Protein AF-0000000086753490 (afdb_homodimer)

Solvent-accessible surface area (backbone atoms only — not comparable to full-atom values): 22438 Å² total; per-residue (Å²): 112,71,64,63,48,62,69,45,53,84,70,54,53,72,68,56,47,51,51,51,51,52,49,40,51,49,50,32,51,50,36,45,50,56,58,64,37,56,68,49,43,51,50,40,43,50,47,14,61,72,65,68,36,72,69,56,60,54,56,49,50,32,48,49,38,47,49,53,38,49,50,52,42,51,48,41,49,73,75,31,57,73,58,22,65,76,66,46,35,63,64,51,46,52,50,52,36,51,50,50,50,50,54,53,38,47,61,56,68,43,71,73,80,81,60,78,78,80,52,77,77,63,75,62,55,66,77,65,77,75,51,75,66,46,39,52,49,43,48,70,44,42,66,56,48,45,50,37,52,50,54,56,56,65,43,55,70,73,59,37,64,73,44,38,61,76,46,46,63,56,56,36,49,56,52,49,45,74,68,68,56,67,61,58,33,44,54,50,24,48,36,41,54,70,59,48,35,60,62,60,48,72,101,112,71,65,62,49,62,71,44,54,86,71,54,52,71,67,56,48,52,52,50,50,51,50,40,52,50,50,32,52,49,37,46,48,57,58,63,37,56,69,48,42,51,49,41,44,48,46,14,61,73,64,66,38,71,71,55,62,54,55,50,50,31,48,49,37,47,49,53,39,48,50,52,41,51,48,41,49,73,74,32,57,74,58,23,63,75,66,46,35,62,63,50,46,52,49,53,33,50,50,50,50,49,54,52,38,48,62,55,68,43,71,72,81,81,61,79,78,81,51,81,75,61,74,63,54,66,77,65,76,75,50,72,67,45,40,53,50,44,49,70,42,42,67,56,48,46,50,37,51,50,56,56,58,66,43,55,70,73,60,37,63,74,46,38,63,74,45,45,63,56,55,36,51,56,50,48,46,74,68,67,55,67,61,57,34,42,53,50,25,49,38,42,54,70,58,47,35,61,62,62,49,72,101

pLDDT: mean 82.23, std 18.56, range [39.75, 98.69]

InterPro domains:
  IPR046455 Sec7/BIG1-like, C-terminal domain [PF20252] (2-193)

Organism: NCBI:txid165716

Foldseek 3Di:
DLVVCLVCVVVDDLVRLVVVLVVLVVQLVVLVVCCPPPVNLVVLVVVCVVVVNQSPPSLLSNLVSLVSSLSSLVSCVVPPVPSCVVVVSLVVSLVSLLVLLQVLLVLLVHHQPPDDDPPVVNVPPPSPDDDPSSLVSLVSSVVSNLVSLVSLLPDDLVSNVVCCVVCVSSLVSLVPTDGNDCSNVVSSVVSCVRRVVVVVVVD/DLVVCLVCVVPDDLVRLVVVLVVLVVQLVVLVVCLPPPVNLVVVVVVCVVVVNQSPPSLLSNLVSLVSSLSSLVSCVVPPVPSCVVVVSLVVSLVSLLVLLQVLLVLLVHHDPPDDDPPVVVVPPPSPDDDPSSLVSLVSSVVSNLVSLVSLLPDDLVSNVVCCVVCVSSLVSLVPTDGNDCSNVVSSVVSCVRRVVCVVVVD

Radius of gyration: 25.31 Å; Cα contacts (8 Å, |Δi|>4): 374; chains: 2; bounding box: 54×73×52 Å

Structure (mmCIF, N/CA/C/O backbone):
data_AF-0000000086753490-model_v1
#
loop_
_entity.id
_entity.type
_entity.pdbx_description
1 polymer 'SEC7-like guanine nucleotide exchange family protein'
#
loop_
_atom_site.group_PDB
_atom_site.id
_atom_site.type_symbol
_atom_site.label_atom_id
_atom_site.label_alt_id
_atom_site.label_comp_id
_atom_site.label_asym_id
_atom_site.label_entity_id
_atom_site.label_seq_id
_atom_site.pdbx_PDB_ins_code
_atom_site.Cartn_x
_atom_site.Cartn_y
_atom_site.Cartn_z
_atom_site.occupancy
_atom_site.B_iso_or_equiv
_atom_site.auth_seq_id
_atom_site.auth_comp_id
_atom_site.auth_asym_id
_atom_site.auth_atom_id
_atom_site.pdbx_PDB_model_num
ATOM 1 N N . MET A 1 1 ? 6.367 -27.234 -22.344 1 41.91 1 MET A N 1
ATOM 2 C CA . MET A 1 1 ? 5.586 -28.156 -21.516 1 41.91 1 MET A CA 1
ATOM 3 C C . MET A 1 1 ? 4.242 -27.531 -21.141 1 41.91 1 MET A C 1
ATOM 5 O O . MET A 1 1 ? 3.213 -28.219 -21.188 1 41.91 1 MET A O 1
ATOM 9 N N . THR A 1 2 ? 4.23 -26.172 -20.953 1 50.59 2 THR A N 1
ATOM 10 C CA . THR A 1 2 ? 3 -25.516 -20.516 1 50.59 2 THR A CA 1
ATOM 11 C C . THR A 1 2 ? 1.971 -25.516 -21.641 1 50.59 2 THR A C 1
ATOM 13 O O . THR A 1 2 ? 0.772 -25.656 -21.406 1 50.59 2 THR A O 1
ATOM 16 N N . ASP A 1 3 ? 2.498 -25.391 -22.844 1 53.12 3 ASP A N 1
ATOM 17 C CA . ASP A 1 3 ? 1.576 -25.25 -23.969 1 53.12 3 ASP A CA 1
ATOM 18 C C . ASP A 1 3 ? 0.895 -26.594 -24.281 1 53.12 3 ASP A C 1
ATOM 20 O O . ASP A 1 3 ? -0.279 -26.609 -24.656 1 53.12 3 ASP A O 1
ATOM 24 N N . LEU A 1 4 ? 1.67 -27.609 -24.234 1 50.31 4 LEU A N 1
ATOM 25 C CA . LEU A 1 4 ? 1.092 -28.922 -24.547 1 50.31 4 LEU A CA 1
ATOM 26 C C . LEU A 1 4 ? -0.014 -29.266 -23.547 1 50.31 4 LEU A C 1
ATOM 28 O O . LEU A 1 4 ? -1.043 -29.828 -23.938 1 50.31 4 LEU A O 1
ATOM 32 N N . PHE A 1 5 ? 0.175 -28.875 -22.391 1 51.25 5 PHE A N 1
ATOM 33 C CA . PHE A 1 5 ? -0.807 -29.172 -21.359 1 51.25 5 PHE A CA 1
ATOM 34 C C . PHE A 1 5 ? -2.102 -28.406 -21.609 1 51.25 5 PHE A C 1
ATOM 36 O O . PHE A 1 5 ? -3.193 -28.922 -21.359 1 51.25 5 PHE A O 1
ATOM 43 N N . LYS A 1 6 ? -1.917 -27.188 -22.141 1 54.03 6 LYS A N 1
ATOM 44 C CA . LYS A 1 6 ? -3.102 -26.391 -22.438 1 54.03 6 LYS A CA 1
ATOM 45 C C . LYS A 1 6 ? -4.02 -27.109 -23.422 1 54.03 6 LYS A C 1
ATOM 47 O O . LYS A 1 6 ? -5.242 -27.109 -23.25 1 54.03 6 LYS A O 1
ATOM 52 N N . MET A 1 7 ? -3.48 -27.656 -24.375 1 52.44 7 MET A N 1
ATOM 53 C CA . MET A 1 7 ? -4.211 -28.328 -25.453 1 52.44 7 MET A CA 1
ATOM 54 C C . MET A 1 7 ? -4.871 -29.609 -24.953 1 52.44 7 MET A C 1
ATOM 56 O O . MET A 1 7 ? -5.996 -29.922 -25.344 1 52.44 7 MET A O 1
ATOM 60 N N . HIS A 1 8 ? -4.32 -30.297 -24.078 1 57.12 8 HIS A N 1
ATOM 61 C CA . HIS A 1 8 ? -4.789 -31.625 -23.703 1 57.12 8 HIS A CA 1
ATOM 62 C C . HIS A 1 8 ? -5.68 -31.547 -22.469 1 57.12 8 HIS A C 1
ATOM 64 O O . HIS A 1 8 ? -6.289 -32.562 -22.078 1 57.12 8 HIS A O 1
ATOM 70 N N . GLN A 1 9 ? -5.75 -30.438 -21.859 1 58.53 9 GLN A N 1
ATOM 71 C CA . GLN A 1 9 ? -6.57 -30.3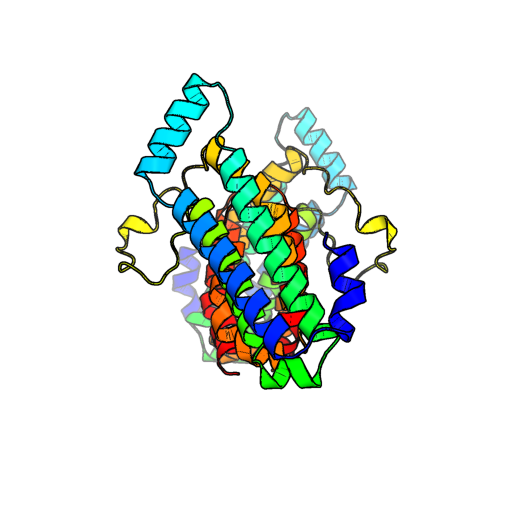28 -20.656 1 58.53 9 GLN A CA 1
ATOM 72 C C . GLN A 1 9 ? -8.016 -30.719 -20.938 1 58.53 9 GLN A C 1
ATOM 74 O O . GLN A 1 9 ? -8.664 -31.375 -20.125 1 58.53 9 GLN A O 1
ATOM 79 N N . GLN A 1 10 ? -8.5 -30.344 -22.141 1 59.19 10 GLN A N 1
ATOM 80 C CA . GLN A 1 10 ? -9.867 -30.703 -22.484 1 59.19 10 GLN A CA 1
ATOM 81 C C . GLN A 1 10 ? -10.031 -32.219 -22.547 1 59.19 10 GLN A C 1
ATOM 83 O O . GLN A 1 10 ? -11.141 -32.75 -22.391 1 59.19 10 GLN A O 1
ATOM 88 N N . SER A 1 11 ? -8.875 -32.844 -22.641 1 64.94 11 SER A N 1
ATOM 89 C CA . SER A 1 11 ? -9.031 -34.281 -22.906 1 64.94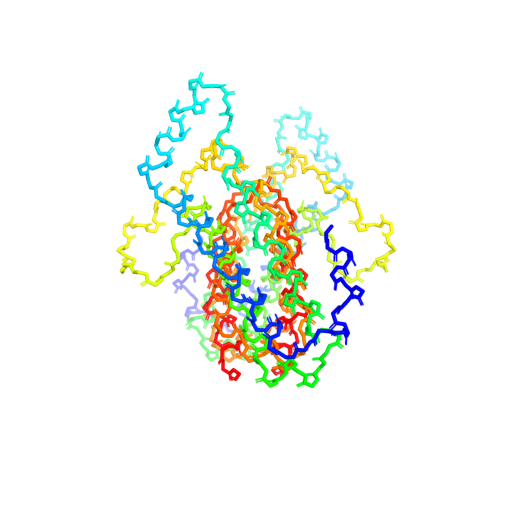 11 SER A CA 1
ATOM 90 C C . SER A 1 11 ? -8.695 -35.125 -21.688 1 64.94 11 SER A C 1
ATOM 92 O O . SER A 1 11 ? -8.82 -36.344 -21.703 1 64.94 11 SER A O 1
ATOM 94 N N . LEU A 1 12 ? -8.438 -34.469 -20.531 1 75.19 12 LEU A N 1
ATOM 95 C CA . LEU A 1 12 ? -8 -35.25 -19.391 1 75.19 12 LEU A CA 1
ATOM 96 C C . LEU A 1 12 ? -9.188 -35.719 -18.547 1 75.19 12 LEU A C 1
ATOM 98 O O . LEU A 1 12 ? -10.133 -34.938 -18.344 1 75.19 12 LEU A O 1
ATOM 102 N N . SER A 1 13 ? -9.242 -37.031 -18.188 1 80 13 SER A N 1
ATOM 103 C CA . SER A 1 13 ? -10.25 -37.531 -17.25 1 80 13 SER A CA 1
ATOM 104 C C . SER A 1 13 ? -10.109 -36.844 -15.891 1 80 13 SER A C 1
ATOM 106 O O . SER A 1 13 ? -9.055 -36.312 -15.57 1 80 13 SER A O 1
ATOM 108 N N . SER A 1 14 ? -11.125 -36.812 -15.102 1 83.62 14 SER A N 1
ATOM 109 C CA . SER A 1 14 ? -11.133 -36.25 -13.758 1 83.62 14 SER A CA 1
ATOM 110 C C . SER A 1 14 ? -10.055 -36.906 -12.891 1 83.62 14 SER A C 1
ATOM 112 O O . SER A 1 14 ? -9.406 -36.219 -12.094 1 83.62 14 SER A O 1
ATOM 114 N N . GLY A 1 15 ? -9.906 -38.156 -13.062 1 87 15 GLY A N 1
ATOM 115 C CA . GLY A 1 15 ? -8.875 -38.875 -12.32 1 87 15 GLY A CA 1
ATOM 116 C C . GLY A 1 15 ? -7.469 -38.406 -12.664 1 87 15 GLY A C 1
ATOM 117 O O . GLY A 1 15 ? -6.641 -38.219 -11.773 1 87 15 GLY A O 1
ATOM 118 N N . ASN A 1 16 ? -7.188 -38.219 -13.906 1 88.5 16 ASN A N 1
ATOM 119 C CA . ASN A 1 16 ? -5.875 -37.75 -14.344 1 88.5 16 ASN A CA 1
ATOM 120 C C . ASN A 1 16 ? -5.578 -36.344 -13.828 1 88.5 16 ASN A C 1
ATOM 122 O O . ASN A 1 16 ? -4.449 -36.062 -13.438 1 88.5 16 ASN A O 1
ATOM 126 N N . ILE A 1 17 ? -6.582 -35.562 -13.789 1 89.44 17 ILE A N 1
ATOM 127 C CA . ILE A 1 17 ? -6.43 -34.188 -13.312 1 89.44 17 ILE A CA 1
ATOM 128 C C . ILE A 1 17 ? -6.07 -34.188 -11.828 1 89.44 17 ILE A C 1
ATOM 130 O O . ILE A 1 17 ? -5.176 -33.469 -11.391 1 89.44 17 ILE A O 1
ATOM 134 N N . LYS A 1 18 ? -6.746 -35.031 -11.109 1 91.38 18 LYS A N 1
ATOM 135 C CA . LYS A 1 18 ? -6.488 -35.156 -9.68 1 91.38 18 LYS A CA 1
ATOM 136 C C . LYS A 1 18 ? -5.047 -35.562 -9.414 1 91.38 18 LYS A C 1
ATOM 138 O O . LYS A 1 18 ? -4.395 -35.031 -8.516 1 91.38 18 LYS A O 1
ATOM 143 N N . ILE A 1 19 ? -4.648 -36.531 -10.203 1 93.31 19 ILE A N 1
ATOM 144 C CA . ILE A 1 19 ? -3.285 -37.031 -10.055 1 93.31 19 ILE A CA 1
ATOM 145 C C . ILE A 1 19 ? -2.295 -35.906 -10.367 1 93.31 19 ILE A C 1
ATOM 147 O O . ILE A 1 19 ? -1.319 -35.719 -9.633 1 93.31 19 ILE A O 1
ATOM 151 N N . LEU A 1 20 ? -2.498 -35.188 -11.398 1 92.62 20 LEU A N 1
ATOM 152 C CA . LEU A 1 20 ? -1.627 -34.062 -11.781 1 92.62 20 LEU A CA 1
ATOM 153 C C . LEU A 1 20 ? -1.602 -33 -10.695 1 92.62 20 LEU A C 1
ATOM 155 O O . LEU A 1 20 ? -0.536 -32.5 -10.344 1 92.62 20 LEU A O 1
ATOM 159 N N . LEU A 1 21 ? -2.803 -32.719 -10.156 1 94.25 21 LEU A N 1
ATOM 160 C CA . LEU A 1 21 ? -2.889 -31.766 -9.062 1 94.25 21 LEU A CA 1
ATOM 161 C C . LEU A 1 21 ? -2.025 -32.219 -7.883 1 94.25 21 LEU A C 1
ATOM 163 O O . LEU A 1 21 ? -1.281 -31.406 -7.316 1 94.25 21 LEU A O 1
ATOM 167 N N . ASP A 1 22 ? -2.057 -33.438 -7.586 1 94.5 22 ASP A N 1
ATOM 168 C CA . ASP A 1 22 ? -1.281 -34 -6.48 1 94.5 22 ASP A CA 1
ATOM 169 C C . ASP A 1 22 ? 0.217 -33.906 -6.758 1 94.5 22 ASP A C 1
ATOM 171 O O . ASP A 1 22 ? 1.004 -33.594 -5.855 1 94.5 22 ASP A O 1
ATOM 175 N N . ILE A 1 23 ? 0.597 -34.156 -7.941 1 95.12 23 ILE A N 1
ATOM 176 C CA . ILE A 1 23 ? 2 -34.094 -8.344 1 95.12 23 ILE A CA 1
ATOM 177 C C . ILE A 1 23 ? 2.525 -32.688 -8.219 1 95.12 23 ILE A C 1
ATOM 179 O O . ILE A 1 23 ? 3.574 -32.438 -7.617 1 95.12 23 ILE A O 1
ATOM 183 N N . PHE A 1 24 ? 1.803 -31.703 -8.773 1 94.38 24 PHE A N 1
ATOM 184 C CA . PHE A 1 24 ? 2.217 -30.312 -8.703 1 94.38 24 PHE A CA 1
ATOM 185 C C . PHE A 1 24 ? 2.32 -29.844 -7.254 1 94.38 24 PHE A C 1
ATOM 187 O O . PHE A 1 24 ? 3.295 -29.188 -6.875 1 94.38 24 PHE A O 1
ATOM 194 N N . SER A 1 25 ? 1.336 -30.188 -6.504 1 95.69 25 SER A N 1
ATOM 195 C CA . SER A 1 25 ? 1.327 -29.812 -5.094 1 95.69 25 SER A CA 1
ATOM 196 C C . SER A 1 25 ? 2.527 -30.406 -4.359 1 95.69 25 SER A C 1
ATOM 198 O O . SER A 1 25 ? 3.188 -29.719 -3.582 1 95.69 25 SER A O 1
ATOM 200 N N . SER A 1 26 ? 2.795 -31.625 -4.621 1 94.94 26 SER A N 1
ATOM 201 C CA . SER A 1 26 ? 3.916 -32.312 -3.984 1 94.94 26 SER A CA 1
ATOM 202 C C . SER A 1 26 ? 5.246 -31.688 -4.387 1 94.94 26 SER A C 1
ATOM 204 O O . SER A 1 26 ? 6.113 -31.453 -3.537 1 94.94 26 SER A O 1
ATOM 206 N N . ILE A 1 27 ? 5.414 -31.406 -5.641 1 93.12 27 ILE A N 1
ATOM 207 C CA . ILE A 1 27 ? 6.637 -30.797 -6.16 1 93.12 27 ILE A CA 1
ATOM 208 C C . ILE A 1 27 ? 6.855 -29.438 -5.5 1 93.12 27 ILE A C 1
ATOM 210 O O . ILE A 1 27 ? 7.973 -29.109 -5.086 1 93.12 27 ILE A O 1
ATOM 214 N N . THR A 1 28 ? 5.797 -28.672 -5.422 1 94.38 28 THR A N 1
ATOM 215 C CA . THR A 1 28 ? 5.891 -27.344 -4.832 1 94.38 28 THR A CA 1
ATOM 216 C C . THR A 1 28 ? 6.238 -27.422 -3.348 1 94.38 28 THR A C 1
ATOM 218 O O . THR A 1 28 ? 7.082 -26.672 -2.855 1 94.38 28 THR A O 1
ATOM 221 N N . SER A 1 29 ? 5.621 -28.328 -2.652 1 93.56 29 SER A N 1
ATOM 222 C CA . SER A 1 29 ? 5.902 -28.516 -1.233 1 93.56 29 SER A CA 1
ATOM 223 C C . SER A 1 29 ? 7.348 -28.938 -1.006 1 93.56 29 SER A C 1
ATOM 225 O O . SER A 1 29 ? 8.016 -28.406 -0.111 1 93.56 29 SER A O 1
ATOM 227 N N . HIS A 1 30 ? 7.812 -29.812 -1.762 1 91.06 30 HIS A N 1
ATOM 228 C CA . HIS A 1 30 ? 9.188 -30.297 -1.652 1 91.06 30 HIS A CA 1
ATOM 229 C C . HIS A 1 30 ? 10.18 -29.172 -1.978 1 91.06 30 HIS A C 1
ATOM 231 O O . HIS A 1 30 ? 11.18 -29.016 -1.278 1 91.06 30 HIS A O 1
ATOM 237 N N . ALA A 1 31 ? 9.922 -28.516 -3.107 1 90.44 31 ALA A N 1
ATOM 238 C CA . ALA A 1 31 ? 10.789 -27.391 -3.496 1 90.44 31 ALA A CA 1
ATOM 239 C C . ALA A 1 31 ? 10.883 -26.359 -2.377 1 90.44 31 ALA A C 1
ATOM 241 O O . ALA A 1 31 ? 11.961 -25.844 -2.096 1 90.44 31 ALA A O 1
ATOM 242 N N . HIS A 1 32 ? 9.805 -26.047 -1.717 1 91.31 32 HIS A N 1
ATOM 243 C CA . HIS A 1 32 ? 9.781 -25.109 -0.606 1 91.31 32 HIS A CA 1
ATOM 244 C C . HIS A 1 32 ? 10.57 -25.641 0.585 1 91.31 32 HIS A C 1
ATOM 246 O O . HIS A 1 32 ? 11.328 -24.891 1.216 1 91.31 32 HIS A O 1
ATOM 252 N N . GLN A 1 33 ? 10.391 -26.875 0.928 1 87.94 33 GLN A N 1
ATOM 253 C CA . GLN A 1 33 ? 11.102 -27.5 2.033 1 87.94 33 GLN A CA 1
ATOM 254 C C . GLN A 1 33 ? 12.609 -27.453 1.806 1 87.94 33 GLN A C 1
ATOM 256 O O . GLN A 1 33 ? 13.375 -27.172 2.73 1 87.94 33 GLN A O 1
ATOM 261 N N . LEU A 1 34 ? 13.008 -27.75 0.638 1 82.44 34 LEU A N 1
ATOM 262 C CA . LEU A 1 34 ? 14.422 -27.703 0.284 1 82.44 34 LEU A CA 1
ATOM 263 C C . LEU A 1 34 ? 14.992 -26.312 0.51 1 82.44 34 LEU A C 1
ATOM 265 O O . LEU A 1 34 ? 16.125 -26.172 0.992 1 82.44 34 LEU A O 1
ATOM 269 N N . ASN A 1 35 ? 14.227 -25.344 0.171 1 82.19 35 ASN A N 1
ATOM 270 C CA . ASN A 1 35 ? 14.688 -23.953 0.276 1 82.19 35 ASN A CA 1
ATOM 271 C C . ASN A 1 35 ? 14.648 -23.453 1.719 1 82.19 35 ASN A C 1
ATOM 273 O O . ASN A 1 35 ? 15.422 -22.578 2.1 1 82.19 35 ASN A O 1
ATOM 277 N N . SER A 1 36 ? 13.695 -23.859 2.475 1 78.44 36 SER A N 1
ATOM 278 C CA . SER A 1 36 ? 13.508 -23.375 3.84 1 78.44 36 SER A CA 1
ATOM 279 C C . SER A 1 36 ? 14.477 -24.062 4.801 1 78.44 36 SER A C 1
ATOM 281 O O . SER A 1 36 ? 14.727 -23.562 5.898 1 78.44 36 SER A O 1
ATOM 283 N N . GLU A 1 37 ? 14.867 -25.234 4.602 1 67.38 37 GLU A N 1
ATOM 284 C CA . GLU A 1 37 ? 15.766 -25.984 5.48 1 67.38 37 GLU A CA 1
ATOM 285 C C . GLU A 1 37 ? 17.141 -25.328 5.555 1 67.38 37 GLU A C 1
ATOM 287 O O . GLU A 1 37 ? 17.766 -25.078 4.523 1 67.38 37 GLU A O 1
ATOM 292 N N . THR A 1 38 ? 17.328 -24.594 6.684 1 57.06 38 THR A N 1
ATOM 293 C CA . THR A 1 38 ? 18.547 -23.906 7.094 1 57.06 38 THR A CA 1
ATOM 294 C C . THR A 1 38 ? 19.781 -24.719 6.715 1 57.06 38 THR A C 1
ATOM 296 O O . THR A 1 38 ? 20.766 -24.172 6.211 1 57.06 38 THR A O 1
ATOM 299 N N . VAL A 1 39 ? 19.797 -25.891 7.238 1 52.97 39 VAL A N 1
ATOM 300 C CA . VAL A 1 39 ? 20.969 -26.734 7.047 1 52.97 39 VAL A CA 1
ATOM 301 C C . VAL A 1 39 ? 21.297 -26.844 5.559 1 52.97 39 VAL A C 1
ATOM 303 O O . VAL A 1 39 ? 22.453 -26.719 5.156 1 52.97 39 VAL A O 1
ATOM 306 N N . LEU A 1 40 ? 20.375 -27 4.77 1 52.56 40 LEU A N 1
ATOM 307 C CA . LEU A 1 40 ? 20.578 -27.125 3.328 1 52.56 40 LEU A CA 1
ATOM 308 C C . LEU A 1 40 ? 20.906 -25.781 2.707 1 52.56 40 LEU A C 1
ATOM 310 O O . LEU A 1 40 ? 21.766 -25.688 1.818 1 52.56 40 LEU A O 1
ATOM 314 N N . GLN A 1 41 ? 20.25 -24.734 3.25 1 56.34 41 GLN A N 1
ATOM 315 C CA . GLN A 1 41 ? 20.594 -23.375 2.82 1 56.34 41 GLN A CA 1
ATOM 316 C C . GLN A 1 41 ? 22.062 -23.078 3.1 1 56.34 41 GLN A C 1
ATOM 318 O O . GLN A 1 41 ? 22.766 -22.5 2.258 1 56.34 41 GLN A O 1
ATOM 323 N N . LEU A 1 42 ? 22.375 -23.5 4.375 1 57 42 LEU A N 1
ATOM 324 C CA . LEU A 1 42 ? 23.766 -23.328 4.734 1 57 42 LEU A CA 1
ATOM 325 C C . LEU A 1 42 ? 24.656 -24.188 3.844 1 57 42 LEU A C 1
ATOM 327 O O . LEU A 1 42 ? 25.719 -23.75 3.396 1 57 42 LEU A O 1
ATOM 331 N N . LYS A 1 43 ? 24.328 -25.375 3.699 1 56.84 43 LYS A N 1
ATOM 332 C CA . LYS A 1 43 ? 25.109 -26.281 2.857 1 56.84 43 LYS A CA 1
ATOM 333 C C . LYS A 1 43 ? 25.141 -25.797 1.411 1 56.84 43 LYS A C 1
ATOM 335 O O . LYS A 1 43 ? 26.172 -25.844 0.756 1 56.84 43 LYS A O 1
ATOM 340 N N . LEU A 1 44 ? 24.078 -25.281 0.961 1 57.38 44 LEU A N 1
ATOM 341 C CA . LEU A 1 44 ? 23.984 -24.781 -0.406 1 57.38 44 LEU A CA 1
ATOM 342 C C . LEU A 1 44 ? 24.719 -23.453 -0.558 1 57.38 44 LEU A C 1
ATOM 344 O O . LEU A 1 44 ? 25.391 -23.234 -1.562 1 57.38 44 LEU A O 1
ATOM 348 N N . GLN A 1 45 ? 24.578 -22.688 0.477 1 59.31 45 GLN A N 1
ATOM 349 C CA . GLN A 1 45 ? 25.359 -21.453 0.485 1 59.31 45 GLN A CA 1
ATOM 350 C C . GLN A 1 45 ? 26.859 -21.75 0.419 1 59.31 45 GLN A C 1
ATOM 352 O O . GLN A 1 45 ? 27.594 -21.078 -0.307 1 59.31 45 GLN A O 1
ATOM 357 N N . ARG A 1 46 ? 27.203 -22.75 1.236 1 59.03 46 ARG A N 1
ATOM 358 C CA . ARG A 1 46 ? 28.609 -23.156 1.227 1 59.03 46 ARG A CA 1
ATOM 359 C C . ARG A 1 46 ? 29 -23.75 -0.126 1 59.03 46 ARG A C 1
ATOM 361 O O . ARG A 1 46 ? 30.078 -23.453 -0.65 1 59.03 46 ARG A O 1
ATOM 368 N N . ALA A 1 47 ? 28.219 -24.562 -0.644 1 56.81 47 ALA A N 1
ATOM 369 C CA . ALA A 1 47 ? 28.5 -25.156 -1.949 1 56.81 47 ALA A CA 1
ATOM 370 C C . ALA A 1 47 ? 28.516 -24.094 -3.041 1 56.81 47 ALA A C 1
ATOM 372 O O . ALA A 1 47 ? 29.391 -24.109 -3.916 1 56.81 47 ALA A O 1
ATOM 373 N N . CYS A 1 48 ? 27.578 -23.219 -2.934 1 55 48 CYS A N 1
ATOM 374 C CA . CYS A 1 48 ? 27.547 -22.125 -3.898 1 55 48 CYS A CA 1
ATOM 375 C C . CYS A 1 48 ? 28.781 -21.234 -3.768 1 55 48 CYS A C 1
ATOM 377 O O . CYS A 1 48 ? 29.344 -20.797 -4.77 1 55 48 CYS A O 1
ATOM 379 N N . ALA A 1 49 ? 29.062 -21.016 -2.566 1 57.09 49 ALA A N 1
ATOM 380 C CA . ALA A 1 49 ? 30.297 -20.281 -2.336 1 57.09 49 ALA A CA 1
ATOM 381 C C . ALA A 1 49 ? 31.484 -21.016 -2.93 1 57.09 49 ALA A C 1
ATOM 383 O O . ALA A 1 49 ? 32.344 -20.406 -3.572 1 57.09 49 ALA A O 1
ATOM 384 N N . ILE A 1 50 ? 31.516 -22.266 -2.658 1 57.06 50 ILE A N 1
ATOM 385 C CA . ILE A 1 50 ? 32.625 -23.078 -3.166 1 57.06 50 ILE A CA 1
ATOM 386 C C . ILE A 1 50 ? 32.562 -23.141 -4.691 1 57.06 50 ILE A C 1
ATOM 388 O O . ILE A 1 50 ? 33.562 -23.047 -5.371 1 57.06 50 ILE A O 1
ATOM 392 N N . LEU A 1 51 ? 31.422 -23.312 -5.109 1 52.5 51 LEU A N 1
ATOM 393 C CA . LEU A 1 51 ? 31.25 -23.484 -6.547 1 52.5 51 LEU A CA 1
ATOM 394 C C . LEU A 1 51 ? 31.016 -22.156 -7.238 1 52.5 51 LEU A C 1
ATOM 396 O O . LEU A 1 51 ? 30.922 -22.094 -8.461 1 52.5 51 LEU A O 1
ATOM 400 N N . GLU A 1 52 ? 31.109 -21.125 -6.402 1 53.84 52 GLU A N 1
ATOM 401 C CA . GLU A 1 52 ? 30.891 -19.766 -6.898 1 53.84 52 GLU A CA 1
ATOM 402 C C . GLU A 1 52 ? 29.547 -19.672 -7.633 1 53.84 52 GLU A C 1
ATOM 404 O O . GLU A 1 52 ? 29.469 -19.016 -8.68 1 53.84 52 GLU A O 1
ATOM 409 N N . ILE A 1 53 ? 28.797 -20.656 -7.277 1 52.62 53 ILE A N 1
ATOM 410 C CA . ILE A 1 53 ? 27.469 -20.641 -7.879 1 52.62 53 ILE A CA 1
ATOM 411 C C . ILE A 1 53 ? 26.516 -19.828 -6.996 1 52.62 53 ILE A C 1
ATOM 413 O O . ILE A 1 53 ? 26.5 -19.984 -5.773 1 52.62 53 ILE A O 1
ATOM 417 N N . SER A 1 54 ? 26.047 -18.781 -7.328 1 50.12 54 SER A N 1
ATOM 418 C CA . SER A 1 54 ? 25.125 -17.906 -6.617 1 50.12 54 SER A CA 1
ATOM 419 C C . SER A 1 54 ? 23.922 -18.688 -6.098 1 50.12 54 SER A C 1
ATOM 421 O O . SER A 1 54 ? 23.547 -19.719 -6.672 1 50.12 54 SER A O 1
ATOM 423 N N . ASP A 1 55 ? 23.562 -18.859 -4.848 1 55.06 55 ASP A N 1
ATOM 424 C CA . ASP A 1 55 ? 22.406 -19.359 -4.121 1 55.06 55 ASP A CA 1
ATOM 425 C C . ASP A 1 55 ? 21.141 -19.328 -4.996 1 55.06 55 ASP A C 1
ATOM 427 O O . ASP A 1 55 ? 20.047 -19.562 -4.512 1 55.06 55 ASP A O 1
ATOM 431 N N . PRO A 1 56 ? 21.094 -18.859 -6.211 1 59.56 56 PRO A N 1
ATOM 432 C CA . PRO A 1 56 ? 20.031 -18.578 -7.176 1 59.56 56 PRO A CA 1
ATOM 433 C C . PRO A 1 56 ? 19.344 -19.844 -7.688 1 59.56 56 PRO A C 1
ATOM 435 O O . PRO A 1 56 ? 18.141 -19.828 -7.953 1 59.56 56 PRO A O 1
ATOM 438 N N . PRO A 1 57 ? 19.891 -21.031 -7.504 1 68.62 57 PRO A N 1
ATOM 439 C CA . PRO A 1 57 ? 19.234 -22.125 -8.211 1 68.62 57 PRO A CA 1
ATOM 440 C C . PRO A 1 57 ? 18.016 -22.656 -7.473 1 68.62 57 PRO A C 1
ATOM 442 O O . PRO A 1 57 ? 17 -22.969 -8.102 1 68.62 57 PRO A O 1
ATOM 445 N N . MET A 1 58 ? 18.031 -22.625 -6.117 1 82.94 58 MET A N 1
ATOM 446 C CA . MET A 1 58 ? 16.906 -23.172 -5.359 1 82.94 58 MET A CA 1
ATOM 447 C C . MET A 1 58 ? 15.703 -22.25 -5.418 1 82.94 58 MET A C 1
ATOM 449 O O . MET A 1 58 ? 14.562 -22.703 -5.543 1 82.94 58 MET A O 1
ATOM 453 N N . VAL A 1 59 ? 16.062 -21 -5.422 1 88.44 59 VAL A N 1
ATOM 454 C CA . VAL A 1 59 ? 14.984 -20.031 -5.504 1 88.44 59 VAL A CA 1
ATOM 455 C C . VAL A 1 59 ? 14.305 -20.125 -6.867 1 88.44 59 VAL A C 1
ATOM 457 O O . VAL A 1 59 ? 13.07 -20.094 -6.957 1 88.44 59 VAL A O 1
ATOM 460 N N . HIS A 1 60 ? 15.133 -20.312 -7.852 1 91 60 HIS A N 1
ATOM 461 C CA . HIS A 1 60 ? 14.586 -20.438 -9.203 1 91 60 HIS A CA 1
ATOM 462 C C . HIS A 1 60 ? 13.719 -21.688 -9.336 1 91 60 HIS A C 1
ATOM 464 O O . HIS A 1 60 ? 12.641 -21.641 -9.93 1 91 60 HIS A O 1
ATOM 470 N N . PHE A 1 61 ? 14.188 -22.719 -8.758 1 91.19 61 PHE A N 1
ATOM 471 C CA . PHE A 1 61 ? 13.43 -23.969 -8.805 1 91.19 61 PHE A CA 1
ATOM 472 C C . PHE A 1 61 ? 12.109 -23.828 -8.07 1 91.19 61 PHE A C 1
ATOM 474 O O . PHE A 1 61 ? 11.062 -24.234 -8.586 1 91.19 61 PHE A O 1
ATOM 481 N N . GLU A 1 62 ? 12.148 -23.281 -6.926 1 93.62 62 GLU A N 1
ATOM 482 C CA . GLU A 1 62 ? 10.938 -23.047 -6.145 1 93.62 62 GLU A CA 1
ATOM 483 C C . GLU A 1 62 ? 9.961 -22.156 -6.895 1 93.62 62 GLU A C 1
ATOM 485 O O . GLU A 1 62 ? 8.773 -22.453 -6.973 1 93.62 62 GLU A O 1
ATOM 490 N N . ASN A 1 63 ? 10.5 -21.125 -7.48 1 95.69 63 ASN A N 1
ATOM 491 C CA . ASN A 1 63 ? 9.656 -20.219 -8.25 1 95.69 63 ASN A CA 1
ATOM 492 C C . ASN A 1 63 ? 9.008 -20.922 -9.438 1 95.69 63 ASN A C 1
ATOM 494 O O . ASN A 1 63 ? 7.816 -20.75 -9.688 1 95.69 63 ASN A O 1
ATOM 498 N N . GLU A 1 64 ? 9.797 -21.641 -10.117 1 95.62 64 GLU A N 1
ATOM 499 C CA . GLU A 1 64 ? 9.289 -22.359 -11.281 1 95.62 64 GLU A CA 1
ATOM 500 C C . GLU A 1 64 ? 8.211 -23.359 -10.891 1 95.62 64 GLU A C 1
ATOM 502 O O . GLU A 1 64 ? 7.207 -23.5 -11.594 1 95.62 64 GLU A O 1
ATOM 507 N N . SER A 1 65 ? 8.414 -24.062 -9.844 1 95.31 65 SER A N 1
ATOM 508 C CA . SER A 1 65 ? 7.441 -25.047 -9.367 1 95.31 65 SER A CA 1
ATOM 509 C C . SER A 1 65 ? 6.105 -24.375 -9.055 1 95.31 65 SER A C 1
ATOM 511 O O . SER A 1 65 ? 5.055 -24.844 -9.492 1 95.31 65 SER A O 1
ATOM 513 N N . TYR A 1 66 ? 6.168 -23.281 -8.344 1 97.5 66 TYR A N 1
ATOM 514 C CA . TYR A 1 66 ? 4.945 -22.562 -8 1 97.5 66 TYR A CA 1
ATOM 515 C C . TYR A 1 66 ? 4.289 -21.984 -9.25 1 97.5 66 TYR A C 1
ATOM 517 O O . TYR A 1 66 ? 3.062 -22 -9.383 1 97.5 66 TYR A O 1
ATOM 525 N N . GLN A 1 67 ? 5.098 -21.438 -10.133 1 98 67 GLN A N 1
ATOM 526 C CA . GLN A 1 67 ? 4.555 -20.859 -11.359 1 98 67 GLN A CA 1
ATOM 527 C C . GLN A 1 67 ? 3.801 -21.906 -12.172 1 98 67 GLN A C 1
ATOM 529 O O . GLN A 1 67 ? 2.693 -21.656 -12.648 1 98 67 GLN A O 1
ATOM 534 N N . ASN A 1 68 ? 4.422 -23.062 -12.359 1 97 68 ASN A N 1
ATOM 535 C CA . ASN A 1 68 ? 3.795 -24.141 -13.109 1 97 68 ASN A CA 1
ATOM 536 C C . ASN A 1 68 ? 2.504 -24.609 -12.445 1 97 68 ASN A C 1
ATOM 538 O O . ASN A 1 68 ? 1.51 -24.875 -13.125 1 97 68 ASN A O 1
ATOM 542 N N . TYR A 1 69 ? 2.533 -24.734 -11.172 1 97.19 69 TYR A N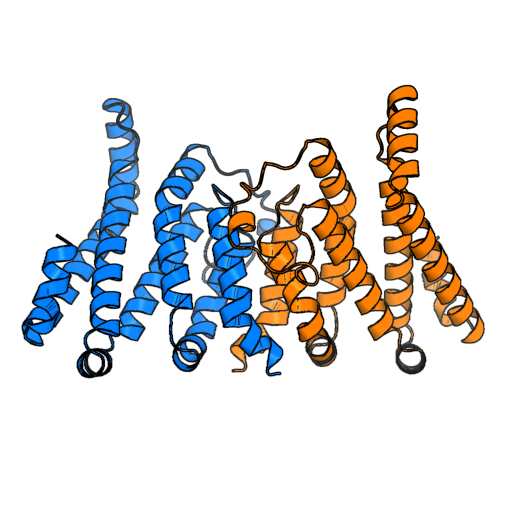 1
ATOM 543 C CA . TYR A 1 69 ? 1.353 -25.141 -10.414 1 97.19 69 TYR A CA 1
ATOM 544 C C . TYR A 1 69 ? 0.223 -24.125 -10.586 1 97.19 69 TYR A C 1
ATOM 546 O O . TYR A 1 69 ? -0.909 -24.5 -10.906 1 97.19 69 TYR A O 1
ATOM 554 N N . LEU A 1 70 ? 0.5 -22.859 -10.469 1 97.94 70 LEU A N 1
ATOM 555 C CA . LEU A 1 70 ? -0.49 -21.797 -10.633 1 97.94 70 LEU A CA 1
ATOM 556 C C . LEU A 1 70 ? -1.072 -21.812 -12.039 1 97.94 70 LEU A C 1
ATOM 558 O O . LEU A 1 70 ? -2.285 -21.688 -12.211 1 97.94 70 LEU A O 1
ATOM 562 N N . ASN A 1 71 ? -0.183 -21.953 -12.977 1 96.81 71 ASN A N 1
ATOM 563 C CA . ASN A 1 71 ? -0.647 -21.984 -14.359 1 96.81 71 ASN A CA 1
ATOM 564 C C . ASN A 1 71 ? -1.603 -23.156 -14.594 1 96.81 71 ASN A C 1
ATOM 566 O O . ASN A 1 71 ? -2.609 -23.016 -15.289 1 96.81 71 ASN A O 1
ATOM 570 N N . PHE A 1 72 ? -1.272 -24.25 -14.047 1 95.31 72 PHE A N 1
ATOM 571 C CA . PHE A 1 72 ? -2.119 -25.438 -14.188 1 95.31 72 PHE A CA 1
ATOM 572 C C . PHE A 1 72 ? -3.482 -25.203 -13.547 1 95.31 72 PHE A C 1
ATOM 574 O O . PHE A 1 72 ? -4.52 -25.453 -14.164 1 95.31 72 PHE A O 1
ATOM 581 N N . LEU A 1 73 ? -3.521 -24.703 -12.305 1 96.31 73 LEU A N 1
ATOM 582 C CA . LEU A 1 73 ? -4.762 -24.422 -11.594 1 96.31 73 LEU A CA 1
ATOM 583 C C . LEU A 1 73 ? -5.602 -23.391 -12.352 1 96.31 73 LEU A C 1
ATOM 585 O O . LEU A 1 73 ? -6.809 -23.594 -12.531 1 96.31 73 LEU A O 1
ATOM 589 N N . HIS A 1 74 ? -4.922 -22.328 -12.781 1 96.56 74 HIS A N 1
ATOM 590 C CA . HIS A 1 74 ? -5.625 -21.281 -13.523 1 96.56 74 HIS A CA 1
ATOM 591 C C . HIS A 1 74 ? -6.223 -21.844 -14.812 1 96.56 74 HIS A C 1
ATOM 593 O O . HIS A 1 74 ? -7.344 -21.484 -15.18 1 96.56 74 HIS A O 1
ATOM 599 N N . GLY A 1 75 ? -5.43 -22.672 -15.5 1 93.88 75 GLY A N 1
ATOM 600 C CA . GLY A 1 75 ? -5.938 -23.312 -16.703 1 93.88 75 GLY A CA 1
ATOM 601 C C . GLY A 1 75 ? -7.203 -24.109 -16.453 1 93.88 75 GLY A C 1
ATOM 602 O O . GLY A 1 75 ? -8.141 -24.062 -17.25 1 93.88 75 GLY A O 1
ATOM 603 N N . LEU A 1 76 ? -7.25 -24.875 -15.391 1 92.75 76 LEU A N 1
ATOM 604 C CA . LEU A 1 76 ? -8.43 -25.656 -15.039 1 92.75 76 LEU A CA 1
ATOM 605 C C . LEU A 1 76 ? -9.617 -24.75 -14.734 1 92.75 76 LEU A C 1
ATOM 607 O O . LEU A 1 76 ? -10.75 -25.062 -15.109 1 92.75 76 LEU A O 1
ATOM 611 N N . LEU A 1 77 ? -9.391 -23.656 -14.07 1 93.12 77 LEU A N 1
ATOM 612 C CA . LEU A 1 77 ? -10.438 -22.734 -13.656 1 93.12 77 LEU A CA 1
ATOM 613 C C . LEU A 1 77 ? -11.094 -22.078 -14.867 1 93.12 77 LEU A C 1
ATOM 615 O O . LEU A 1 77 ? -12.312 -21.891 -14.891 1 93.12 77 LEU A O 1
ATOM 619 N N . VAL A 1 78 ? -10.312 -21.75 -15.828 1 92.12 78 VAL A N 1
ATOM 620 C CA . VAL A 1 78 ? -10.805 -20.984 -16.969 1 92.12 78 VAL A CA 1
ATOM 621 C C . VAL A 1 78 ? -11.398 -21.938 -18.016 1 92.12 78 VAL A C 1
ATOM 623 O O . VAL A 1 78 ? -12.391 -21.625 -18.656 1 92.12 78 VAL A O 1
ATOM 626 N N . ASN A 1 79 ? -10.844 -23.156 -18.203 1 88.25 79 ASN A N 1
ATOM 627 C CA . ASN A 1 79 ? -11.203 -24.047 -19.297 1 88.25 79 ASN A CA 1
ATOM 628 C C . ASN A 1 79 ? -12.234 -25.078 -18.875 1 88.25 79 ASN A C 1
ATOM 630 O O . ASN A 1 79 ? -12.891 -25.688 -19.734 1 88.25 79 ASN A O 1
ATOM 634 N N . ASN A 1 80 ? -12.422 -25.328 -17.656 1 83.06 80 ASN A N 1
ATOM 635 C CA . ASN A 1 80 ? -13.32 -26.359 -17.172 1 83.06 80 ASN A CA 1
ATOM 636 C C . ASN A 1 80 ? -14.133 -25.891 -15.969 1 83.06 80 ASN A C 1
ATOM 638 O O . ASN A 1 80 ? -13.945 -26.375 -14.852 1 83.06 80 ASN A O 1
ATOM 642 N N . ILE A 1 81 ? -15.086 -25.109 -16.203 1 80.5 81 ILE A N 1
ATOM 643 C CA . ILE A 1 81 ? -15.836 -24.438 -15.148 1 80.5 81 ILE A CA 1
ATOM 644 C C . ILE A 1 81 ? -16.562 -25.484 -14.297 1 80.5 81 ILE A C 1
ATOM 646 O O . ILE A 1 81 ? -16.5 -25.453 -13.07 1 80.5 81 ILE A O 1
ATOM 650 N N . SER A 1 82 ? -17.25 -26.422 -14.898 1 81.19 82 SER A N 1
ATOM 651 C CA . SER A 1 82 ? -18 -27.422 -14.172 1 81.19 82 SER A CA 1
ATOM 652 C C . SER A 1 82 ? -17.094 -28.266 -13.289 1 81.19 82 SER A C 1
ATOM 654 O O . SER A 1 82 ? -17.391 -28.5 -12.117 1 81.19 82 SER A O 1
ATOM 656 N N . PHE A 1 83 ? -15.969 -28.672 -13.836 1 83.75 83 PHE A N 1
ATOM 657 C CA . PHE A 1 83 ? -15.008 -29.5 -13.125 1 83.75 83 PHE A CA 1
ATOM 658 C C . PHE A 1 83 ? -14.352 -28.703 -11.992 1 83.75 83 PHE A C 1
ATOM 660 O O . PHE A 1 83 ? -14.117 -29.25 -10.906 1 83.75 83 PHE A O 1
ATOM 667 N N . SER A 1 84 ? -14.141 -27.469 -12.242 1 89.31 84 SER A N 1
ATOM 668 C CA . SER A 1 84 ? -13.43 -26.609 -11.297 1 89.31 84 SER A CA 1
ATOM 669 C C . SER A 1 84 ? -14.219 -26.438 -10 1 89.31 84 SER A C 1
ATOM 671 O O . SER A 1 84 ? -13.648 -26.406 -8.914 1 89.31 84 SER A O 1
ATOM 673 N N . GLU A 1 85 ? -15.445 -26.344 -10.109 1 88.75 85 GLU A N 1
ATOM 674 C CA . GLU A 1 85 ? -16.297 -26.219 -8.93 1 88.75 85 GLU A CA 1
ATOM 675 C C . GLU A 1 85 ? -16.328 -27.516 -8.125 1 88.75 85 GLU A C 1
ATOM 677 O O . GLU A 1 85 ? -16.203 -27.5 -6.895 1 88.75 85 GLU A O 1
ATOM 682 N N . GLU A 1 86 ? -16.406 -28.625 -8.867 1 87.44 86 GLU A N 1
ATOM 683 C CA . GLU A 1 86 ? -16.469 -29.938 -8.227 1 87.44 86 GLU A CA 1
ATOM 684 C C . GLU A 1 86 ? -15.172 -30.266 -7.496 1 87.44 86 GLU A C 1
ATOM 686 O O . GLU A 1 86 ? -15.195 -30.844 -6.406 1 87.44 86 GLU A O 1
ATOM 691 N N . MET A 1 87 ? -14.07 -29.812 -8.047 1 90.5 87 MET A N 1
ATOM 692 C CA . MET A 1 87 ? -12.766 -30.188 -7.508 1 90.5 87 MET A CA 1
ATOM 693 C C . MET A 1 87 ? -12.203 -29.078 -6.633 1 90.5 87 MET A C 1
ATOM 695 O O . MET A 1 87 ? -11.047 -29.141 -6.215 1 90.5 87 MET A O 1
ATOM 699 N N . ASN A 1 88 ? -12.922 -28 -6.336 1 92.94 88 ASN A N 1
ATOM 700 C CA . ASN A 1 88 ? -12.5 -26.891 -5.48 1 92.94 88 ASN A CA 1
ATOM 701 C C . ASN A 1 88 ? -11.203 -26.266 -5.977 1 92.94 88 ASN A C 1
ATOM 703 O O . ASN A 1 88 ? -10.289 -26.031 -5.188 1 92.94 88 ASN A O 1
ATOM 707 N N . ILE A 1 89 ? -11.141 -26.047 -7.266 1 95.88 89 ILE A N 1
ATOM 708 C CA . ILE A 1 89 ? -9.922 -25.547 -7.898 1 95.88 89 ILE A CA 1
ATOM 709 C C . ILE A 1 89 ? -9.648 -24.125 -7.434 1 95.88 89 ILE A C 1
ATOM 711 O O . ILE A 1 89 ? -8.5 -23.766 -7.164 1 95.88 89 ILE A O 1
ATOM 715 N N . GLU A 1 90 ? -10.68 -23.281 -7.332 1 96.38 90 GLU A N 1
ATOM 716 C CA . GLU A 1 90 ? -10.492 -21.891 -6.973 1 96.38 90 GLU A CA 1
ATOM 717 C C . GLU A 1 90 ? -9.891 -21.75 -5.574 1 96.38 90 GLU A C 1
ATOM 719 O O . GLU A 1 90 ? -8.883 -21.062 -5.387 1 96.38 90 GLU A O 1
ATOM 724 N N . PRO A 1 91 ? -10.469 -22.438 -4.598 1 96.94 91 PRO A N 1
ATOM 725 C CA . PRO A 1 91 ? -9.844 -22.359 -3.273 1 96.94 91 PRO A CA 1
ATOM 726 C C . PRO A 1 91 ? -8.391 -22.828 -3.283 1 96.94 91 PRO A C 1
ATOM 728 O O . PRO A 1 91 ? -7.562 -22.297 -2.543 1 96.94 91 PRO A O 1
ATOM 731 N N . GLN A 1 92 ? -8.102 -23.828 -4.059 1 96.88 92 GLN A N 1
ATOM 732 C CA . GLN A 1 92 ? -6.734 -24.312 -4.16 1 96.88 92 GLN A CA 1
ATOM 733 C C . GLN A 1 92 ? -5.816 -23.25 -4.773 1 96.88 92 GLN A C 1
ATOM 735 O O . GLN A 1 92 ? -4.715 -23.016 -4.277 1 96.88 92 GLN A O 1
ATOM 740 N N . LEU A 1 93 ? -6.27 -22.656 -5.852 1 98 93 LEU A N 1
ATOM 741 C CA . LEU A 1 93 ? -5.523 -21.578 -6.488 1 98 93 LEU A CA 1
ATOM 742 C C . LEU A 1 93 ? -5.234 -20.453 -5.496 1 98 93 LEU A C 1
ATOM 744 O O . LEU A 1 93 ? -4.102 -19.984 -5.395 1 98 93 LEU A O 1
ATOM 748 N N . VAL A 1 94 ? -6.242 -20.047 -4.754 1 98.44 94 VAL A N 1
ATOM 749 C CA . VAL A 1 94 ? -6.121 -18.969 -3.777 1 98.44 94 VAL A CA 1
ATOM 750 C C . VAL A 1 94 ? -5.117 -19.359 -2.695 1 98.44 94 VAL A C 1
ATOM 752 O O . VAL A 1 94 ? -4.293 -18.547 -2.277 1 98.44 94 VAL A O 1
ATOM 755 N N . SER A 1 95 ? -5.148 -20.609 -2.281 1 98 95 SER A N 1
ATOM 756 C CA . SER A 1 95 ? -4.234 -21.094 -1.25 1 98 95 SER A CA 1
ATOM 757 C C . SER A 1 95 ? -2.787 -21.031 -1.725 1 98 95 SER A C 1
ATOM 759 O O . SER A 1 95 ? -1.889 -20.688 -0.955 1 98 95 SER A O 1
ATOM 761 N N . VAL A 1 96 ? -2.553 -21.406 -2.918 1 98.25 96 VAL A N 1
ATOM 762 C CA . VAL A 1 96 ? -1.207 -21.359 -3.477 1 98.25 96 VAL A CA 1
ATOM 763 C C . VAL A 1 96 ? -0.737 -19.922 -3.578 1 98.25 96 VAL A C 1
ATOM 765 O O . VAL A 1 96 ? 0.407 -19.609 -3.24 1 98.25 96 VAL A O 1
ATOM 768 N N . CYS A 1 97 ? -1.614 -19.016 -4.047 1 98.69 97 CYS A N 1
ATOM 769 C CA . CYS A 1 97 ? -1.28 -17.609 -4.09 1 98.69 97 CYS A CA 1
ATOM 770 C C . CYS A 1 97 ? -0.923 -17.078 -2.703 1 98.69 97 CYS A C 1
ATOM 772 O O . CYS A 1 97 ? 0.058 -16.359 -2.543 1 98.69 97 CYS A O 1
ATOM 774 N N . GLU A 1 98 ? -1.735 -17.438 -1.759 1 98.25 98 GLU A N 1
ATOM 775 C CA . GLU A 1 98 ? -1.487 -17.031 -0.377 1 98.25 98 GLU A CA 1
ATOM 776 C C . GLU A 1 98 ? -0.106 -17.484 0.089 1 98.25 98 GLU A C 1
ATOM 778 O O . GLU A 1 98 ? 0.624 -16.719 0.717 1 98.25 98 GLU A O 1
ATOM 783 N N . LYS A 1 99 ? 0.266 -18.703 -0.19 1 97.38 99 LYS A N 1
ATOM 784 C CA . LYS A 1 99 ? 1.571 -19.234 0.185 1 97.38 99 LYS A CA 1
ATOM 785 C C . LYS A 1 99 ? 2.699 -18.438 -0.473 1 97.38 99 LYS A C 1
ATOM 787 O O . LYS A 1 99 ? 3.703 -18.125 0.171 1 97.38 99 LYS A O 1
ATOM 792 N N . ILE A 1 100 ? 2.562 -18.172 -1.699 1 97.56 100 ILE A N 1
ATOM 793 C CA . ILE A 1 100 ? 3.551 -17.391 -2.438 1 97.56 100 ILE A CA 1
ATOM 794 C C . ILE A 1 100 ? 3.736 -16.031 -1.774 1 97.56 100 ILE A C 1
ATOM 796 O O . ILE A 1 100 ? 4.863 -15.57 -1.589 1 97.56 100 ILE A O 1
ATOM 800 N N . LEU A 1 101 ? 2.598 -15.336 -1.425 1 97.88 101 LEU A N 1
ATOM 801 C CA . LEU A 1 101 ? 2.662 -14.055 -0.735 1 97.88 101 LEU A CA 1
ATOM 802 C C . LEU A 1 101 ? 3.408 -14.18 0.589 1 97.88 101 LEU A C 1
ATOM 804 O O . LEU A 1 101 ? 4.262 -13.352 0.911 1 97.88 101 LEU A O 1
ATOM 808 N N . GLN A 1 102 ? 3.133 -15.211 1.311 1 96.69 102 GLN A N 1
ATOM 809 C CA . GLN A 1 102 ? 3.77 -15.438 2.604 1 96.69 102 GLN A CA 1
ATOM 810 C C . GLN A 1 102 ? 5.273 -15.633 2.449 1 96.69 102 GLN A C 1
ATOM 812 O O . GLN A 1 102 ? 6.062 -15.07 3.211 1 96.69 102 GLN A O 1
ATOM 817 N N . ILE A 1 103 ? 5.691 -16.422 1.537 1 94 103 ILE A N 1
ATOM 818 C CA . ILE A 1 103 ? 7.105 -16.672 1.279 1 94 103 ILE A CA 1
ATOM 819 C C . ILE A 1 103 ? 7.812 -15.367 0.938 1 94 103 ILE A C 1
ATOM 821 O O . ILE A 1 103 ? 8.891 -15.086 1.464 1 94 103 ILE A O 1
ATOM 825 N N . TYR A 1 104 ? 7.246 -14.602 0.101 1 94.88 104 TYR A N 1
ATOM 826 C CA . TYR A 1 104 ? 7.82 -13.32 -0.291 1 94.88 104 TYR A CA 1
ATOM 827 C C . TYR A 1 104 ? 7.984 -12.406 0.917 1 94.88 104 TYR A C 1
ATOM 829 O O . TYR A 1 104 ? 9.031 -11.781 1.09 1 94.88 104 TYR A O 1
ATOM 837 N N . LEU A 1 105 ? 6.914 -12.312 1.693 1 95.06 105 LEU A N 1
ATOM 838 C CA . LEU A 1 105 ? 6.926 -11.461 2.873 1 95.06 105 LEU A CA 1
ATOM 839 C C . LEU A 1 105 ? 7.98 -11.922 3.873 1 95.06 105 LEU A C 1
ATOM 841 O O . LEU A 1 105 ? 8.656 -11.102 4.496 1 95.06 105 LEU A O 1
ATOM 845 N N . GLU A 1 106 ? 8.125 -13.18 4.043 1 90.56 106 GLU A N 1
ATOM 846 C CA . GLU A 1 106 ? 9.18 -13.719 4.898 1 90.56 106 GLU A CA 1
ATOM 847 C C . GLU A 1 106 ? 10.562 -13.297 4.406 1 90.56 106 GLU A C 1
ATOM 849 O O . GLU A 1 106 ? 11.414 -12.922 5.207 1 90.56 106 GLU A O 1
ATOM 854 N N . CYS A 1 107 ? 10.773 -13.367 3.158 1 87.81 107 CYS A N 1
ATOM 855 C CA . CYS A 1 107 ? 12.031 -12.961 2.549 1 87.81 107 CYS A CA 1
ATOM 856 C C . CYS A 1 107 ? 12.305 -11.477 2.779 1 87.81 107 CYS A C 1
ATOM 858 O O . CYS A 1 107 ? 13.453 -11.07 2.939 1 87.81 107 CYS A O 1
ATOM 860 N N . SER A 1 108 ? 11.25 -10.672 2.781 1 89 108 SER A N 1
ATOM 861 C CA . SER A 1 108 ? 11.375 -9.227 2.949 1 89 108 SER A CA 1
ATOM 862 C C . SER A 1 108 ? 11.641 -8.859 4.406 1 89 108 SER A C 1
ATOM 864 O O . SER A 1 108 ? 11.859 -7.691 4.73 1 89 108 SER A O 1
ATOM 866 N N . GLY A 1 109 ? 11.625 -9.82 5.305 1 83.94 109 GLY A N 1
ATOM 867 C CA . GLY A 1 109 ? 11.914 -9.578 6.707 1 83.94 109 GLY A CA 1
ATOM 868 C C . GLY A 1 109 ? 10.672 -9.367 7.551 1 83.94 109 GLY A C 1
ATOM 869 O O . GLY A 1 109 ? 10.766 -9.109 8.75 1 83.94 109 GLY A O 1
ATOM 870 N N . LEU A 1 110 ? 9.586 -9.344 6.848 1 77.12 110 LEU A N 1
ATOM 871 C CA . LEU A 1 110 ? 8.344 -9.195 7.59 1 77.12 110 LEU A CA 1
ATOM 872 C C . LEU A 1 110 ? 7.785 -10.547 8.008 1 77.12 110 LEU A C 1
ATOM 874 O O . LEU A 1 110 ? 7.816 -11.5 7.223 1 77.12 110 LEU A O 1
ATOM 878 N N . ARG A 1 111 ? 7.797 -10.727 9.422 1 57.53 111 ARG A N 1
ATOM 879 C CA . ARG A 1 111 ? 7.176 -11.961 9.875 1 57.53 111 ARG A CA 1
ATOM 880 C C . ARG A 1 111 ? 5.66 -11.812 9.969 1 57.53 111 ARG A C 1
ATOM 882 O O . ARG A 1 111 ? 5.156 -10.734 10.289 1 57.53 111 ARG A O 1
ATOM 889 N N . SER A 1 112 ? 4.969 -12.641 9.258 1 49.94 112 SER A N 1
ATOM 890 C CA . SER A 1 112 ? 3.51 -12.609 9.32 1 49.94 112 SER A CA 1
ATOM 891 C C . SER A 1 112 ? 3.023 -12.445 10.758 1 49.94 112 SER A C 1
ATOM 893 O O . SER A 1 112 ? 3.641 -12.961 11.688 1 49.94 112 SER A O 1
ATOM 895 N N . ALA A 1 113 ? 2.121 -11.445 11.062 1 45 113 ALA A N 1
ATOM 896 C CA . ALA A 1 113 ? 1.54 -11.078 12.352 1 45 113 ALA A CA 1
ATOM 897 C C . ALA A 1 113 ? 1.209 -12.312 13.188 1 45 113 ALA A C 1
ATOM 899 O O . ALA A 1 113 ? 0.682 -12.195 14.297 1 45 113 ALA A O 1
ATOM 900 N N . GLN A 1 114 ? 0.934 -13.531 12.719 1 40.75 114 GLN A N 1
ATOM 901 C CA . GLN A 1 114 ? 0.334 -14.5 13.625 1 40.75 114 GLN A CA 1
ATOM 902 C C . GLN A 1 114 ? 1.234 -14.758 14.828 1 40.75 114 GLN A C 1
ATOM 904 O O . GLN A 1 114 ? 0.826 -15.422 15.781 1 40.75 114 GLN A O 1
ATOM 909 N N . GLN A 1 115 ? 2.451 -14.766 14.719 1 44.28 115 GLN A N 1
ATOM 910 C CA . GLN A 1 115 ? 3.105 -15.367 15.875 1 44.28 115 GLN A CA 1
ATOM 911 C C . GLN A 1 115 ? 3.096 -14.422 17.078 1 44.28 115 GLN A C 1
ATOM 913 O O . GLN A 1 115 ? 2.639 -13.289 16.969 1 44.28 115 GLN A O 1
ATOM 918 N N . LYS A 1 116 ? 4.477 -13.977 17.688 1 42.75 116 LYS A N 1
ATOM 919 C CA . LYS A 1 116 ? 4.641 -13.539 19.062 1 42.75 116 LYS A CA 1
ATOM 920 C C . LYS A 1 116 ? 4.082 -12.133 19.266 1 42.75 116 LYS A C 1
ATOM 922 O O . LYS A 1 116 ? 4.051 -11.328 18.328 1 42.75 116 LYS A O 1
ATOM 927 N N . PRO A 1 117 ? 3.502 -11.828 20.391 1 39.81 117 PRO A N 1
ATOM 928 C CA . PRO A 1 117 ? 3.035 -10.523 20.859 1 39.81 117 PRO A CA 1
ATOM 929 C C . PRO A 1 117 ? 4.016 -9.398 20.531 1 39.81 117 PRO A C 1
ATOM 931 O O . PRO A 1 117 ? 5.23 -9.609 20.562 1 39.81 117 PRO A O 1
ATOM 934 N N . VAL A 1 118 ? 3.641 -8.422 19.797 1 40.62 118 VAL A N 1
ATOM 935 C CA . VAL A 1 118 ? 4.395 -7.199 19.562 1 40.62 118 VAL A CA 1
ATOM 936 C C . VAL A 1 118 ? 5.062 -6.742 20.844 1 40.62 118 VAL A C 1
ATOM 938 O O . VAL A 1 118 ? 4.387 -6.34 21.797 1 40.62 118 VAL A O 1
ATOM 941 N N . ASP A 1 119 ? 5.906 -7.418 21.438 1 41.5 119 ASP A N 1
ATOM 942 C CA . ASP A 1 119 ? 6.566 -6.648 22.484 1 41.5 119 ASP A CA 1
ATOM 943 C C . ASP A 1 119 ? 6.918 -5.242 22 1 41.5 119 ASP A C 1
ATOM 945 O O . ASP A 1 119 ? 7.414 -5.074 20.891 1 41.5 119 ASP A O 1
ATOM 949 N N . LYS A 1 120 ? 6.418 -4.133 22.516 1 41.75 120 LYS A N 1
ATOM 950 C CA . LYS A 1 120 ? 6.57 -2.695 22.297 1 41.75 120 LYS A CA 1
ATOM 951 C C . LYS A 1 120 ? 7.934 -2.373 21.688 1 41.75 120 LYS A C 1
ATOM 953 O O . LYS A 1 120 ? 8.07 -1.411 20.938 1 41.75 120 LYS A O 1
ATOM 958 N N . LYS A 1 121 ? 8.945 -2.912 22.281 1 41.81 121 LYS A N 1
ATOM 959 C CA . LYS A 1 121 ? 10.336 -2.66 21.922 1 41.81 121 LYS A CA 1
ATOM 960 C C . LYS A 1 121 ? 10.633 -3.117 20.5 1 41.81 121 LYS A C 1
ATOM 962 O O . LYS A 1 121 ? 11.695 -2.82 19.953 1 41.81 121 LYS A O 1
ATOM 967 N N . SER A 1 122 ? 9.969 -4.07 19.953 1 42.28 122 SER A N 1
ATOM 968 C CA . SER A 1 122 ? 10.227 -4.68 18.656 1 42.28 122 SER A CA 1
ATOM 969 C C . SER A 1 122 ? 9.742 -3.793 17.516 1 42.28 122 SER A C 1
ATOM 971 O O . SER A 1 122 ? 9.953 -4.105 16.344 1 42.28 122 SER A O 1
ATOM 973 N N . GLU A 1 123 ? 8.828 -2.943 17.719 1 44.06 123 GLU A N 1
ATOM 974 C CA . GLU A 1 123 ? 8.281 -2 16.75 1 44.06 123 GLU A CA 1
ATOM 975 C C . GLU A 1 123 ? 9.367 -1.103 16.172 1 44.06 123 GLU A C 1
ATOM 977 O O . GLU A 1 123 ? 9.219 -0.558 15.07 1 44.06 123 GLU A O 1
ATOM 982 N N . LEU A 1 124 ? 10.258 -0.77 17.078 1 42.75 124 LEU A N 1
ATOM 983 C CA . LEU A 1 124 ? 11.359 0.107 16.688 1 42.75 124 LEU A CA 1
ATOM 984 C C . LEU A 1 124 ? 12.406 -0.657 15.891 1 42.75 124 LEU A C 1
ATOM 986 O O . LEU A 1 124 ? 13.516 -0.157 15.672 1 42.75 124 LEU A O 1
ATOM 990 N N . HIS A 1 125 ? 12.25 -1.922 15.844 1 43.69 125 HIS A N 1
ATOM 991 C CA . HIS A 1 125 ? 13.383 -2.457 15.094 1 43.69 125 HIS A CA 1
ATOM 992 C C . HIS A 1 125 ? 13.602 -1.678 13.805 1 43.69 125 HIS A C 1
ATOM 994 O O . HIS A 1 125 ? 12.719 -1.616 12.945 1 43.69 125 HIS A O 1
ATOM 1000 N N . TRP A 1 126 ? 14.414 -0.784 13.875 1 46.19 126 TRP A N 1
ATOM 1001 C CA . TRP A 1 126 ? 15.078 -0.09 12.781 1 46.19 126 TRP A CA 1
ATOM 1002 C C . TRP A 1 126 ? 15.164 -0.981 11.547 1 46.19 126 TRP A C 1
ATOM 1004 O O . TRP A 1 126 ? 15.617 -2.123 11.625 1 46.19 126 TRP A O 1
ATOM 1014 N N . ILE A 1 127 ? 14.094 -1.012 10.789 1 53.53 127 ILE A N 1
ATOM 1015 C CA . ILE A 1 127 ? 14.133 -1.798 9.562 1 53.53 127 ILE A CA 1
ATOM 1016 C C . ILE A 1 127 ? 15.516 -1.696 8.922 1 53.53 127 ILE A C 1
ATOM 1018 O O . ILE A 1 127 ? 15.898 -0.633 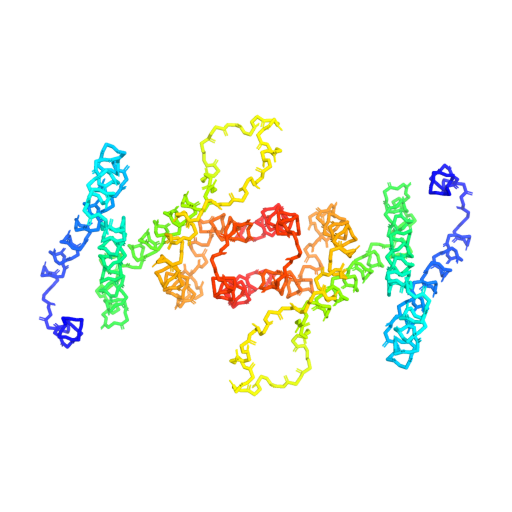8.43 1 53.53 127 ILE A O 1
ATOM 1022 N N . LEU A 1 128 ? 16.469 -2.318 9.602 1 60.12 128 LEU A N 1
ATOM 1023 C CA . LEU A 1 128 ? 17.719 -2.475 8.867 1 60.12 128 LEU A CA 1
ATOM 1024 C C . LEU A 1 128 ? 17.453 -2.773 7.398 1 60.12 128 LEU A C 1
ATOM 1026 O O . LEU A 1 128 ? 16.547 -3.529 7.07 1 60.12 128 LEU A O 1
ATOM 1030 N N . PRO A 1 129 ? 18.125 -1.904 6.656 1 71.12 129 PRO A N 1
ATOM 1031 C CA . PRO A 1 129 ? 18 -2.195 5.227 1 71.12 129 PRO A CA 1
ATOM 1032 C C . PRO A 1 129 ? 18.297 -3.658 4.898 1 71.12 129 PRO A C 1
ATOM 1034 O O . PRO A 1 129 ? 19.109 -4.297 5.566 1 71.12 129 PRO A O 1
ATOM 1037 N N . LEU A 1 130 ? 17.547 -4.215 4.082 1 76.94 130 LEU A N 1
ATOM 1038 C CA . LEU A 1 130 ? 17.734 -5.586 3.621 1 76.94 130 LEU A CA 1
ATOM 1039 C C . LEU A 1 130 ? 19.156 -5.789 3.092 1 76.94 130 LEU A C 1
ATOM 1041 O O . LEU A 1 130 ? 19.734 -4.879 2.49 1 76.94 130 LEU A O 1
ATOM 1045 N N . SER A 1 131 ? 19.703 -6.906 3.398 1 81.06 131 SER A N 1
ATOM 1046 C CA . SER A 1 131 ? 21 -7.27 2.842 1 81.06 131 SER A CA 1
ATOM 1047 C C . SER A 1 131 ? 20.938 -7.391 1.322 1 81.06 131 SER A C 1
ATOM 1049 O O . SER A 1 131 ? 19.859 -7.543 0.752 1 81.06 131 SER A O 1
ATOM 1051 N N . SER A 1 132 ? 22.125 -7.312 0.685 1 83.38 132 SER A N 1
ATOM 1052 C CA . SER A 1 132 ? 22.203 -7.461 -0.764 1 83.38 132 SER A CA 1
ATOM 1053 C C . SER A 1 132 ? 21.672 -8.812 -1.216 1 83.38 132 SER A C 1
ATOM 1055 O O . SER A 1 132 ? 21.016 -8.906 -2.258 1 83.38 132 SER A O 1
ATOM 1057 N N . VAL A 1 133 ? 21.828 -9.844 -0.422 1 81.44 133 VAL A N 1
ATOM 1058 C CA . VAL A 1 133 ? 21.391 -11.195 -0.748 1 81.44 133 VAL A CA 1
ATOM 1059 C C . VAL A 1 133 ? 19.875 -11.266 -0.726 1 81.44 133 VAL A C 1
ATOM 1061 O O . VAL A 1 133 ? 19.25 -11.82 -1.643 1 81.44 133 VAL A O 1
ATOM 1064 N N . LYS A 1 134 ? 19.328 -10.688 0.273 1 83.69 134 LYS A N 1
ATOM 1065 C CA . LYS A 1 134 ? 17.875 -10.688 0.391 1 83.69 134 LYS A CA 1
ATOM 1066 C C . LYS A 1 134 ? 17.234 -9.852 -0.712 1 83.69 134 LYS A C 1
ATOM 1068 O O . LYS A 1 134 ? 16.172 -10.211 -1.238 1 83.69 134 LYS A O 1
ATOM 1073 N N . LYS A 1 135 ? 17.875 -8.836 -1.052 1 87.56 135 LYS A N 1
ATOM 1074 C CA . LYS A 1 135 ? 17.375 -7.996 -2.141 1 87.56 135 LYS A CA 1
ATOM 1075 C C . LYS A 1 135 ? 17.391 -8.75 -3.465 1 87.56 135 LYS A C 1
ATOM 1077 O O . LYS A 1 135 ? 16.453 -8.641 -4.258 1 87.56 135 LYS A O 1
ATOM 1082 N N . GLU A 1 136 ? 18.453 -9.516 -3.684 1 88.31 136 GLU A N 1
ATOM 1083 C CA . GLU A 1 136 ? 18.562 -10.328 -4.891 1 88.31 136 GLU A CA 1
ATOM 1084 C C . GLU A 1 136 ? 17.484 -11.422 -4.918 1 88.31 136 GLU A C 1
ATOM 1086 O O . GLU A 1 136 ? 16.906 -11.703 -5.969 1 88.31 136 GLU A O 1
ATOM 1091 N N . GLU A 1 137 ? 17.234 -11.977 -3.797 1 89.44 137 GLU A N 1
ATOM 1092 C CA . GLU A 1 137 ? 16.203 -13 -3.705 1 89.44 137 GLU A CA 1
ATOM 1093 C C . GLU A 1 137 ? 14.82 -12.414 -3.982 1 89.44 137 GLU A C 1
ATOM 1095 O O . GLU A 1 137 ? 14.023 -13.008 -4.711 1 89.44 137 GLU A O 1
ATOM 1100 N N . LEU A 1 138 ? 14.594 -11.281 -3.41 1 92.44 138 LEU A N 1
ATOM 1101 C CA . LEU A 1 138 ? 13.32 -10.609 -3.66 1 92.44 138 LEU A CA 1
ATOM 1102 C C . LEU A 1 138 ? 13.156 -10.297 -5.145 1 92.44 138 LEU A C 1
ATOM 1104 O O . LEU A 1 138 ? 12.07 -10.469 -5.699 1 92.44 138 LEU A O 1
ATOM 1108 N N . ALA A 1 139 ? 14.18 -9.875 -5.723 1 94.25 139 ALA A N 1
ATOM 1109 C CA . ALA A 1 139 ? 14.148 -9.594 -7.152 1 94.25 139 ALA A CA 1
ATOM 1110 C C . ALA A 1 139 ? 13.797 -10.844 -7.953 1 94.25 139 ALA A C 1
ATOM 1112 O O . ALA A 1 139 ? 12.984 -10.789 -8.883 1 94.25 139 ALA A O 1
ATOM 1113 N N . ALA A 1 140 ? 14.398 -11.945 -7.574 1 93.75 140 ALA A N 1
ATOM 1114 C CA . ALA A 1 140 ? 14.164 -13.211 -8.266 1 93.75 140 ALA A CA 1
ATOM 1115 C C . ALA A 1 140 ? 12.719 -13.68 -8.062 1 93.75 140 ALA A C 1
ATOM 1117 O O . ALA A 1 140 ? 12.156 -14.352 -8.938 1 93.75 140 ALA A O 1
ATOM 1118 N N . ARG A 1 141 ? 12.078 -13.312 -6.961 1 95.06 141 ARG A N 1
ATOM 1119 C CA . ARG A 1 141 ? 10.742 -13.781 -6.621 1 95.06 141 ARG A CA 1
ATOM 1120 C C . ARG A 1 141 ? 9.68 -12.828 -7.152 1 95.06 141 ARG A C 1
ATOM 1122 O O . ARG A 1 141 ? 8.492 -13.156 -7.164 1 95.06 141 ARG A O 1
ATOM 1129 N N . THR A 1 142 ? 10.055 -11.648 -7.613 1 96.75 142 THR A N 1
ATOM 1130 C CA . THR A 1 142 ? 9.141 -10.578 -8 1 96.75 142 THR A CA 1
ATOM 1131 C C . THR A 1 142 ? 8.18 -11.055 -9.078 1 96.75 142 THR A C 1
ATOM 1133 O O . THR A 1 142 ? 6.965 -10.859 -8.969 1 96.75 142 THR A O 1
ATOM 1136 N N . PRO A 1 143 ? 8.672 -11.789 -10.133 1 97.44 143 PRO A N 1
ATOM 1137 C CA . PRO A 1 143 ? 7.723 -12.219 -11.156 1 97.44 143 PRO A CA 1
ATOM 1138 C C . PRO A 1 143 ? 6.625 -13.125 -10.602 1 97.44 143 PRO A C 1
ATOM 1140 O O . PRO A 1 143 ? 5.473 -13.039 -11.031 1 97.44 143 PRO A O 1
ATOM 1143 N N . LEU A 1 144 ? 6.984 -13.93 -9.656 1 97.81 144 LEU A N 1
ATOM 1144 C CA . LEU A 1 144 ? 6.035 -14.891 -9.102 1 97.81 144 LEU A CA 1
ATOM 1145 C C . LEU A 1 144 ? 4.988 -14.188 -8.242 1 97.81 144 LEU A C 1
ATOM 1147 O O . LEU A 1 144 ? 3.799 -14.508 -8.32 1 97.81 144 LEU A O 1
ATOM 1151 N N . ILE A 1 145 ? 5.398 -13.258 -7.387 1 97.75 145 ILE A N 1
ATOM 1152 C CA . ILE A 1 145 ? 4.457 -12.523 -6.547 1 97.75 145 ILE A CA 1
ATOM 1153 C C . ILE A 1 145 ? 3.529 -11.68 -7.426 1 97.75 145 ILE A C 1
ATOM 1155 O O . ILE A 1 145 ? 2.34 -11.547 -7.129 1 97.75 145 ILE A O 1
ATOM 1159 N N . VAL A 1 146 ? 4.027 -11.117 -8.484 1 98.19 146 VAL A N 1
ATOM 1160 C CA . VAL A 1 146 ? 3.223 -10.344 -9.43 1 98.19 146 VAL A CA 1
ATOM 1161 C C . VAL A 1 146 ? 2.174 -11.25 -10.07 1 98.19 146 VAL A C 1
ATOM 1163 O O . VAL A 1 146 ? 1 -10.883 -10.164 1 98.19 146 VAL A O 1
ATOM 1166 N N . LEU A 1 147 ? 2.605 -12.438 -10.484 1 98.38 147 LEU A N 1
ATOM 1167 C CA . LEU A 1 147 ? 1.678 -13.414 -11.055 1 98.38 147 LEU A CA 1
ATOM 1168 C C . LEU A 1 147 ? 0.575 -13.758 -10.055 1 98.38 147 LEU A C 1
ATOM 1170 O O . LEU A 1 147 ? -0.605 -13.773 -10.414 1 98.38 147 LEU A O 1
ATOM 1174 N N . ALA A 1 148 ? 0.919 -14.047 -8.844 1 98.62 148 ALA A N 1
ATOM 1175 C CA . ALA A 1 148 ? -0.052 -14.398 -7.809 1 98.62 148 ALA A CA 1
ATOM 1176 C C . ALA A 1 148 ? -1.067 -13.273 -7.613 1 98.62 148 ALA A C 1
ATOM 1178 O O . ALA A 1 148 ? -2.273 -13.523 -7.547 1 98.62 148 ALA A O 1
ATOM 1179 N N . LEU A 1 149 ? -0.6 -12.023 -7.535 1 98.44 149 LEU A N 1
ATOM 1180 C CA . LEU A 1 149 ? -1.479 -10.875 -7.348 1 98.44 149 LEU A CA 1
ATOM 1181 C C . LEU A 1 149 ? -2.432 -10.727 -8.531 1 98.44 149 LEU A C 1
ATOM 1183 O O . LEU A 1 149 ? -3.619 -10.453 -8.344 1 98.44 149 LEU A O 1
ATOM 1187 N N . ARG A 1 150 ? -1.902 -10.898 -9.664 1 98.19 150 ARG A N 1
ATOM 1188 C CA . ARG A 1 150 ? -2.729 -10.773 -10.859 1 98.19 150 ARG A CA 1
ATOM 1189 C C . ARG A 1 150 ? -3.801 -11.859 -10.906 1 98.19 150 ARG A C 1
ATOM 1191 O O . ARG A 1 150 ? -4.938 -11.594 -11.297 1 98.19 150 ARG A O 1
ATOM 1198 N N . LEU A 1 151 ? -3.434 -13.047 -10.617 1 98.12 151 LEU A N 1
ATOM 1199 C CA . LEU A 1 151 ? -4.406 -14.141 -10.594 1 98.12 151 LEU A CA 1
ATOM 1200 C C . LEU A 1 151 ? -5.508 -13.867 -9.578 1 98.12 151 LEU A C 1
ATOM 1202 O O . LEU A 1 151 ? -6.688 -14.094 -9.859 1 98.12 151 LEU A O 1
ATOM 1206 N N . LEU A 1 152 ? -5.168 -13.391 -8.406 1 98.31 152 LEU A N 1
ATOM 1207 C CA . LEU A 1 152 ? -6.156 -13.055 -7.391 1 98.31 152 LEU A CA 1
ATOM 1208 C C . LEU A 1 152 ? -7.078 -11.938 -7.875 1 98.31 152 LEU A C 1
ATOM 1210 O O . LEU A 1 152 ? -8.289 -11.977 -7.633 1 98.31 152 LEU A O 1
ATOM 1214 N N . CYS A 1 153 ? -6.48 -10.961 -8.539 1 96.88 153 CYS A N 1
ATOM 1215 C CA . CYS A 1 153 ? -7.246 -9.836 -9.07 1 96.88 153 CYS A CA 1
ATOM 1216 C C . CYS A 1 153 ? -8.188 -10.297 -10.18 1 96.88 153 CYS A C 1
ATOM 1218 O O . CYS A 1 153 ? -9.203 -9.656 -10.445 1 96.88 153 CYS A O 1
ATOM 1220 N N . GLY A 1 154 ? -7.832 -11.367 -10.797 1 96.25 154 GLY A N 1
ATOM 1221 C CA . GLY A 1 154 ? -8.609 -11.883 -11.906 1 96.25 154 GLY A CA 1
ATOM 1222 C C . GLY A 1 154 ? -9.797 -12.719 -11.469 1 96.25 154 GLY A C 1
ATOM 1223 O O . GLY A 1 154 ? -10.641 -13.094 -12.289 1 96.25 154 GLY A O 1
ATOM 1224 N N . LEU A 1 155 ? -9.953 -13 -10.234 1 96 155 LEU A N 1
ATOM 1225 C CA . LEU A 1 155 ? -11.109 -13.742 -9.727 1 96 155 LEU A CA 1
ATOM 1226 C C . LEU A 1 155 ? -12.391 -12.938 -9.922 1 96 155 LEU A C 1
ATOM 1228 O O . LEU A 1 155 ? -12.359 -11.703 -9.961 1 96 155 LEU A O 1
ATOM 1232 N N . GLU A 1 156 ? -13.5 -13.672 -10.055 1 93.5 156 GLU A N 1
ATOM 1233 C CA . GLU A 1 156 ? -14.797 -13 -10.023 1 93.5 156 GLU A CA 1
ATOM 1234 C C . GLU A 1 156 ? -14.992 -12.234 -8.719 1 93.5 156 GLU A C 1
ATOM 1236 O O . GLU A 1 156 ? -14.523 -12.672 -7.664 1 93.5 156 GLU A O 1
ATOM 1241 N N . SER A 1 157 ? -15.766 -11.125 -8.797 1 93.31 157 SER A N 1
ATOM 1242 C CA . SER A 1 157 ? -15.953 -10.219 -7.664 1 93.31 157 SER A CA 1
ATOM 1243 C C . SER A 1 157 ? -16.453 -10.969 -6.434 1 93.31 157 SER A C 1
ATOM 1245 O O . SER A 1 157 ? -15.945 -10.781 -5.328 1 93.31 157 SER A O 1
ATOM 1247 N N . ASP A 1 158 ? -17.469 -11.805 -6.609 1 93.31 158 ASP A N 1
ATOM 1248 C CA . ASP A 1 158 ? -18.031 -12.555 -5.492 1 93.31 158 ASP A CA 1
ATOM 1249 C C . ASP A 1 158 ? -17.016 -13.531 -4.91 1 93.31 158 ASP A C 1
ATOM 1251 O O . ASP A 1 158 ? -16.969 -13.727 -3.695 1 93.31 158 ASP A O 1
ATOM 1255 N N . SER A 1 159 ? -16.25 -14.141 -5.789 1 93.5 159 SER A N 1
ATOM 1256 C CA . SER A 1 159 ? -15.211 -15.055 -5.348 1 93.5 159 SER A CA 1
ATOM 1257 C C . SER A 1 159 ? -14.125 -14.328 -4.559 1 93.5 159 SER A C 1
ATOM 1259 O O . SER A 1 159 ? -13.734 -14.773 -3.479 1 93.5 159 SER A O 1
ATOM 1261 N N . PHE A 1 160 ? -13.703 -13.211 -5.098 1 96.12 160 PHE A N 1
ATOM 1262 C CA . PHE A 1 160 ? -12.68 -12.43 -4.41 1 96.12 160 PHE A CA 1
ATOM 1263 C C . PHE A 1 160 ? -13.148 -12.031 -3.014 1 96.12 160 PHE A C 1
ATOM 1265 O O . PHE A 1 160 ? -12.398 -12.148 -2.045 1 96.12 160 PHE A O 1
ATOM 1272 N N . ARG A 1 161 ? -14.391 -11.578 -2.898 1 94.44 161 ARG A N 1
ATOM 1273 C CA . ARG A 1 161 ? -14.969 -11.141 -1.632 1 94.44 161 ARG A CA 1
ATOM 1274 C C . ARG A 1 161 ? -14.945 -12.258 -0.599 1 94.44 161 ARG A C 1
ATOM 1276 O O . ARG A 1 161 ? -14.766 -12.008 0.594 1 94.44 161 ARG A O 1
ATOM 1283 N N . ARG A 1 162 ? -15.039 -13.492 -1.064 1 94.31 162 ARG A N 1
ATOM 1284 C CA . ARG A 1 162 ? -15.047 -14.641 -0.167 1 94.31 162 ARG A CA 1
ATOM 1285 C C . ARG A 1 162 ? -13.672 -14.859 0.456 1 94.31 162 ARG A C 1
ATOM 1287 O O . ARG A 1 162 ? -13.562 -15.398 1.562 1 94.31 162 ARG A O 1
ATOM 1294 N N . HIS A 1 163 ? -12.672 -14.391 -0.243 1 96.06 163 HIS A N 1
ATOM 1295 C CA . HIS A 1 163 ? -11.32 -14.727 0.196 1 96.06 163 HIS A CA 1
ATOM 1296 C C . HIS A 1 163 ? -10.594 -13.5 0.735 1 96.06 163 HIS A C 1
ATOM 1298 O O . HIS A 1 163 ? -9.523 -13.625 1.336 1 96.06 163 HIS A O 1
ATOM 1304 N N . VAL A 1 164 ? -11.148 -12.336 0.597 1 96.38 164 VAL A N 1
ATOM 1305 C CA . VAL A 1 164 ? -10.422 -11.086 0.825 1 96.38 164 VAL A CA 1
ATOM 1306 C C . VAL A 1 164 ? -10.078 -10.953 2.307 1 96.38 164 VAL A C 1
ATOM 1308 O O . VAL A 1 164 ? -9.023 -10.414 2.66 1 96.38 164 VAL A O 1
ATOM 1311 N N . SER A 1 165 ? -10.93 -11.391 3.197 1 94.88 165 SER A N 1
ATOM 1312 C CA . SER A 1 165 ? -10.664 -11.266 4.629 1 94.88 165 SER A CA 1
ATOM 1313 C C . SER A 1 165 ? -9.383 -11.992 5.02 1 94.88 165 SER A C 1
ATOM 1315 O O . SER A 1 165 ? -8.656 -11.539 5.902 1 94.88 165 SER A O 1
ATOM 1317 N N . ARG A 1 166 ? -9.148 -13.062 4.375 1 94.81 166 ARG A N 1
ATOM 1318 C CA . ARG A 1 166 ? -7.961 -13.875 4.633 1 94.81 166 ARG A CA 1
ATOM 1319 C C . ARG A 1 166 ? -6.73 -13.273 3.971 1 94.81 166 ARG A C 1
ATOM 1321 O O . ARG A 1 166 ? -5.625 -13.359 4.508 1 94.81 166 ARG A O 1
ATOM 1328 N N . LEU A 1 167 ? -6.895 -12.672 2.879 1 97.5 167 LEU A N 1
ATOM 1329 C CA . LEU A 1 167 ? -5.789 -12.211 2.047 1 97.5 167 LEU A CA 1
ATOM 1330 C C . LEU A 1 167 ? -5.398 -10.781 2.404 1 97.5 167 LEU A C 1
ATOM 1332 O O . LEU A 1 167 ? -4.246 -10.383 2.232 1 97.5 167 LEU A O 1
ATOM 1336 N N . PHE A 1 168 ? -6.309 -10.023 2.975 1 97.06 168 PHE A N 1
ATOM 1337 C CA . PHE A 1 168 ? -6.145 -8.586 3.145 1 97.06 168 PHE A CA 1
ATOM 1338 C C . PHE A 1 168 ? -4.945 -8.281 4.035 1 97.06 168 PHE A C 1
ATOM 1340 O O . PHE A 1 168 ? -4.121 -7.426 3.703 1 97.06 168 PHE A O 1
ATOM 1347 N N . PRO A 1 169 ? -4.75 -8.969 5.141 1 96.75 169 PRO A N 1
ATOM 1348 C CA . PRO A 1 169 ? -3.568 -8.688 5.961 1 96.75 169 PRO A CA 1
ATOM 1349 C C . PRO A 1 169 ? -2.262 -8.852 5.191 1 96.75 169 PRO A C 1
ATOM 1351 O O . PRO A 1 169 ? -1.301 -8.117 5.43 1 96.75 169 PRO A O 1
ATOM 1354 N N . LEU A 1 170 ? -2.209 -9.797 4.328 1 97.38 170 LEU A N 1
ATOM 1355 C CA . LEU A 1 170 ? -1.015 -10.008 3.52 1 97.38 170 LEU A CA 1
ATOM 1356 C C . LEU A 1 170 ? -0.808 -8.852 2.543 1 97.38 170 LEU A C 1
ATOM 1358 O O . LEU A 1 170 ? 0.327 -8.438 2.305 1 97.38 170 LEU A O 1
ATOM 1362 N N . PHE A 1 171 ? -1.932 -8.383 1.952 1 97.69 171 PHE A N 1
ATOM 1363 C CA . PHE A 1 171 ? -1.838 -7.215 1.086 1 97.69 171 PHE A CA 1
ATOM 1364 C C . PHE A 1 171 ? -1.27 -6.023 1.847 1 97.69 171 PHE A C 1
ATOM 1366 O O . PHE A 1 171 ? -0.42 -5.297 1.327 1 97.69 171 PHE A O 1
ATOM 1373 N N . VAL A 1 172 ? -1.759 -5.855 3.027 1 97.12 172 VAL A N 1
ATOM 1374 C CA . VAL A 1 172 ? -1.318 -4.754 3.877 1 97.12 172 VAL A CA 1
ATOM 1375 C C . VAL A 1 172 ? 0.167 -4.91 4.195 1 97.12 172 VAL A C 1
ATOM 1377 O O . VAL A 1 172 ? 0.924 -3.9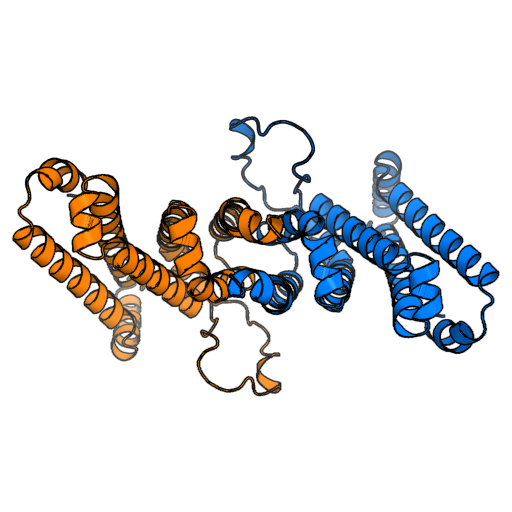38 4.145 1 97.12 172 VAL A O 1
ATOM 1380 N N . ASP A 1 173 ? 0.603 -6.09 4.484 1 96.38 173 ASP A N 1
ATOM 1381 C CA . ASP A 1 173 ? 2.014 -6.363 4.746 1 96.38 173 ASP A CA 1
ATOM 1382 C C . ASP A 1 173 ? 2.869 -6.047 3.52 1 96.38 173 ASP A C 1
ATOM 1384 O O . ASP A 1 173 ? 4.004 -5.586 3.65 1 96.38 173 ASP A O 1
ATOM 1388 N N . LEU A 1 174 ? 2.342 -6.305 2.363 1 96.62 174 LEU A N 1
ATOM 1389 C CA . LEU A 1 174 ? 3.074 -5.988 1.143 1 96.62 174 LEU A CA 1
ATOM 1390 C C . LEU A 1 174 ? 3.26 -4.48 0.999 1 96.62 174 LEU A C 1
ATOM 1392 O O . LEU A 1 174 ? 4.266 -4.023 0.453 1 96.62 174 LEU A O 1
ATOM 1396 N N . VAL A 1 175 ? 2.32 -3.686 1.479 1 96 175 VAL A N 1
ATOM 1397 C CA . VAL A 1 175 ? 2.416 -2.232 1.412 1 96 175 VAL A CA 1
ATOM 1398 C C . VAL A 1 175 ? 3.619 -1.755 2.221 1 96 175 VAL A C 1
ATOM 1400 O O . VAL A 1 175 ? 4.344 -0.854 1.794 1 96 175 VAL A O 1
ATOM 1403 N N . ARG A 1 176 ? 3.875 -2.318 3.305 1 92 176 ARG A N 1
ATOM 1404 C CA . ARG A 1 176 ? 4.922 -1.829 4.195 1 92 176 ARG A CA 1
ATOM 1405 C C . ARG A 1 176 ? 6.258 -2.492 3.881 1 92 176 ARG A C 1
ATOM 1407 O O . ARG A 1 176 ? 7.305 -2.051 4.363 1 92 176 ARG A O 1
ATOM 1414 N N . SER A 1 177 ? 6.242 -3.484 3.131 1 91.38 177 SER A N 1
ATOM 1415 C CA . SER A 1 177 ? 7.457 -4.238 2.838 1 91.38 177 SER A CA 1
ATOM 1416 C C . SER A 1 177 ? 8.359 -3.48 1.869 1 91.38 177 SER A C 1
ATOM 1418 O O . SER A 1 177 ? 7.883 -2.674 1.07 1 91.38 177 SER A O 1
ATOM 1420 N N . GLU A 1 178 ? 9.664 -3.693 1.989 1 85.94 178 GLU A N 1
ATOM 1421 C CA . GLU A 1 178 ? 10.609 -3.256 0.971 1 85.94 178 GLU A CA 1
ATOM 1422 C C . GLU A 1 178 ? 10.57 -4.176 -0.248 1 85.94 178 GLU A C 1
ATOM 1424 O O . GLU A 1 178 ? 10.406 -5.387 -0.113 1 85.94 178 GLU A O 1
ATOM 1429 N N . HIS A 1 179 ? 10.672 -3.633 -1.387 1 87.94 179 HIS A N 1
ATOM 1430 C CA . HIS A 1 179 ? 10.656 -4.375 -2.643 1 87.94 179 HIS A CA 1
ATOM 1431 C C . HIS A 1 179 ? 11.914 -4.09 -3.461 1 87.94 179 HIS A C 1
ATOM 1433 O O . HIS A 1 179 ? 12.602 -3.096 -3.225 1 87.94 179 HIS A O 1
ATOM 1439 N N . SER A 1 180 ? 12.25 -5.012 -4.277 1 82.94 180 SER A N 1
ATOM 1440 C CA . SER A 1 180 ? 13.422 -4.852 -5.125 1 82.94 180 SER A CA 1
ATOM 1441 C C . SER A 1 180 ? 13.148 -3.887 -6.273 1 82.94 180 SER A C 1
ATOM 1443 O O . SER A 1 180 ? 14.086 -3.309 -6.84 1 82.94 180 SER A O 1
ATOM 1445 N N . SER A 1 181 ? 11.898 -3.832 -6.68 1 82.12 181 SER A N 1
ATOM 1446 C CA . SER A 1 181 ? 11.461 -2.936 -7.746 1 82.12 181 SER A CA 1
ATOM 1447 C C . SER A 1 181 ? 10.078 -2.373 -7.457 1 82.12 181 SER A C 1
ATOM 1449 O O . SER A 1 181 ? 9.414 -2.797 -6.508 1 82.12 181 SER A O 1
ATOM 1451 N N . GLY A 1 182 ? 9.656 -1.401 -8.258 1 90.06 182 GLY A N 1
ATOM 1452 C CA . GLY A 1 182 ? 8.344 -0.797 -8.102 1 90.06 182 GLY A CA 1
ATOM 1453 C C . GLY A 1 182 ? 7.227 -1.64 -8.695 1 90.06 182 GLY A C 1
ATOM 1454 O O . GLY A 1 182 ? 6.051 -1.29 -8.578 1 90.06 182 GLY A O 1
ATOM 1455 N N . GLU A 1 183 ? 7.562 -2.752 -9.281 1 93.62 183 GLU A N 1
ATOM 1456 C CA . GLU A 1 183 ? 6.578 -3.566 -9.992 1 93.62 183 GLU A CA 1
ATOM 1457 C C . GLU A 1 183 ? 5.539 -4.133 -9.023 1 93.62 183 GLU A C 1
ATOM 1459 O O . GLU A 1 183 ? 4.34 -4.094 -9.305 1 93.62 183 GLU A O 1
ATOM 1464 N N . VAL A 1 184 ? 6.008 -4.633 -7.902 1 95.69 184 VAL A N 1
ATOM 1465 C CA . VAL A 1 184 ? 5.09 -5.223 -6.934 1 95.69 184 VAL A CA 1
ATOM 1466 C C . VAL A 1 184 ? 4.117 -4.16 -6.43 1 95.69 184 VAL A C 1
ATOM 1468 O O . VAL A 1 184 ? 2.906 -4.395 -6.363 1 95.69 184 VAL A O 1
ATOM 1471 N N . GLN A 1 185 ? 4.598 -3.004 -6.148 1 94.38 185 GLN A N 1
ATOM 1472 C CA . GLN A 1 185 ? 3.77 -1.909 -5.656 1 94.38 185 GLN A CA 1
ATOM 1473 C C . GLN A 1 185 ? 2.74 -1.486 -6.699 1 94.38 185 GLN A C 1
ATOM 1475 O O . GLN A 1 185 ? 1.587 -1.206 -6.367 1 94.38 185 GLN A O 1
ATOM 1480 N N . ARG A 1 186 ? 3.135 -1.445 -7.898 1 94.06 186 ARG A N 1
ATOM 1481 C CA . ARG A 1 186 ? 2.232 -1.059 -8.977 1 94.06 186 ARG A CA 1
ATOM 1482 C C . ARG A 1 186 ? 1.081 -2.049 -9.109 1 94.06 186 ARG A C 1
ATOM 1484 O O . ARG A 1 186 ? -0.084 -1.649 -9.172 1 94.06 186 ARG A O 1
ATOM 1491 N N . VAL A 1 187 ? 1.443 -3.281 -9.195 1 97.06 187 VAL A N 1
ATOM 1492 C CA . VAL A 1 187 ? 0.412 -4.301 -9.344 1 97.06 187 VAL A CA 1
ATOM 1493 C C . VAL A 1 187 ? -0.48 -4.324 -8.109 1 97.06 187 VAL A C 1
ATOM 1495 O O . VAL A 1 187 ? -1.7 -4.465 -8.219 1 97.06 187 VAL A O 1
ATOM 1498 N N . LEU A 1 188 ? 0.137 -4.219 -6.941 1 97.44 188 LEU A N 1
ATOM 1499 C CA . LEU A 1 188 ? -0.615 -4.16 -5.691 1 97.44 188 LEU A CA 1
ATOM 1500 C C . LEU A 1 188 ? -1.591 -2.986 -5.703 1 97.44 188 LEU A C 1
ATOM 1502 O O . LEU A 1 188 ? -2.75 -3.135 -5.305 1 97.44 188 LEU A O 1
ATOM 1506 N N . SER A 1 189 ? -1.151 -1.808 -6.141 1 96.38 189 SER A N 1
ATOM 1507 C CA . SER A 1 189 ? -2.012 -0.631 -6.215 1 96.38 189 SER A CA 1
ATOM 1508 C C . SER A 1 189 ? -3.186 -0.864 -7.16 1 96.38 189 SER A C 1
ATOM 1510 O O . SER A 1 189 ? -4.316 -0.467 -6.863 1 96.38 189 SER A O 1
ATOM 1512 N N . TYR A 1 190 ? -2.885 -1.476 -8.258 1 96.19 190 TYR A N 1
ATOM 1513 C CA . TYR A 1 190 ? -3.949 -1.814 -9.195 1 96.19 190 TYR A CA 1
ATOM 1514 C C . TYR A 1 190 ? -4.977 -2.734 -8.547 1 96.19 190 TYR A C 1
ATOM 1516 O O . TYR A 1 190 ? -6.184 -2.547 -8.711 1 96.19 190 TYR A O 1
ATOM 1524 N N . MET A 1 191 ? -4.496 -3.705 -7.887 1 96.81 191 MET A N 1
ATOM 1525 C CA . MET A 1 191 ? -5.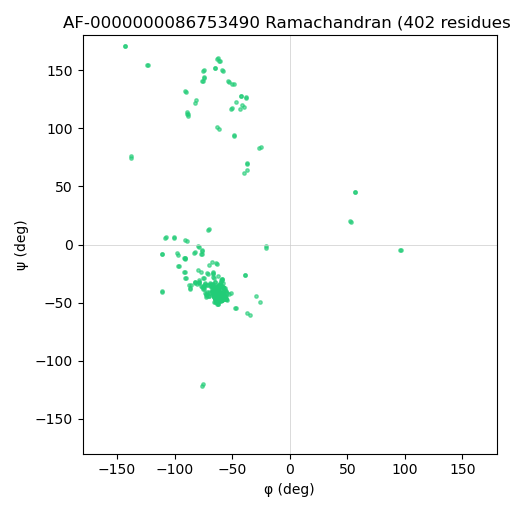379 -4.645 -7.199 1 96.81 191 MET A CA 1
ATOM 1526 C C . MET A 1 191 ? -6.242 -3.924 -6.172 1 96.81 191 MET A C 1
ATOM 1528 O O . MET A 1 191 ? -7.445 -4.18 -6.078 1 96.81 191 MET A O 1
ATOM 1532 N N . PHE A 1 192 ? -5.645 -3.029 -5.371 1 97 192 PHE A N 1
ATOM 1533 C CA . PHE A 1 192 ? -6.418 -2.246 -4.414 1 97 192 PHE A CA 1
ATOM 1534 C C . PHE A 1 192 ? -7.508 -1.448 -5.117 1 97 192 PHE A C 1
ATOM 1536 O O . PHE A 1 192 ? -8.648 -1.406 -4.656 1 97 192 PHE A O 1
ATOM 1543 N N . GLN A 1 193 ? -7.129 -0.848 -6.156 1 95.38 193 GLN A N 1
ATOM 1544 C CA . GLN A 1 193 ? -8.07 -0.016 -6.898 1 95.38 193 GLN A CA 1
ATOM 1545 C C . GLN A 1 193 ? -9.195 -0.856 -7.496 1 95.38 193 GLN A C 1
ATOM 1547 O O . GLN A 1 193 ? -10.367 -0.51 -7.367 1 95.38 193 GLN A O 1
ATOM 1552 N N . SER A 1 194 ? -8.859 -1.966 -8.07 1 95.81 194 SER A N 1
ATOM 1553 C CA . SER A 1 194 ? -9.812 -2.711 -8.898 1 95.81 194 SER A CA 1
ATOM 1554 C C . SER A 1 194 ? -10.586 -3.729 -8.062 1 95.81 194 SER A C 1
ATOM 1556 O O . SER A 1 194 ? -11.734 -4.051 -8.383 1 95.81 194 SER A O 1
ATOM 1558 N N . CYS A 1 195 ? -9.992 -4.223 -7.008 1 95.88 195 CYS A N 1
ATOM 1559 C CA . CYS A 1 195 ? -10.625 -5.312 -6.277 1 95.88 195 CYS A CA 1
ATOM 1560 C C . CYS A 1 195 ? -11.102 -4.852 -4.906 1 95.88 195 CYS A C 1
ATOM 1562 O O . CYS A 1 195 ? -12.195 -5.211 -4.469 1 95.88 195 CYS A O 1
ATOM 1564 N N . ILE A 1 196 ? -10.32 -4.074 -4.258 1 96 196 ILE A N 1
ATOM 1565 C CA . ILE A 1 196 ? -10.672 -3.623 -2.916 1 96 196 ILE A CA 1
ATOM 1566 C C . ILE A 1 196 ? -11.539 -2.371 -3.002 1 96 196 ILE A C 1
ATOM 1568 O O . ILE A 1 196 ? -12.438 -2.174 -2.178 1 96 196 ILE A O 1
ATOM 1572 N N . GLY A 1 197 ? -11.234 -1.492 -3.969 1 95.44 197 GLY A N 1
ATOM 1573 C CA . GLY A 1 197 ? -11.969 -0.253 -4.172 1 95.44 197 GLY A CA 1
ATOM 1574 C C . GLY A 1 197 ? -13.477 -0.442 -4.172 1 95.44 197 GLY A C 1
ATOM 1575 O O . GLY A 1 197 ? -14.18 0.189 -3.387 1 95.44 197 GLY A O 1
ATOM 1576 N N . PRO A 1 198 ? -14.008 -1.329 -5.012 1 93.94 198 PRO A N 1
ATOM 1577 C CA . PRO A 1 198 ? -15.453 -1.554 -5.09 1 93.94 198 PRO A CA 1
ATOM 1578 C C . PRO A 1 198 ? -16.062 -1.991 -3.756 1 93.94 198 PRO A C 1
ATOM 1580 O O . PRO A 1 198 ? -17.219 -1.713 -3.48 1 93.94 198 PRO A O 1
ATOM 1583 N N . ILE A 1 199 ? -15.289 -2.664 -2.953 1 92.62 199 ILE A N 1
ATOM 1584 C CA . ILE A 1 199 ? -15.766 -3.107 -1.646 1 92.62 199 ILE A CA 1
ATOM 1585 C C . ILE A 1 199 ? -15.875 -1.908 -0.706 1 92.62 199 ILE A C 1
ATOM 1587 O O . ILE A 1 199 ? -16.859 -1.778 0.028 1 92.62 199 ILE A O 1
ATOM 1591 N N . VAL A 1 200 ? -14.867 -1.052 -0.745 1 91.62 200 VAL A N 1
ATOM 1592 C CA . VAL A 1 200 ? -14.781 0.108 0.135 1 91.62 200 VAL A CA 1
ATOM 1593 C C . VAL A 1 200 ? -15.781 1.17 -0.304 1 91.62 200 VAL A C 1
ATOM 1595 O O . VAL A 1 200 ? -16.375 1.852 0.532 1 91.62 200 VAL A O 1
ATOM 1598 N N . MET A 1 201 ? -16.047 1.283 -1.589 1 84.81 201 MET A N 1
ATOM 1599 C CA . MET A 1 201 ? -16.906 2.326 -2.145 1 84.81 201 MET A CA 1
ATOM 1600 C C . MET A 1 201 ? -18.375 1.942 -2.027 1 84.81 201 MET A C 1
ATOM 1602 O O . MET A 1 201 ? -19.25 2.801 -2.117 1 84.81 201 MET A O 1
ATOM 1606 N N . LYS A 1 202 ? -18.688 0.648 -2.109 1 74.25 202 LYS A N 1
ATOM 1607 C CA . LYS A 1 202 ? -20.078 0.211 -1.985 1 74.25 202 LYS A CA 1
ATOM 1608 C C . LYS A 1 202 ? -20.578 0.367 -0.553 1 74.25 202 LYS A C 1
ATOM 1610 O O . LYS A 1 202 ? -21.688 -0.066 -0.225 1 74.25 202 LYS A O 1
ATOM 1615 N N . LEU A 1 203 ? -19.828 1.069 0.214 1 56.22 203 LEU A N 1
ATOM 1616 C CA . LEU A 1 203 ? -20.375 1.402 1.526 1 56.22 203 LEU A CA 1
ATOM 1617 C C . LEU A 1 203 ? -21.391 2.537 1.424 1 56.22 203 LEU A C 1
ATOM 1619 O O . LEU A 1 203 ? -21.281 3.396 0.546 1 56.22 203 LEU A O 1
ATOM 1623 N N . MET B 1 1 ? 3.82 28.609 20.438 1 41.41 1 MET B N 1
ATOM 1624 C CA . MET B 1 1 ? 2.572 29.188 19.938 1 41.41 1 MET B CA 1
ATOM 1625 C C . MET B 1 1 ? 1.445 28.172 19.969 1 41.41 1 MET B C 1
ATOM 1627 O O . MET B 1 1 ? 0.326 28.484 20.391 1 41.41 1 MET B O 1
ATOM 1631 N N . THR B 1 2 ? 1.833 26.875 19.734 1 50.53 2 THR B N 1
ATOM 1632 C CA . THR B 1 2 ? 0.803 25.844 19.672 1 50.53 2 THR B CA 1
ATOM 1633 C C . THR B 1 2 ? 0.225 25.562 21.047 1 50.53 2 THR B C 1
ATOM 1635 O O . THR B 1 2 ? -0.978 25.344 21.188 1 50.53 2 THR B O 1
ATOM 1638 N N . ASP B 1 3 ? 1.095 25.656 22.016 1 53.03 3 ASP B N 1
ATOM 1639 C CA . ASP B 1 3 ? 0.657 25.312 23.359 1 53.03 3 ASP B CA 1
ATOM 1640 C C . ASP B 1 3 ? -0.279 26.375 23.938 1 53.03 3 ASP B C 1
ATOM 1642 O O . ASP B 1 3 ? -1.226 26.047 24.656 1 53.03 3 ASP B O 1
ATOM 1646 N N . LEU B 1 4 ? 0.076 27.578 23.688 1 49.94 4 LEU B N 1
ATOM 1647 C CA . LEU B 1 4 ? -0.759 28.656 24.219 1 49.94 4 LEU B CA 1
ATOM 1648 C C . LEU B 1 4 ? -2.166 28.578 23.641 1 49.94 4 LEU B C 1
ATOM 1650 O O . LEU B 1 4 ? -3.148 28.812 24.359 1 49.94 4 LEU B O 1
ATOM 1654 N N . PHE B 1 5 ? -2.219 28.203 22.469 1 51.28 5 PHE B N 1
ATOM 1655 C CA . PHE B 1 5 ? -3.512 28.125 21.797 1 51.28 5 PHE B CA 1
ATOM 1656 C C . PHE B 1 5 ? -4.359 27 22.391 1 51.28 5 PHE B C 1
ATOM 1658 O O . PHE B 1 5 ? -5.578 27.141 22.516 1 51.28 5 PHE B O 1
ATOM 1665 N N . LYS B 1 6 ? -3.652 25.938 22.781 1 54.03 6 LYS B N 1
ATOM 1666 C CA . LYS B 1 6 ? -4.375 24.812 23.391 1 54.03 6 LYS B CA 1
ATOM 1667 C C . LYS B 1 6 ? -5.125 25.266 24.641 1 54.03 6 LYS B C 1
ATOM 1669 O O . LYS B 1 6 ? -6.277 24.875 24.859 1 54.03 6 LYS B O 1
ATOM 1674 N N . MET B 1 7 ? -4.512 26 25.438 1 52.31 7 MET B N 1
ATOM 1675 C CA . MET B 1 7 ? -5.047 26.453 26.719 1 52.31 7 MET B CA 1
ATOM 1676 C C . MET B 1 7 ? -6.195 27.438 26.5 1 52.31 7 MET B C 1
ATOM 1678 O O . MET B 1 7 ? -7.184 27.406 27.25 1 52.31 7 MET B O 1
ATOM 1682 N N . HIS B 1 8 ? -6.195 28.203 25.531 1 56.91 8 HIS B N 1
ATOM 1683 C CA . HIS B 1 8 ? -7.156 29.297 25.391 1 56.91 8 HIS B CA 1
ATOM 1684 C C . HIS B 1 8 ? -8.312 28.891 24.484 1 56.91 8 HIS B C 1
ATOM 1686 O O . HIS B 1 8 ? -9.297 29.625 24.359 1 56.91 8 HIS B O 1
ATOM 1692 N N . GLN B 1 9 ? -8.227 27.781 23.891 1 58.28 9 GLN B N 1
ATOM 1693 C CA . GLN B 1 9 ? -9.297 27.375 22.984 1 58.28 9 GLN B CA 1
ATOM 1694 C C . GLN B 1 9 ? -10.633 27.297 23.719 1 58.28 9 GLN B C 1
ATOM 1696 O O . GLN B 1 9 ? -11.672 27.672 23.172 1 58.28 9 GLN B O 1
ATOM 1701 N N . GLN B 1 10 ? -10.57 26.859 25 1 59.19 10 GLN B N 1
ATOM 1702 C CA . GLN B 1 10 ? -11.812 26.781 25.766 1 59.19 10 GLN B CA 1
ATOM 1703 C C . GLN B 1 10 ? -12.422 28.172 25.953 1 59.19 10 GLN B C 1
ATOM 1705 O O . GLN B 1 10 ? -13.625 28.297 26.172 1 59.19 10 GLN B O 1
ATOM 1710 N N . SER B 1 11 ? -11.562 29.141 25.703 1 64.88 11 SER B N 1
ATOM 1711 C CA . SER B 1 11 ? -12.062 30.453 26.078 1 64.88 11 SER B CA 1
ATOM 1712 C C . SER B 1 11 ? -12.398 31.297 24.844 1 64.88 11 SER B C 1
ATOM 1714 O O . SER B 1 11 ? -12.883 32.438 24.969 1 64.88 11 SER B O 1
ATOM 1716 N N . LEU B 1 12 ? -12.297 30.688 23.625 1 75.12 12 LEU B N 1
ATOM 1717 C CA . LEU B 1 12 ? -12.508 31.531 22.453 1 75.12 12 LEU B CA 1
ATOM 1718 C C . LEU B 1 12 ? -13.977 31.531 22.031 1 75.12 12 LEU B C 1
ATOM 1720 O O . LEU B 1 12 ? -14.641 30.484 22.094 1 75.12 12 LEU B O 1
ATOM 1724 N N . SER B 1 13 ? -14.547 32.75 21.781 1 79.88 13 SER B N 1
ATOM 1725 C CA . SER B 1 13 ? -15.891 32.844 21.234 1 79.88 13 SER B CA 1
ATOM 1726 C C . SER B 1 13 ? -15.969 32.188 19.859 1 79.88 13 SER B C 1
ATOM 1728 O O . SER B 1 13 ? -14.945 32 19.203 1 79.88 13 SER B O 1
ATOM 1730 N N . SER B 1 14 ? -17.125 31.781 19.406 1 83.5 14 SER B N 1
ATOM 1731 C CA . SER B 1 14 ? -17.359 31.188 18.109 1 83.5 14 SER B CA 1
ATOM 1732 C C . SER B 1 14 ? -16.859 32.094 16.984 1 83.5 14 SER B C 1
ATOM 1734 O O . SER B 1 14 ? -16.297 31.625 15.992 1 83.5 14 SER B O 1
ATOM 1736 N N . GLY B 1 15 ? -17.094 33.375 17.188 1 86.81 15 GLY B N 1
ATOM 1737 C CA . GLY B 1 15 ? -16.609 34.312 16.203 1 86.81 15 GLY B CA 1
ATOM 1738 C C . GLY B 1 15 ? -15.102 34.344 16.078 1 86.81 15 GLY B C 1
ATOM 1739 O O . GLY B 1 15 ? -14.57 34.406 14.961 1 86.81 15 GLY B O 1
ATOM 1740 N N . ASN B 1 16 ? -14.406 34.312 17.141 1 88.5 16 ASN B N 1
ATOM 1741 C CA . ASN B 1 16 ? -12.945 34.344 17.141 1 88.5 16 ASN B CA 1
ATOM 1742 C C . ASN B 1 16 ? -12.391 33.062 16.484 1 88.5 16 ASN B C 1
ATOM 1744 O O . ASN B 1 16 ? -11.406 33.125 15.742 1 88.5 16 ASN B O 1
ATOM 1748 N N . ILE B 1 17 ? -13.047 31.984 16.703 1 89.44 17 ILE B N 1
ATOM 1749 C CA . ILE B 1 17 ? -12.617 30.719 16.125 1 89.44 17 ILE B CA 1
ATOM 1750 C C . ILE B 1 17 ? -12.758 30.766 14.609 1 89.44 17 ILE B C 1
ATOM 1752 O O . ILE B 1 17 ? -11.852 30.344 13.883 1 89.44 17 ILE B O 1
ATOM 1756 N N . LYS B 1 18 ? -13.852 31.312 14.188 1 91.31 18 LYS B N 1
ATOM 1757 C CA . LYS B 1 18 ? -14.102 31.422 12.75 1 91.31 18 LYS B CA 1
ATOM 1758 C C . LYS B 1 18 ? -13.023 32.281 12.078 1 91.31 18 LYS B C 1
ATOM 1760 O O . LYS B 1 18 ? -12.547 31.938 10.992 1 91.31 18 LYS B O 1
ATOM 1765 N N . 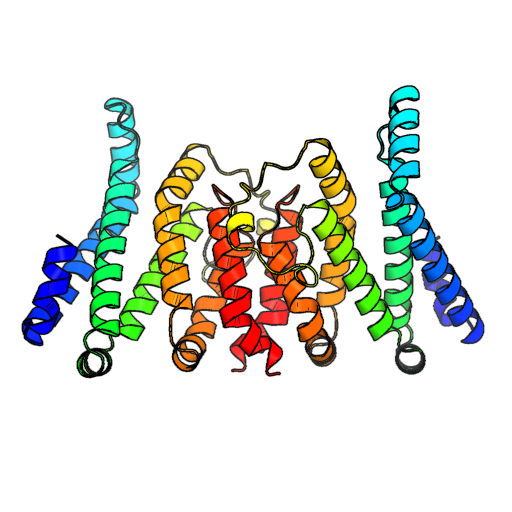ILE B 1 19 ? -12.734 33.344 12.758 1 93.25 19 ILE B N 1
ATOM 1766 C CA . ILE B 1 19 ? -11.711 34.25 12.219 1 93.25 19 ILE B CA 1
ATOM 1767 C C . ILE B 1 19 ? -10.375 33.531 12.148 1 93.25 19 ILE B C 1
ATOM 1769 O O . ILE B 1 19 ? -9.664 33.625 11.148 1 93.25 19 ILE B O 1
ATOM 1773 N N . LEU B 1 20 ? -10.016 32.844 13.156 1 92.56 20 LEU B N 1
ATOM 1774 C CA . LEU B 1 20 ? -8.766 32.094 13.195 1 92.56 20 LEU B CA 1
ATOM 1775 C C . LEU B 1 20 ? -8.727 31.016 12.094 1 92.56 20 LEU B C 1
ATOM 1777 O O . LEU B 1 20 ? -7.715 30.859 11.414 1 92.56 20 LEU B O 1
ATOM 1781 N N . LEU B 1 21 ? -9.875 30.344 11.938 1 94.19 21 LEU B N 1
ATOM 1782 C CA . LEU B 1 21 ? -9.984 29.359 10.875 1 94.19 21 LEU B CA 1
ATOM 1783 C C . LEU B 1 21 ? -9.711 29.984 9.516 1 94.19 21 LEU B C 1
ATOM 1785 O O . LEU B 1 21 ? -8.961 29.438 8.703 1 94.19 21 LEU B O 1
ATOM 1789 N N . ASP B 1 22 ? -10.227 31.125 9.312 1 94.56 22 ASP B N 1
ATOM 1790 C CA . ASP B 1 22 ? -10.055 31.844 8.047 1 94.56 22 ASP B CA 1
ATOM 1791 C C . ASP B 1 22 ? -8.594 32.25 7.848 1 94.56 22 ASP B C 1
ATOM 1793 O O . ASP B 1 22 ? -8.07 32.188 6.73 1 94.56 22 ASP B O 1
ATOM 1797 N N . ILE B 1 23 ? -7.969 32.656 8.867 1 95.25 23 ILE B N 1
ATOM 1798 C CA . ILE B 1 23 ? -6.574 33.094 8.812 1 95.25 23 ILE B CA 1
ATOM 1799 C C . ILE B 1 23 ? -5.68 31.891 8.461 1 95.25 23 ILE B C 1
ATOM 1801 O O . ILE B 1 23 ? -4.852 31.984 7.551 1 95.25 23 ILE B O 1
ATOM 1805 N N . PHE B 1 24 ? -5.859 30.781 9.164 1 94.31 24 PHE B N 1
ATOM 1806 C CA . PHE B 1 24 ? -5.062 29.578 8.891 1 94.31 24 PHE B CA 1
ATOM 1807 C C . PHE B 1 24 ? -5.266 29.109 7.461 1 94.31 24 PHE B C 1
ATOM 1809 O O . PHE B 1 24 ? -4.301 28.781 6.766 1 94.31 24 PHE B O 1
ATOM 1816 N N . SER B 1 25 ? -6.484 29.078 7.074 1 95.69 25 SER B N 1
ATOM 1817 C CA . SER B 1 25 ? -6.805 28.656 5.715 1 95.69 25 SER B CA 1
ATOM 1818 C C . SER B 1 25 ? -6.145 29.562 4.684 1 95.69 25 SER B C 1
ATOM 1820 O O . SER B 1 25 ? -5.57 29.078 3.701 1 95.69 25 SER B O 1
ATOM 1822 N N . SER B 1 26 ? -6.207 30.812 4.91 1 94.94 26 SER B N 1
ATOM 1823 C CA . SER B 1 26 ? -5.613 31.781 3.998 1 94.94 26 SER B CA 1
ATOM 1824 C C . SER B 1 26 ? -4.098 31.641 3.938 1 94.94 26 SER B C 1
ATOM 1826 O O . SER B 1 26 ? -3.51 31.641 2.854 1 94.94 26 SER B O 1
ATOM 1828 N N . ILE B 1 27 ? -3.473 31.484 5.059 1 93.06 27 ILE B N 1
ATOM 1829 C CA . ILE B 1 27 ? -2.025 31.328 5.145 1 93.06 27 ILE B CA 1
ATOM 1830 C C . ILE B 1 27 ? -1.595 30.078 4.379 1 93.06 27 ILE B C 1
ATOM 1832 O O . ILE B 1 27 ? -0.622 30.109 3.621 1 93.06 27 ILE B O 1
ATOM 1836 N N . THR B 1 28 ? -2.328 29.016 4.602 1 94.44 28 THR B N 1
ATOM 1837 C CA . THR B 1 28 ? -1.999 27.75 3.941 1 94.44 28 THR B CA 1
ATOM 1838 C C . THR B 1 28 ? -2.174 27.875 2.432 1 94.44 28 THR B C 1
ATOM 1840 O O . THR B 1 28 ? -1.33 27.406 1.665 1 94.44 28 THR B O 1
ATOM 1843 N N . SER B 1 29 ? -3.225 28.484 2.002 1 93.5 29 SER B N 1
ATOM 1844 C CA . SER B 1 29 ? -3.475 28.688 0.577 1 93.5 29 SER B CA 1
ATOM 1845 C C . SER B 1 29 ? -2.383 29.531 -0.064 1 93.5 29 SER B C 1
ATOM 1847 O O . SER B 1 29 ? -1.893 29.203 -1.148 1 93.5 29 SER B O 1
ATOM 1849 N N . HIS B 1 30 ? -2.021 30.562 0.555 1 91.06 30 HIS B N 1
ATOM 1850 C CA . HIS B 1 30 ? -0.974 31.438 0.05 1 91.06 30 HIS B CA 1
ATOM 1851 C C . HIS B 1 30 ? 0.371 30.719 -0.003 1 91.06 30 HIS B C 1
ATOM 1853 O O . HIS B 1 30 ? 1.106 30.844 -0.985 1 91.06 30 HIS B O 1
ATOM 1859 N N . ALA B 1 31 ? 0.705 30.062 1.112 1 90.25 31 ALA B N 1
ATOM 1860 C CA . ALA B 1 31 ? 1.953 29.312 1.157 1 90.25 31 ALA B CA 1
ATOM 1861 C C . ALA B 1 31 ? 2.027 28.297 0.011 1 90.25 31 ALA B C 1
ATOM 1863 O O . ALA B 1 31 ? 3.078 28.141 -0.614 1 90.25 31 ALA B O 1
ATOM 1864 N N . HIS B 1 32 ? 0.96 27.625 -0.29 1 91.19 32 HIS B N 1
ATOM 1865 C CA . HIS B 1 32 ? 0.902 26.672 -1.387 1 91.19 32 HIS B CA 1
ATOM 1866 C C . HIS B 1 32 ? 1.071 27.359 -2.734 1 91.19 32 HIS B C 1
ATOM 1868 O O . HIS B 1 32 ? 1.791 26.875 -3.605 1 91.19 32 HIS B O 1
ATOM 1874 N N . GLN B 1 33 ? 0.399 28.453 -2.938 1 87.75 33 GLN B N 1
ATOM 1875 C CA . GLN B 1 33 ? 0.498 29.219 -4.176 1 87.75 33 GLN B CA 1
ATOM 1876 C C . GLN B 1 33 ? 1.933 29.672 -4.426 1 87.75 33 GLN B C 1
ATOM 1878 O O . GLN B 1 33 ? 2.422 29.609 -5.559 1 87.75 33 GLN B O 1
ATOM 1883 N N . LEU B 1 34 ? 2.543 30.141 -3.42 1 82.31 34 LEU B N 1
ATOM 1884 C CA . LEU B 1 34 ? 3.934 30.562 -3.523 1 82.31 34 LEU B CA 1
ATOM 1885 C C . LEU B 1 34 ? 4.828 29.422 -3.986 1 82.31 34 LEU B C 1
ATOM 1887 O O . LEU B 1 34 ? 5.73 29.625 -4.801 1 82.31 34 LEU B O 1
ATOM 1891 N N . ASN B 1 35 ? 4.566 28.281 -3.477 1 81.88 35 ASN B N 1
ATOM 1892 C CA . ASN B 1 35 ? 5.387 27.109 -3.791 1 81.88 35 ASN B CA 1
ATOM 1893 C C . ASN B 1 35 ? 5.066 26.562 -5.176 1 81.88 35 ASN B C 1
ATOM 1895 O O . ASN B 1 35 ? 5.926 25.953 -5.824 1 81.88 35 ASN B O 1
ATOM 1899 N N . SER B 1 36 ? 3.846 26.594 -5.586 1 77.81 36 SER B N 1
ATOM 1900 C CA . SER B 1 36 ? 3.418 26 -6.855 1 77.81 36 SER B CA 1
ATOM 1901 C C . SER B 1 36 ? 3.766 26.906 -8.031 1 77.81 36 SER B C 1
ATOM 1903 O O . SER B 1 36 ? 3.818 26.469 -9.172 1 77.81 36 SER B O 1
ATOM 1905 N N . GLU B 1 37 ? 3.77 28.156 -7.91 1 67 37 GLU B N 1
ATOM 1906 C CA . GLU B 1 37 ? 4.055 29.109 -8.984 1 67 37 GLU B CA 1
ATOM 1907 C C . GLU B 1 37 ? 5.469 28.906 -9.531 1 67 37 GLU B C 1
ATOM 1909 O O . GLU B 1 37 ? 6.438 28.906 -8.773 1 67 37 GLU B O 1
ATOM 1914 N N . THR B 1 38 ? 5.516 28.188 -10.664 1 56.34 38 THR B N 1
ATOM 1915 C CA . THR B 1 38 ? 6.676 27.891 -11.5 1 56.34 38 THR B CA 1
ATOM 1916 C C . THR B 1 38 ? 7.66 29.062 -11.5 1 56.34 38 THR B C 1
ATOM 1918 O O . THR B 1 38 ? 8.867 28.859 -11.398 1 56.34 38 THR B O 1
ATOM 1921 N N . VAL B 1 39 ? 7.141 30.141 -11.969 1 52.03 39 VAL B N 1
ATOM 1922 C CA . VAL B 1 39 ? 8.008 31.312 -12.117 1 52.03 39 VAL B CA 1
ATOM 1923 C C . VAL B 1 39 ? 8.742 31.578 -10.812 1 52.03 39 VAL B C 1
ATOM 1925 O O . VAL B 1 39 ? 9.953 31.828 -10.805 1 52.03 39 VAL B O 1
ATOM 1928 N N . LEU B 1 40 ? 8.125 31.469 -9.75 1 51.97 40 LEU B N 1
ATOM 1929 C CA . LEU B 1 40 ? 8.734 31.719 -8.445 1 51.97 40 LEU B CA 1
ATOM 1930 C C . LEU B 1 40 ? 9.641 30.562 -8.047 1 51.97 40 LEU B C 1
ATOM 1932 O O . LEU B 1 40 ? 10.719 30.766 -7.488 1 51.97 40 LEU B O 1
ATOM 1936 N N . GLN B 1 41 ? 9.203 29.359 -8.406 1 55.78 41 GLN B N 1
ATOM 1937 C CA . GLN B 1 41 ? 10.062 28.203 -8.188 1 55.78 41 GLN B CA 1
ATOM 1938 C C . GLN B 1 41 ? 11.383 28.344 -8.945 1 55.78 41 GLN B C 1
ATOM 1940 O O . GLN B 1 41 ? 12.445 28.047 -8.406 1 55.78 41 GLN B O 1
ATOM 1945 N N . LEU B 1 42 ? 11.117 28.766 -10.234 1 56.16 42 LEU B N 1
ATOM 1946 C CA . LEU B 1 42 ? 12.305 29.016 -11.039 1 56.16 42 LEU B CA 1
ATOM 1947 C C . LEU B 1 42 ? 13.117 30.156 -10.438 1 56.16 42 LEU B C 1
ATOM 1949 O O . LEU B 1 42 ? 14.352 30.094 -10.375 1 56.16 42 LEU B O 1
ATOM 1953 N N . LYS B 1 43 ? 12.5 31.188 -10.133 1 56.28 43 LYS B N 1
ATOM 1954 C CA . LYS B 1 43 ? 13.195 32.312 -9.547 1 56.28 43 LYS B CA 1
ATOM 1955 C C . LYS B 1 43 ? 13.82 31.953 -8.203 1 56.28 43 LYS B C 1
ATOM 1957 O O . LYS B 1 43 ? 14.945 32.375 -7.91 1 56.28 43 LYS B O 1
ATOM 1962 N N . LEU B 1 44 ? 13.172 31.188 -7.477 1 56.81 44 LEU B N 1
ATOM 1963 C CA . LEU B 1 44 ? 13.664 30.75 -6.172 1 56.81 44 LEU B CA 1
ATOM 1964 C C . LEU B 1 44 ? 14.773 29.719 -6.32 1 56.81 44 LEU B C 1
ATOM 1966 O O . LEU B 1 44 ? 15.773 29.766 -5.602 1 56.81 44 LEU B O 1
ATOM 1970 N N . GLN B 1 45 ? 14.562 28.891 -7.289 1 58.72 45 GLN B N 1
ATOM 1971 C CA . GLN B 1 45 ? 15.641 27.953 -7.609 1 58.72 45 GLN B CA 1
ATOM 1972 C C . GLN B 1 45 ? 16.906 28.703 -8.008 1 58.72 45 GLN B C 1
ATOM 1974 O O . GLN B 1 45 ? 18 28.344 -7.59 1 58.72 45 GLN B O 1
ATOM 1979 N N . ARG B 1 46 ? 16.641 29.703 -8.844 1 58.69 46 ARG B N 1
ATOM 1980 C CA . ARG B 1 46 ? 17.766 30.531 -9.258 1 58.69 46 ARG B CA 1
ATOM 1981 C C . ARG B 1 46 ? 18.359 31.281 -8.078 1 58.69 46 ARG B C 1
ATOM 1983 O O . ARG B 1 46 ? 19.578 31.359 -7.93 1 58.69 46 ARG B O 1
ATOM 1990 N N . ALA B 1 47 ? 17.578 31.875 -7.316 1 56.41 47 ALA B N 1
ATOM 1991 C CA . ALA B 1 47 ? 18.062 32.594 -6.145 1 56.41 47 ALA B CA 1
ATOM 1992 C C . ALA B 1 47 ? 18.734 31.672 -5.156 1 56.41 47 ALA B C 1
ATOM 1994 O O . ALA B 1 47 ? 19.797 32 -4.605 1 56.41 47 ALA B O 1
ATOM 1995 N N . CYS B 1 48 ? 18.141 30.547 -5 1 54.25 48 CYS B N 1
ATOM 1996 C CA . CYS B 1 48 ? 18.734 29.547 -4.121 1 54.25 48 CYS B CA 1
ATOM 1997 C C . CYS B 1 48 ? 20.078 29.078 -4.672 1 54.25 48 CYS B C 1
ATOM 1999 O O . CYS B 1 48 ? 21.031 28.891 -3.92 1 54.25 48 CYS B O 1
ATOM 2001 N N . ALA B 1 49 ? 20.016 28.844 -5.895 1 56.53 49 ALA B N 1
ATOM 2002 C CA . ALA B 1 49 ? 21.281 28.516 -6.539 1 56.53 49 ALA B CA 1
ATOM 2003 C C . ALA B 1 49 ? 22.312 29.625 -6.328 1 56.53 49 ALA B C 1
ATOM 2005 O O . ALA B 1 49 ? 23.469 29.344 -6.02 1 56.53 49 ALA B O 1
ATOM 2006 N N . ILE B 1 50 ? 21.859 30.812 -6.551 1 56.78 50 ILE B N 1
ATOM 2007 C CA . ILE B 1 50 ? 22.766 31.953 -6.395 1 56.78 50 ILE B CA 1
ATOM 2008 C C . ILE B 1 50 ? 23.156 32.094 -4.926 1 56.78 50 ILE B C 1
ATOM 2010 O O . ILE B 1 50 ? 24.312 32.375 -4.609 1 56.78 50 ILE B O 1
ATOM 2014 N N . LEU B 1 51 ? 22.219 31.953 -4.172 1 52 51 LEU B N 1
ATOM 2015 C CA . LEU B 1 51 ? 22.453 32.156 -2.75 1 52 51 LEU B CA 1
ATOM 2016 C C . LEU B 1 51 ? 22.875 30.875 -2.068 1 52 51 LEU B C 1
ATOM 2018 O O . LEU B 1 51 ? 23.203 30.859 -0.879 1 52 51 LEU B O 1
ATOM 2022 N N . GLU B 1 52 ? 23 29.891 -2.92 1 53.19 52 GLU B N 1
ATOM 2023 C CA . GLU B 1 52 ? 23.359 28.562 -2.43 1 53.19 52 GLU B CA 1
ATOM 2024 C C . GLU B 1 52 ? 22.438 28.109 -1.31 1 53.19 52 GLU B C 1
ATOM 2026 O O . GLU B 1 52 ? 22.875 27.531 -0.314 1 53.19 52 GLU B O 1
ATOM 2031 N N . ILE B 1 53 ? 21.344 28.797 -1.354 1 52.59 53 ILE B N 1
ATOM 2032 C CA . ILE B 1 53 ? 20.344 28.438 -0.357 1 52.59 53 ILE B CA 1
ATOM 2033 C C . ILE B 1 53 ? 19.453 27.328 -0.91 1 52.59 53 ILE B C 1
ATOM 2035 O O . ILE B 1 53 ? 19 27.391 -2.057 1 52.59 53 ILE B O 1
ATOM 2039 N N . SER B 1 54 ? 19.469 26.219 -0.496 1 50.16 54 SER B N 1
ATOM 2040 C CA . SER B 1 54 ? 18.688 25.047 -0.898 1 50.16 54 SER B CA 1
ATOM 2041 C C . SER B 1 54 ? 17.188 25.359 -0.939 1 50.16 54 SER B C 1
ATOM 2043 O O . SER B 1 54 ? 16.719 26.25 -0.223 1 50.16 54 SER B O 1
ATOM 2045 N N . ASP B 1 55 ? 16.391 25.328 -2 1 55.41 55 ASP B N 1
ATOM 2046 C CA . ASP B 1 55 ? 14.945 25.359 -2.254 1 55.41 55 ASP B CA 1
ATOM 2047 C C . ASP B 1 55 ? 14.164 24.953 -1.006 1 55.41 55 ASP B C 1
ATOM 2049 O O . ASP B 1 55 ? 12.938 24.812 -1.053 1 55.41 55 ASP B O 1
ATOM 2053 N N . PRO B 1 56 ? 14.68 24.609 0.114 1 60.16 56 PRO B N 1
ATOM 2054 C CA . PRO B 1 56 ? 14.156 24.047 1.367 1 60.16 56 PRO B CA 1
ATOM 2055 C C . PRO B 1 56 ? 13.312 25.062 2.146 1 60.16 56 PRO B C 1
ATOM 2057 O O . PRO B 1 56 ? 12.328 24.688 2.779 1 60.16 56 PRO B O 1
ATOM 2060 N N . PRO B 1 57 ? 13.391 26.344 1.879 1 69.38 57 PRO B N 1
ATOM 2061 C CA . PRO B 1 57 ? 12.68 27.219 2.812 1 69.38 57 PRO B CA 1
ATOM 2062 C C . PRO B 1 57 ? 11.18 27.297 2.514 1 69.38 57 PRO B C 1
ATOM 2064 O O . PRO B 1 57 ? 10.367 27.328 3.438 1 69.38 57 PRO B O 1
ATOM 2067 N N . MET B 1 58 ? 10.789 27.219 1.203 1 83.19 58 MET B N 1
ATOM 2068 C CA . MET B 1 58 ? 9.375 27.359 0.854 1 83.19 58 MET B CA 1
ATOM 2069 C C . MET B 1 58 ? 8.602 26.094 1.226 1 83.19 58 MET B C 1
ATOM 2071 O O . MET B 1 58 ? 7.473 26.188 1.713 1 83.19 58 MET B O 1
ATOM 2075 N N . VAL B 1 59 ? 9.32 25.031 1.054 1 88.56 59 VAL B N 1
ATOM 2076 C CA . VAL B 1 59 ? 8.688 23.766 1.409 1 88.56 59 VAL B CA 1
ATOM 2077 C C . VAL B 1 59 ? 8.469 23.703 2.918 1 88.56 59 VAL B C 1
ATOM 2079 O O . VAL B 1 59 ? 7.406 23.281 3.383 1 88.56 59 VAL B O 1
ATOM 2082 N N . HIS B 1 60 ? 9.453 24.203 3.605 1 91.06 60 HIS B N 1
ATOM 2083 C CA . HIS B 1 60 ? 9.344 24.219 5.059 1 91.06 60 HIS B CA 1
ATOM 2084 C C . HIS B 1 60 ? 8.203 25.125 5.52 1 91.06 60 HIS B C 1
ATOM 2086 O O . HIS B 1 60 ? 7.434 24.766 6.41 1 91.06 60 HIS B O 1
ATOM 2092 N N . PHE B 1 61 ? 8.117 26.234 4.891 1 91.25 61 PHE B N 1
ATOM 2093 C CA . PHE B 1 61 ? 7.062 27.172 5.238 1 91.25 61 PHE B CA 1
ATOM 2094 C C . PHE B 1 61 ? 5.691 26.578 4.941 1 91.25 61 PHE B C 1
ATOM 2096 O O . PHE B 1 61 ? 4.781 26.656 5.77 1 91.25 61 PHE B O 1
ATOM 2103 N N . GLU B 1 62 ? 5.547 26.031 3.801 1 93.62 62 GLU B N 1
ATOM 2104 C CA . GLU B 1 62 ? 4.297 25.375 3.416 1 93.62 62 GLU B CA 1
ATOM 2105 C C . GLU B 1 62 ? 3.939 24.25 4.383 1 93.62 62 GLU B C 1
ATOM 2107 O O . GLU B 1 62 ? 2.797 24.156 4.836 1 93.62 62 GLU B O 1
ATOM 2112 N N . ASN B 1 63 ? 4.926 23.469 4.723 1 95.62 63 ASN B N 1
ATOM 2113 C CA . ASN B 1 63 ? 4.699 22.375 5.664 1 95.62 63 ASN B CA 1
ATOM 2114 C C . ASN B 1 63 ? 4.262 22.906 7.031 1 95.62 63 ASN B C 1
ATOM 2116 O O . ASN B 1 63 ? 3.316 22.375 7.625 1 95.62 63 ASN B O 1
ATOM 2120 N N . GLU B 1 64 ? 4.941 23.875 7.477 1 95.69 64 GLU B N 1
ATOM 2121 C CA . GLU B 1 64 ? 4.617 24.438 8.781 1 95.69 64 GLU B CA 1
ATOM 2122 C C . GLU B 1 64 ? 3.207 25.031 8.789 1 95.69 64 GLU B C 1
ATOM 2124 O O . GLU B 1 64 ? 2.475 24.875 9.773 1 95.69 64 GLU B O 1
ATOM 2129 N N . SER B 1 65 ? 2.846 25.703 7.762 1 95.38 65 SER B N 1
ATOM 2130 C CA . SER B 1 65 ? 1.514 26.297 7.66 1 95.38 65 SER B CA 1
ATOM 2131 C C . SER B 1 65 ? 0.43 25.219 7.73 1 95.38 65 SER B C 1
ATOM 2133 O O . SER B 1 65 ? -0.527 25.344 8.5 1 95.38 65 SER B O 1
ATOM 2135 N N . TYR B 1 66 ? 0.619 24.172 6.98 1 97.5 66 TYR B N 1
ATOM 2136 C CA . TYR B 1 66 ? -0.349 23.078 6.988 1 97.5 66 TYR B CA 1
ATOM 2137 C C . TYR B 1 66 ? -0.369 22.375 8.344 1 97.5 66 TYR B C 1
ATOM 2139 O O . TYR B 1 66 ? -1.435 22.016 8.844 1 97.5 66 TYR B O 1
ATOM 2147 N N . GLN B 1 67 ? 0.808 22.188 8.898 1 98 67 GLN B N 1
ATOM 2148 C CA . GLN B 1 67 ? 0.883 21.531 10.203 1 98 67 GLN B CA 1
ATOM 2149 C C . GLN B 1 67 ? 0.116 22.328 11.258 1 98 67 GLN B C 1
ATOM 2151 O O . GLN B 1 67 ? -0.648 21.75 12.039 1 98 67 GLN B O 1
ATOM 2156 N N . ASN B 1 68 ? 0.36 23.609 11.305 1 97.06 68 ASN B N 1
ATOM 2157 C CA . ASN B 1 68 ? -0.318 24.469 12.273 1 97.06 68 ASN B CA 1
ATOM 2158 C C . ASN B 1 68 ? -1.829 24.469 12.062 1 97.06 68 ASN B C 1
ATOM 2160 O O . ASN B 1 68 ? -2.596 24.422 13.023 1 97.06 68 ASN B O 1
ATOM 2164 N N . TYR B 1 69 ? -2.229 24.531 10.844 1 97.19 69 TYR B N 1
ATOM 2165 C CA . TYR B 1 69 ? -3.646 24.5 10.508 1 97.19 69 TYR B CA 1
ATOM 2166 C C . TYR B 1 69 ? -4.285 23.188 10.961 1 97.19 69 TYR B C 1
ATOM 2168 O O . TYR B 1 69 ? -5.32 23.188 11.633 1 97.19 69 TYR B O 1
ATOM 2176 N N . LEU B 1 70 ? -3.67 22.062 10.695 1 97.88 70 LEU B N 1
ATOM 2177 C CA . LEU B 1 70 ? -4.168 20.75 11.094 1 97.88 70 LEU B CA 1
ATOM 2178 C C . LEU B 1 70 ? -4.262 20.656 12.617 1 97.88 70 LEU B C 1
ATOM 2180 O O . LEU B 1 70 ? -5.258 20.141 13.148 1 97.88 70 LEU B O 1
ATOM 2184 N N . ASN B 1 71 ? -3.225 21.109 13.242 1 96.75 71 ASN B N 1
ATOM 2185 C CA . ASN B 1 71 ? -3.23 21.062 14.703 1 96.75 71 ASN B CA 1
ATOM 2186 C C . ASN B 1 71 ? -4.391 21.875 15.281 1 96.75 71 ASN B C 1
ATOM 2188 O O . ASN B 1 71 ? -5.031 21.453 16.234 1 96.75 71 ASN B O 1
ATOM 2192 N N . PHE B 1 72 ? -4.609 23 14.711 1 95.25 72 PHE B N 1
ATOM 2193 C CA . PHE B 1 72 ? -5.703 23.844 15.172 1 95.25 72 PHE B CA 1
ATOM 2194 C C . PHE B 1 72 ? -7.047 23.156 14.961 1 95.25 72 PHE B C 1
ATOM 2196 O O . PHE B 1 72 ? -7.867 23.094 15.883 1 95.25 72 PHE B O 1
ATOM 2203 N N . LEU B 1 73 ? -7.293 22.625 13.773 1 96.25 73 LEU B N 1
ATOM 2204 C CA . LEU B 1 73 ? -8.531 21.922 13.461 1 96.25 73 LEU B CA 1
ATOM 2205 C C . LEU B 1 73 ? -8.727 20.734 14.383 1 96.25 73 LEU B C 1
ATOM 2207 O O . LEU B 1 73 ? -9.812 20.531 14.93 1 96.25 73 LEU B O 1
ATOM 2211 N N . HIS B 1 74 ? -7.656 19.953 14.523 1 96.56 74 HIS B N 1
ATOM 2212 C CA . HIS B 1 74 ? -7.723 18.781 15.383 1 96.56 74 HIS B CA 1
ATOM 2213 C C . HIS B 1 74 ? -8.039 19.172 16.828 1 96.56 74 HIS B C 1
ATOM 2215 O O . HIS B 1 74 ? -8.82 18.5 17.5 1 96.56 74 HIS B O 1
ATOM 2221 N N . GLY B 1 75 ? -7.375 20.234 17.281 1 93.88 75 GLY B N 1
ATOM 2222 C CA . GLY B 1 75 ? -7.668 20.75 18.609 1 93.88 75 GLY B CA 1
ATOM 2223 C C . GLY B 1 75 ? -9.133 21.094 18.812 1 93.88 75 GLY B C 1
ATOM 2224 O O . GLY B 1 75 ? -9.711 20.781 19.844 1 93.88 75 GLY B O 1
ATOM 2225 N N . LEU B 1 76 ? -9.742 21.75 17.859 1 92.69 76 LEU B N 1
ATOM 2226 C CA . LEU B 1 76 ? -11.156 22.094 17.922 1 92.69 76 LEU B CA 1
ATOM 2227 C C . LEU B 1 76 ? -12.023 20.844 17.953 1 92.69 76 LEU B C 1
ATOM 2229 O O . LEU B 1 76 ? -13.023 20.781 18.672 1 92.69 76 LEU B O 1
ATOM 2233 N N . LEU B 1 77 ? -11.68 19.859 17.188 1 93.19 77 LEU B N 1
ATOM 2234 C CA . LEU B 1 77 ? -12.453 18.625 17.062 1 93.19 77 LEU B CA 1
ATOM 2235 C C . LEU B 1 77 ? -12.461 17.844 18.375 1 93.19 77 LEU B C 1
ATOM 2237 O O . LEU B 1 77 ? -13.492 17.281 18.766 1 93.19 77 LEU B O 1
ATOM 2241 N N . VAL B 1 78 ? -11.367 17.844 19.047 1 92.06 78 VAL B N 1
ATOM 2242 C CA . VAL B 1 78 ? -11.219 17.016 20.234 1 92.06 78 VAL B CA 1
ATOM 2243 C C . VAL B 1 78 ? -11.734 17.781 21.453 1 92.06 78 VAL B C 1
ATOM 2245 O O . VAL B 1 78 ? -12.328 17.203 22.359 1 92.06 78 VAL B O 1
ATOM 2248 N N . ASN B 1 79 ? -11.57 19.125 21.531 1 88.12 79 ASN B N 1
ATOM 2249 C CA . ASN B 1 79 ? -11.828 19.906 22.734 1 88.12 79 ASN B CA 1
ATOM 2250 C C . ASN B 1 79 ? -13.219 20.531 22.703 1 88.12 79 ASN B C 1
ATOM 2252 O O . ASN B 1 79 ? -13.742 20.953 23.75 1 88.12 79 ASN B O 1
ATOM 2256 N N . ASN B 1 80 ? -13.828 20.641 21.609 1 83.19 80 ASN B N 1
ATOM 2257 C CA . ASN B 1 80 ? -15.109 21.328 21.469 1 83.19 80 ASN B CA 1
ATOM 2258 C C . ASN B 1 80 ? -16.062 20.562 20.562 1 83.19 80 ASN B C 1
ATOM 2260 O O . ASN B 1 80 ? -16.406 21.031 19.469 1 83.19 80 ASN B O 1
ATOM 2264 N N . ILE B 1 81 ? -16.594 19.516 21.031 1 80.69 81 ILE B N 1
ATOM 2265 C CA . ILE B 1 81 ? -17.391 18.594 20.219 1 80.69 81 ILE B CA 1
ATOM 2266 C C . ILE B 1 81 ? -18.625 19.297 19.703 1 80.69 81 ILE B C 1
ATOM 2268 O O . ILE B 1 81 ? -18.938 19.234 18.5 1 80.69 81 ILE B O 1
ATOM 2272 N N . SER B 1 82 ? -19.359 20 20.531 1 81.12 82 SER B N 1
ATOM 2273 C CA . SER B 1 82 ? -20.578 20.688 20.125 1 81.12 82 SER B CA 1
ATOM 2274 C C . SER B 1 82 ? -20.297 21.734 19.062 1 81.12 82 SER B C 1
ATOM 2276 O O . SER B 1 82 ? -21 21.797 18.047 1 81.12 82 SER B O 1
ATOM 2278 N N . PHE B 1 83 ? -19.266 22.484 19.25 1 83.75 83 PHE B N 1
ATOM 2279 C CA . PHE B 1 83 ? -18.875 23.531 18.312 1 83.75 83 PHE B CA 1
ATOM 2280 C C . PHE B 1 83 ? -18.391 22.953 17 1 83.75 83 PHE B C 1
ATOM 2282 O O . PHE B 1 83 ? -18.688 23.469 15.922 1 83.75 83 PHE B O 1
ATOM 2289 N N . SER B 1 84 ? -17.719 21.859 17.109 1 89.25 84 SER B N 1
ATOM 2290 C CA . SER B 1 84 ? -17.109 21.219 15.938 1 89.25 84 SER B CA 1
ATOM 2291 C C . SER B 1 84 ? -18.156 20.734 14.945 1 89.25 84 SER B C 1
ATOM 2293 O O . SER B 1 84 ? -17.969 20.844 13.734 1 89.25 84 SER B O 1
ATOM 2295 N N . GLU B 1 85 ? -19.188 20.281 15.422 1 88.75 85 GLU B N 1
ATOM 2296 C CA . GLU B 1 85 ? -20.266 19.828 14.555 1 88.75 85 GLU B CA 1
ATOM 2297 C C . GLU B 1 85 ? -20.953 21 13.859 1 88.75 85 GLU B C 1
ATOM 2299 O O . GLU B 1 85 ? -21.219 20.953 12.656 1 88.75 85 GLU B O 1
ATOM 2304 N N . GLU B 1 86 ? -21.141 22.062 14.648 1 87.5 86 GLU B N 1
ATOM 2305 C CA . GLU B 1 86 ? -21.828 23.25 14.133 1 87.5 86 GLU B CA 1
ATOM 2306 C C . GLU B 1 86 ? -20.984 23.938 13.055 1 87.5 86 GLU B C 1
ATOM 2308 O O . GLU B 1 86 ? -21.531 24.422 12.062 1 87.5 86 GLU B O 1
ATOM 2313 N N . MET B 1 87 ? -19.703 23.875 13.219 1 90.56 87 MET B N 1
ATOM 2314 C CA . MET B 1 87 ? -18.812 24.625 12.328 1 90.56 87 MET B CA 1
ATOM 2315 C C . MET B 1 87 ? -18.219 23.703 11.266 1 90.56 87 MET B C 1
ATOM 2317 O O . MET B 1 87 ? -17.328 24.109 10.516 1 90.56 87 MET B O 1
ATOM 2321 N N . ASN B 1 88 ? -18.594 22.453 11.141 1 93 88 ASN B N 1
ATOM 2322 C CA . ASN B 1 88 ? -18.125 21.5 10.148 1 93 88 ASN B CA 1
ATOM 2323 C C . ASN B 1 88 ? -16.609 21.344 10.18 1 93 88 ASN B C 1
ATOM 2325 O O . ASN B 1 88 ? -15.961 21.359 9.141 1 93 88 ASN B O 1
ATOM 2329 N N . ILE B 1 89 ? -16.094 21.219 11.383 1 95.88 89 ILE B N 1
ATOM 2330 C CA . ILE B 1 89 ? -14.648 21.156 11.586 1 95.88 89 ILE B CA 1
ATOM 2331 C C . ILE B 1 89 ? -14.086 19.875 10.984 1 95.88 89 ILE B C 1
ATOM 2333 O O . ILE B 1 89 ? -13.023 19.875 10.352 1 95.88 89 ILE B O 1
ATOM 2337 N N . GLU B 1 90 ? -14.781 18.766 11.156 1 96.38 90 GLU B N 1
ATOM 2338 C CA . GLU B 1 90 ? -14.281 17.469 10.68 1 96.38 90 GLU B CA 1
ATOM 2339 C C . GLU B 1 90 ? -14.125 17.469 9.164 1 96.38 90 GLU B C 1
ATOM 2341 O O . GLU B 1 90 ? -13.062 17.125 8.641 1 96.38 90 GLU B O 1
ATOM 2346 N N . PRO B 1 91 ? -15.164 17.859 8.438 1 96.94 91 PRO B N 1
ATOM 2347 C CA . PRO B 1 91 ? -14.977 17.938 6.984 1 96.94 91 PRO B CA 1
ATOM 2348 C C . PRO B 1 91 ? -13.828 18.844 6.578 1 96.94 91 PRO B C 1
ATOM 2350 O O . PRO B 1 91 ? -13.133 18.578 5.594 1 96.94 91 PRO B O 1
ATOM 2353 N N . GLN B 1 92 ? -13.648 19.922 7.281 1 96.88 92 GLN B N 1
ATOM 2354 C CA . GLN B 1 92 ? -12.539 20.828 6.984 1 96.88 92 GLN B CA 1
ATOM 2355 C C . GLN B 1 92 ? -11.195 20.141 7.234 1 96.88 92 GLN B C 1
ATOM 2357 O O . GLN B 1 92 ? -10.281 20.25 6.41 1 96.88 92 GLN B O 1
ATOM 2362 N N . LEU B 1 93 ? -11.078 19.484 8.367 1 97.94 93 LEU B N 1
ATOM 2363 C CA . LEU B 1 93 ? -9.875 18.734 8.688 1 97.94 93 LEU B CA 1
ATOM 2364 C C . LEU B 1 93 ? -9.562 17.719 7.598 1 97.94 93 LEU B C 1
ATOM 2366 O O . LEU B 1 93 ? -8.422 17.625 7.129 1 97.94 93 LEU B O 1
ATOM 2370 N N . VAL B 1 94 ? -10.555 16.984 7.176 1 98.44 94 VAL B N 1
ATOM 2371 C CA . VAL B 1 94 ? -10.398 15.953 6.152 1 98.44 94 VAL B CA 1
ATOM 2372 C C . VAL B 1 94 ? -9.961 16.594 4.84 1 98.44 94 VAL B C 1
ATOM 2374 O O . VAL B 1 94 ? -9.086 16.062 4.145 1 98.44 94 VAL B O 1
ATOM 2377 N N . SER B 1 95 ? -10.516 17.734 4.52 1 97.94 95 SER B N 1
ATOM 2378 C CA . SER B 1 95 ? -10.164 18.438 3.285 1 97.94 95 SER B CA 1
ATOM 2379 C C . SER B 1 95 ? -8.703 18.875 3.293 1 97.94 95 SER B C 1
ATOM 2381 O O . SER B 1 95 ? -8.023 18.797 2.27 1 97.94 95 SER B O 1
ATOM 2383 N N . VAL B 1 96 ? -8.242 19.359 4.375 1 98.25 96 VAL B N 1
ATOM 2384 C CA . VAL B 1 96 ? -6.852 19.766 4.496 1 98.25 96 VAL B CA 1
ATOM 2385 C C . VAL B 1 96 ? -5.938 18.547 4.367 1 98.25 96 VAL B C 1
ATOM 2387 O O . VAL B 1 96 ? -4.914 18.609 3.682 1 98.25 96 VAL B O 1
ATOM 2390 N N . CYS B 1 97 ? -6.301 17.438 5.031 1 98.69 97 CYS B N 1
ATOM 2391 C CA . CYS B 1 97 ? -5.535 16.203 4.895 1 98.69 97 CYS B CA 1
ATOM 2392 C C . CYS B 1 97 ? -5.473 15.766 3.438 1 98.69 97 CYS B C 1
ATOM 2394 O O . CYS B 1 97 ? -4.41 15.383 2.947 1 98.69 97 CYS B O 1
ATOM 2396 N N . GLU B 1 98 ? -6.602 15.805 2.811 1 98.19 98 GLU B N 1
ATOM 2397 C CA . GLU B 1 98 ? -6.676 15.438 1.4 1 98.19 98 GLU B CA 1
ATOM 2398 C C . GLU B 1 98 ? -5.719 16.281 0.561 1 98.19 98 GLU B C 1
ATOM 2400 O O . GLU B 1 98 ? -5.012 15.758 -0.301 1 98.19 98 GLU B O 1
ATOM 2405 N N . LYS B 1 99 ? -5.691 17.562 0.779 1 97.31 99 LYS B N 1
ATOM 2406 C CA . LYS B 1 99 ? -4.805 18.469 0.054 1 97.31 99 LYS B CA 1
ATOM 2407 C C . LYS B 1 99 ? -3.34 18.109 0.294 1 97.31 99 LYS B C 1
ATOM 2409 O O . LYS B 1 99 ? -2.535 18.094 -0.641 1 97.31 99 LYS B O 1
ATOM 2414 N N . ILE B 1 100 ? -2.998 17.859 1.483 1 97.5 100 ILE B N 1
ATOM 2415 C CA . ILE B 1 100 ? -1.639 17.484 1.845 1 97.5 100 ILE B CA 1
ATOM 2416 C C . ILE B 1 100 ? -1.242 16.219 1.086 1 97.5 100 ILE B C 1
ATOM 2418 O O . ILE B 1 100 ? -0.14 16.125 0.54 1 97.5 100 ILE B O 1
ATOM 2422 N N . LEU B 1 101 ? -2.143 15.18 1.058 1 97.81 101 LEU B N 1
ATOM 2423 C CA . LEU B 1 101 ? -1.888 13.953 0.314 1 97.81 101 LEU B CA 1
ATOM 2424 C C . LEU B 1 101 ? -1.664 14.25 -1.165 1 97.81 101 LEU B C 1
ATOM 2426 O O . LEU B 1 101 ? -0.732 13.719 -1.774 1 97.81 101 LEU B O 1
ATOM 2430 N N . GLN B 1 102 ? -2.461 15.094 -1.71 1 96.5 102 GLN B N 1
ATOM 2431 C CA . GLN B 1 102 ? -2.359 15.453 -3.121 1 96.5 102 GLN B CA 1
ATOM 2432 C C . GLN B 1 102 ? -1.024 16.125 -3.422 1 96.5 102 GLN B C 1
ATOM 2434 O O . GLN B 1 102 ? -0.37 15.805 -4.414 1 96.5 102 GLN B O 1
ATOM 2439 N N . ILE B 1 103 ? -0.625 17.047 -2.645 1 93.75 103 ILE B N 1
ATOM 2440 C CA . ILE B 1 103 ? 0.64 17.75 -2.814 1 93.75 103 ILE B CA 1
ATOM 2441 C C . ILE B 1 103 ? 1.798 16.766 -2.775 1 93.75 103 ILE B C 1
ATOM 2443 O O . ILE B 1 103 ? 2.697 16.812 -3.617 1 93.75 103 ILE B O 1
ATOM 2447 N N . TYR B 1 104 ? 1.785 15.891 -1.843 1 94.62 104 TYR B N 1
ATOM 2448 C CA . TYR B 1 104 ? 2.826 14.883 -1.713 1 94.62 104 TYR B CA 1
ATOM 2449 C C . TYR B 1 104 ? 2.898 14.008 -2.961 1 94.62 104 TYR B C 1
ATOM 2451 O O . TYR B 1 104 ? 3.986 13.742 -3.479 1 94.62 104 TYR B O 1
ATOM 2459 N N . LEU B 1 105 ? 1.73 13.547 -3.383 1 94.81 105 LEU B N 1
ATOM 2460 C CA . LEU B 1 105 ? 1.657 12.68 -4.555 1 94.81 105 LEU B CA 1
ATOM 2461 C C . LEU B 1 105 ? 2.15 13.406 -5.801 1 94.81 105 LEU B C 1
ATOM 2463 O O . LEU B 1 105 ? 2.826 12.82 -6.645 1 94.81 105 LEU B O 1
ATOM 2467 N N . GLU B 1 106 ? 1.816 14.641 -5.934 1 90.25 106 GLU B N 1
ATOM 2468 C CA . GLU B 1 106 ? 2.326 15.453 -7.035 1 90.25 106 GLU B CA 1
ATOM 2469 C C . GLU B 1 106 ? 3.852 15.516 -7.016 1 90.25 106 GLU B C 1
ATOM 2471 O O . GLU B 1 106 ? 4.5 15.391 -8.055 1 90.25 106 GLU B O 1
ATOM 2476 N N . CYS B 1 107 ? 4.402 15.695 -5.891 1 87.56 107 CYS B N 1
ATOM 2477 C CA . CYS B 1 107 ? 5.852 15.75 -5.719 1 87.56 107 CYS B CA 1
ATOM 2478 C C . CYS B 1 107 ? 6.492 14.422 -6.098 1 87.56 107 CYS B C 1
ATOM 2480 O O . CYS B 1 107 ? 7.609 14.391 -6.625 1 87.56 107 CYS B O 1
ATOM 2482 N N . SER B 1 108 ? 5.805 13.32 -5.816 1 88.5 108 SER B N 1
ATOM 2483 C CA . SER B 1 108 ? 6.328 11.984 -6.094 1 88.5 108 SER B CA 1
ATOM 2484 C C . SER B 1 108 ? 6.242 11.656 -7.578 1 88.5 108 SER B C 1
ATOM 2486 O O . SER B 1 108 ? 6.711 10.602 -8.016 1 88.5 108 SER B O 1
ATOM 2488 N N . GLY B 1 109 ? 5.633 12.508 -8.375 1 83.19 109 GLY B N 1
ATOM 2489 C CA . GLY B 1 109 ? 5.547 12.305 -9.812 1 83.19 109 GLY B CA 1
ATOM 2490 C C . GLY B 1 109 ? 4.238 11.664 -10.25 1 83.19 109 GLY B C 1
ATOM 2491 O O . GLY B 1 109 ? 4.035 11.398 -11.43 1 83.19 109 GLY B O 1
ATOM 2492 N N . LEU B 1 110 ? 3.488 11.336 -9.25 1 77.12 110 LEU B N 1
ATOM 2493 C CA . LEU B 1 110 ? 2.193 10.75 -9.586 1 77.12 110 LEU B CA 1
ATOM 2494 C C . LEU B 1 110 ? 1.134 11.836 -9.742 1 77.12 110 LEU B C 1
ATOM 2496 O O . LEU B 1 110 ? 1.095 12.789 -8.953 1 77.12 110 LEU B O 1
ATOM 2500 N N . ARG B 1 111 ? 0.684 11.969 -11.094 1 57.66 111 ARG B N 1
ATOM 2501 C CA . ARG B 1 111 ? -0.395 12.938 -11.266 1 57.66 111 ARG B CA 1
ATOM 2502 C C . ARG B 1 111 ? -1.744 12.328 -10.906 1 57.66 111 ARG B C 1
ATOM 2504 O O . ARG B 1 111 ? -1.965 11.133 -11.117 1 57.66 111 ARG B O 1
ATOM 2511 N N . SER B 1 112 ? -2.426 12.969 -9.992 1 49.38 112 SER B N 1
ATOM 2512 C CA . SER B 1 112 ? -3.754 12.492 -9.617 1 49.38 112 SER B CA 1
ATOM 2513 C C . SER B 1 112 ? -4.562 12.086 -10.852 1 49.38 112 SER B C 1
ATOM 2515 O O . SER B 1 112 ? -4.438 12.703 -11.914 1 49.38 112 SER B O 1
ATOM 2517 N N . ALA B 1 113 ? -5.145 10.836 -10.891 1 45.03 113 ALA B N 1
ATOM 2518 C CA . ALA B 1 113 ? -5.93 10.219 -11.953 1 45.03 113 ALA B CA 1
ATOM 2519 C C . ALA B 1 113 ? -6.855 11.234 -12.609 1 45.03 113 ALA B C 1
ATOM 2521 O O . ALA B 1 113 ? -7.617 10.898 -13.523 1 45.03 113 ALA B O 1
ATOM 2522 N N . GLN B 1 114 ? -7.352 12.336 -12.055 1 40.97 114 GLN B N 1
ATOM 2523 C CA . GLN B 1 114 ? -8.469 13.016 -12.695 1 40.97 114 GLN B CA 1
ATOM 2524 C C . GLN B 1 114 ? -8.094 13.484 -14.094 1 40.97 114 GLN B C 1
ATOM 2526 O O . GLN B 1 114 ? -8.953 13.945 -14.852 1 40.97 114 GLN B O 1
ATOM 2531 N N . GLN B 1 115 ? -6.949 13.844 -14.359 1 43.47 115 GLN B N 1
ATOM 2532 C CA . GLN B 1 115 ? -6.895 14.562 -15.625 1 43.47 115 GLN B CA 1
ATOM 2533 C C . GLN B 1 115 ? -6.992 13.602 -16.812 1 43.47 115 GLN B C 1
ATOM 2535 O O . GLN B 1 115 ? -7.043 12.383 -16.625 1 43.47 115 GLN B O 1
ATOM 2540 N N . LYS B 1 116 ? -5.809 13.578 -17.875 1 41.91 116 LYS B N 1
ATOM 2541 C CA . LYS B 1 116 ? -5.973 13.133 -19.25 1 41.91 116 LYS B CA 1
ATOM 2542 C C . LYS B 1 116 ? -6.098 11.617 -19.344 1 41.91 116 LYS B C 1
ATOM 2544 O O . LYS B 1 116 ? -5.566 10.898 -18.484 1 41.91 116 LYS B O 1
ATOM 2549 N N . PRO B 1 117 ? -6.902 11.125 -20.219 1 39.75 117 PRO B N 1
ATOM 2550 C CA . PRO B 1 117 ? -7.059 9.719 -20.594 1 39.75 117 PRO B CA 1
ATOM 2551 C C . PRO B 1 117 ? -5.727 8.977 -20.672 1 39.75 117 PRO B C 1
ATOM 2553 O O . PRO B 1 117 ? -4.715 9.555 -21.062 1 39.75 117 PRO B O 1
ATOM 2556 N N . VAL B 1 118 ? -5.539 7.992 -19.875 1 40.84 118 VAL B N 1
ATOM 2557 C CA . VAL B 1 118 ? -4.426 7.055 -19.969 1 40.84 118 VAL B CA 1
ATOM 2558 C C . VAL B 1 118 ? -4.105 6.785 -21.438 1 40.84 118 VAL B C 1
ATOM 2560 O O . VAL B 1 118 ? -4.902 6.164 -22.156 1 40.84 118 VAL B O 1
ATOM 2563 N N . ASP B 1 119 ? -3.695 7.625 -22.25 1 40.5 119 ASP B N 1
ATOM 2564 C CA . ASP B 1 119 ? -3.18 7.043 -23.484 1 40.5 119 ASP B CA 1
ATOM 2565 C C . ASP B 1 119 ? -2.242 5.871 -23.188 1 40.5 119 ASP B C 1
ATOM 2567 O O . ASP B 1 119 ? -1.46 5.922 -22.234 1 40.5 119 ASP B O 1
ATOM 2571 N N . LYS B 1 120 ? -2.422 4.648 -23.656 1 40.97 120 LYS B N 1
ATOM 2572 C CA . LYS B 1 120 ? -1.686 3.393 -23.547 1 40.97 120 LYS B CA 1
ATOM 2573 C C . LYS B 1 120 ? -0.193 3.646 -23.359 1 40.97 120 LYS B C 1
ATOM 2575 O O . LYS B 1 120 ? 0.527 2.789 -22.844 1 40.97 120 LYS B O 1
ATOM 2580 N N . LYS B 1 121 ? 0.253 4.555 -24.141 1 41.69 121 LYS B N 1
ATOM 2581 C CA . LYS B 1 121 ? 1.693 4.789 -24.203 1 41.69 121 LYS B CA 1
ATOM 2582 C C . LYS B 1 121 ? 2.223 5.336 -22.891 1 41.69 121 LYS B C 1
ATOM 2584 O O . LYS B 1 121 ? 3.436 5.441 -22.688 1 41.69 121 LYS B O 1
ATOM 2589 N N . SER B 1 122 ? 1.443 5.957 -22.078 1 43.59 122 SER B N 1
ATOM 2590 C CA . SER B 1 122 ? 1.875 6.629 -20.859 1 43.59 122 SER B CA 1
ATOM 2591 C C . SER B 1 122 ? 2.086 5.629 -19.719 1 43.59 122 SER B C 1
ATOM 2593 O O . SER B 1 122 ? 2.551 5.996 -18.641 1 43.59 122 SER B O 1
ATOM 2595 N N . GLU B 1 123 ? 1.519 4.52 -19.766 1 44.38 123 GLU B N 1
ATOM 2596 C CA . GLU B 1 123 ? 1.64 3.473 -18.75 1 44.38 123 GLU B CA 1
ATOM 2597 C C . GLU B 1 123 ? 3.096 3.053 -18.562 1 44.38 123 GLU B C 1
ATOM 2599 O O . GLU B 1 123 ? 3.471 2.555 -17.5 1 44.38 123 GLU B O 1
ATOM 2604 N N . LEU B 1 124 ? 3.717 3.008 -19.703 1 42.66 124 LEU B N 1
ATOM 2605 C CA . LEU B 1 124 ? 5.105 2.555 -19.719 1 42.66 124 LEU B CA 1
ATOM 2606 C C . LEU B 1 124 ? 6.039 3.65 -19.219 1 42.66 124 LEU B C 1
ATOM 2608 O O . LEU B 1 124 ? 7.258 3.553 -19.375 1 42.66 124 LEU B O 1
ATOM 2612 N N . HIS B 1 125 ? 5.496 4.797 -19.031 1 43.62 125 HIS B N 1
ATOM 2613 C CA . HIS B 1 125 ? 6.566 5.695 -18.625 1 43.62 125 HIS B CA 1
ATOM 2614 C C . HIS B 1 125 ? 7.406 5.074 -17.516 1 43.62 125 HIS B C 1
ATOM 2616 O O . HIS B 1 125 ? 6.895 4.766 -16.438 1 43.62 125 HIS B O 1
ATOM 2622 N N . TRP B 1 126 ? 8.367 4.473 -17.875 1 45.69 126 TRP B N 1
ATOM 2623 C CA . TRP B 1 126 ? 9.523 4.07 -17.078 1 45.69 126 TRP B CA 1
ATOM 2624 C C . TRP B 1 126 ? 9.711 4.984 -15.875 1 45.69 126 TRP B C 1
ATOM 2626 O O . TRP B 1 126 ? 9.742 6.207 -16.016 1 45.69 126 TRP B O 1
ATOM 2636 N N . ILE B 1 127 ? 8.992 4.691 -14.836 1 53.5 127 ILE B N 1
ATOM 2637 C CA . ILE B 1 127 ? 9.148 5.492 -13.625 1 53.5 127 ILE B CA 1
ATOM 2638 C C . ILE B 1 127 ? 10.617 5.883 -13.453 1 53.5 127 ILE B C 1
ATOM 2640 O O . ILE B 1 127 ? 11.469 5.031 -13.172 1 53.5 127 ILE B O 1
ATOM 2644 N N . LEU B 1 128 ? 11.055 6.746 -14.352 1 59.88 128 LEU B N 1
ATOM 2645 C CA . LEU B 1 128 ? 12.352 7.336 -14.031 1 59.88 128 LEU B CA 1
ATOM 2646 C C . LEU B 1 128 ? 12.469 7.617 -12.531 1 59.88 128 LEU B C 1
ATOM 2648 O O . LEU B 1 128 ? 11.508 8.078 -11.906 1 59.88 128 LEU B O 1
ATOM 2652 N N . PRO B 1 129 ? 13.57 7.031 -12.062 1 70.81 129 PRO B N 1
ATOM 2653 C CA . PRO B 1 129 ? 13.812 7.344 -10.656 1 70.81 129 PRO B CA 1
ATOM 2654 C C . PRO B 1 129 ? 13.703 8.836 -10.359 1 70.81 129 PRO B C 1
ATOM 2656 O O . PRO B 1 129 ? 14.016 9.672 -11.211 1 70.81 129 PRO B O 1
ATOM 2659 N N . LEU B 1 130 ? 13.117 9.164 -9.32 1 76.75 130 LEU B N 1
ATOM 2660 C CA . LEU B 1 130 ? 12.992 10.547 -8.867 1 76.75 130 LEU B CA 1
ATOM 2661 C C . LEU B 1 130 ? 14.359 11.219 -8.789 1 76.75 130 LEU B C 1
ATOM 2663 O O . LEU B 1 130 ? 15.352 10.578 -8.445 1 76.75 130 LEU B O 1
ATOM 2667 N N . SER B 1 131 ? 14.398 12.445 -9.18 1 81 131 SER B N 1
ATOM 2668 C CA . SER B 1 131 ? 15.617 13.234 -9.031 1 81 131 SER B CA 1
ATOM 2669 C C . SER B 1 131 ? 15.984 13.406 -7.562 1 81 131 SER B C 1
ATOM 2671 O O . SER B 1 131 ? 15.141 13.234 -6.68 1 81 131 SER B O 1
ATOM 2673 N N . SER B 1 132 ? 17.266 13.727 -7.312 1 83.38 132 SER B N 1
ATOM 2674 C CA . SER B 1 132 ? 17.734 13.969 -5.953 1 83.38 132 SER B CA 1
ATOM 2675 C C . SER B 1 132 ? 16.953 15.102 -5.289 1 83.38 132 SER B C 1
ATOM 2677 O O . SER B 1 132 ? 16.656 15.039 -4.094 1 83.38 132 SER B O 1
ATOM 2679 N N . VAL B 1 133 ? 16.531 16.094 -6.047 1 81.25 133 VAL B N 1
ATOM 2680 C CA . VAL B 1 133 ? 15.812 17.25 -5.531 1 81.25 133 VAL B CA 1
ATOM 2681 C C . VAL B 1 133 ? 14.414 16.828 -5.086 1 81.25 133 VAL B C 1
ATOM 2683 O O . VAL B 1 133 ? 13.969 17.203 -3.998 1 81.25 133 VAL B O 1
ATOM 2686 N N . LYS B 1 134 ? 13.805 16.047 -5.898 1 83.5 134 LYS B N 1
ATOM 2687 C CA . LYS B 1 134 ? 12.469 15.578 -5.566 1 83.5 134 LYS B CA 1
ATOM 2688 C C . LYS B 1 134 ? 12.492 14.633 -4.367 1 83.5 134 LYS B C 1
ATOM 2690 O O . LYS B 1 134 ? 11.594 14.664 -3.523 1 83.5 134 LYS B O 1
ATOM 2695 N N . LYS B 1 135 ? 13.508 13.898 -4.293 1 87.5 135 LYS B N 1
ATOM 2696 C CA . LYS B 1 135 ? 13.664 13.008 -3.15 1 87.5 135 LYS B CA 1
ATOM 2697 C C . LYS B 1 135 ? 13.828 13.789 -1.854 1 87.5 135 LYS B C 1
ATOM 2699 O O . LYS B 1 135 ? 13.266 13.422 -0.821 1 87.5 135 LYS B O 1
ATOM 2704 N N . GLU B 1 136 ? 14.609 14.867 -1.925 1 88.25 136 GLU B N 1
ATOM 2705 C CA . GLU B 1 136 ? 14.812 15.734 -0.767 1 88.25 136 GLU B CA 1
ATOM 2706 C C . GLU B 1 136 ? 13.516 16.422 -0.358 1 88.25 136 GLU B C 1
ATOM 2708 O O . GLU B 1 136 ? 13.219 16.547 0.833 1 88.25 136 GLU B O 1
ATOM 2713 N N . GLU B 1 137 ? 12.766 16.812 -1.319 1 89.31 137 GLU B N 1
ATOM 2714 C CA . GLU B 1 137 ? 11.477 17.438 -1.035 1 89.31 137 GLU B CA 1
ATOM 2715 C C . GLU B 1 137 ? 10.516 16.453 -0.379 1 89.31 137 GLU B C 1
ATOM 2717 O O . GLU B 1 137 ? 9.828 16.797 0.586 1 89.31 137 GLU B O 1
ATOM 2722 N N . LEU B 1 138 ? 10.5 15.289 -0.909 1 92.31 138 LEU B N 1
ATOM 2723 C CA . LEU B 1 138 ? 9.648 14.258 -0.32 1 92.31 138 LEU B CA 1
ATOM 2724 C C . LEU B 1 138 ? 10.055 13.977 1.124 1 92.31 138 LEU B C 1
ATOM 2726 O O . LEU B 1 138 ? 9.195 13.812 1.993 1 92.31 138 LEU B O 1
ATOM 2730 N N . ALA B 1 139 ? 11.281 13.938 1.328 1 94.19 139 ALA B N 1
ATOM 2731 C CA . ALA B 1 139 ? 11.781 13.734 2.686 1 94.19 139 ALA B CA 1
ATOM 2732 C C . ALA B 1 139 ? 11.312 14.844 3.619 1 94.19 139 ALA B C 1
ATOM 2734 O O . ALA B 1 139 ? 10.891 14.578 4.746 1 94.19 139 ALA B O 1
ATOM 2735 N N . ALA B 1 140 ? 11.383 16.062 3.139 1 93.62 140 ALA B N 1
ATOM 2736 C CA . ALA B 1 140 ? 10.977 17.219 3.934 1 93.62 140 ALA B CA 1
ATOM 2737 C C . ALA B 1 140 ? 9.477 17.188 4.211 1 93.62 140 ALA B C 1
ATOM 2739 O O . ALA B 1 140 ? 9.023 17.688 5.246 1 93.62 140 ALA B O 1
ATOM 2740 N N . ARG B 1 141 ? 8.688 16.594 3.334 1 94.94 141 ARG B N 1
ATOM 2741 C CA . ARG B 1 141 ? 7.23 16.578 3.443 1 94.94 141 ARG B CA 1
ATOM 2742 C C . ARG B 1 141 ? 6.738 15.367 4.215 1 94.94 141 ARG B C 1
ATOM 2744 O O . ARG B 1 141 ? 5.574 15.305 4.609 1 94.94 141 ARG B O 1
ATOM 2751 N N . THR B 1 142 ? 7.598 14.398 4.473 1 96.69 142 THR B N 1
ATOM 2752 C CA . THR B 1 142 ? 7.234 13.109 5.062 1 96.69 142 THR B CA 1
ATOM 2753 C C . THR B 1 142 ? 6.547 13.312 6.41 1 96.69 142 THR B C 1
ATOM 2755 O O . THR B 1 142 ? 5.488 12.727 6.664 1 96.69 142 THR B O 1
ATOM 2758 N N . PRO B 1 143 ? 7.086 14.203 7.297 1 97.44 143 PRO B N 1
ATOM 2759 C CA . PRO B 1 143 ? 6.406 14.359 8.586 1 97.44 143 PRO B CA 1
ATOM 2760 C C . PRO B 1 143 ? 4.965 14.844 8.438 1 97.44 143 PRO B C 1
ATOM 2762 O O . PRO B 1 143 ? 4.086 14.414 9.188 1 97.44 143 PRO B O 1
ATOM 2765 N N . LEU B 1 144 ? 4.738 15.664 7.473 1 97.75 144 LEU B N 1
ATOM 2766 C CA . LEU B 1 144 ? 3.41 16.234 7.285 1 97.75 144 LEU B CA 1
ATOM 2767 C C . LEU B 1 144 ? 2.436 15.195 6.754 1 97.75 144 LEU B C 1
ATOM 2769 O O . LEU B 1 144 ? 1.289 15.125 7.203 1 97.75 144 LEU B O 1
ATOM 2773 N N . ILE B 1 145 ? 2.84 14.406 5.762 1 97.69 145 ILE B N 1
ATOM 2774 C CA . ILE B 1 145 ? 1.975 13.367 5.215 1 97.69 145 ILE B CA 1
ATOM 2775 C C . ILE B 1 145 ? 1.68 12.32 6.289 1 97.69 145 ILE B C 1
ATOM 2777 O O . ILE B 1 145 ? 0.568 11.789 6.359 1 97.69 145 ILE B O 1
ATOM 2781 N N . VAL B 1 146 ? 2.635 11.992 7.109 1 98.19 146 VAL B N 1
ATOM 2782 C CA . VAL B 1 146 ? 2.449 11.055 8.211 1 98.19 146 VAL B CA 1
ATOM 2783 C C . VAL B 1 146 ? 1.414 11.609 9.188 1 98.19 146 VAL B C 1
ATOM 2785 O O . VAL B 1 146 ? 0.504 10.891 9.609 1 98.19 146 VAL B O 1
ATOM 2788 N N . LEU B 1 147 ? 1.542 12.898 9.516 1 98.38 147 LEU B N 1
ATOM 2789 C CA . LEU B 1 147 ? 0.574 13.555 10.391 1 98.38 147 LEU B CA 1
ATOM 2790 C C . LEU B 1 147 ? -0.83 13.477 9.797 1 98.38 147 LEU B C 1
ATOM 2792 O O . LEU B 1 147 ? -1.785 13.133 10.5 1 98.38 147 LEU B O 1
ATOM 2796 N N . ALA B 1 148 ? -0.979 13.789 8.562 1 98.62 148 ALA B N 1
ATOM 2797 C CA . ALA B 1 148 ? -2.277 13.758 7.891 1 98.62 148 ALA B CA 1
ATOM 2798 C C . ALA B 1 148 ? -2.889 12.359 7.953 1 98.62 148 ALA B C 1
ATOM 2800 O O . ALA B 1 148 ? -4.07 12.203 8.273 1 98.62 148 ALA B O 1
ATOM 2801 N N . LEU B 1 149 ? -2.094 11.328 7.66 1 98.38 149 LEU B N 1
ATOM 2802 C CA . LEU B 1 149 ? -2.57 9.953 7.688 1 98.38 149 LEU B CA 1
ATOM 2803 C C . LEU B 1 149 ? -3.018 9.562 9.094 1 98.38 149 LEU B C 1
ATOM 2805 O O . LEU B 1 149 ? -4.051 8.914 9.266 1 98.38 149 LEU B O 1
ATOM 2809 N N . ARG B 1 150 ? -2.246 9.961 10.023 1 98.19 150 ARG B N 1
ATOM 2810 C CA . ARG B 1 150 ? -2.582 9.633 11.406 1 98.19 150 ARG B CA 1
ATOM 2811 C C . ARG B 1 150 ? -3.877 10.32 11.836 1 98.19 150 ARG B C 1
ATOM 2813 O O . ARG B 1 150 ? -4.695 9.727 12.539 1 98.19 150 ARG B O 1
ATOM 2820 N N . LEU B 1 151 ? -4.027 11.547 11.516 1 98.12 151 LEU B N 1
ATOM 2821 C CA . LEU B 1 151 ? -5.25 12.266 11.852 1 98.12 151 LEU B CA 1
ATOM 2822 C C . LEU B 1 151 ? -6.465 11.609 11.203 1 98.12 151 LEU B C 1
ATOM 2824 O O . LEU B 1 151 ? -7.508 11.453 11.844 1 98.12 151 LEU B O 1
ATOM 2828 N N . LEU B 1 152 ? -6.355 11.195 9.969 1 98.25 152 LEU B N 1
ATOM 2829 C CA . LEU B 1 152 ? -7.441 10.508 9.281 1 98.25 152 LEU B CA 1
ATOM 2830 C C . LEU B 1 152 ? -7.766 9.188 9.969 1 98.25 152 LEU B C 1
ATOM 2832 O O . LEU B 1 152 ? -8.938 8.82 10.109 1 98.25 152 LEU B O 1
ATOM 2836 N N . CYS B 1 153 ? -6.719 8.484 10.359 1 96.75 153 CYS B N 1
ATOM 2837 C CA . CYS B 1 153 ? -6.883 7.207 11.039 1 96.75 153 CYS B CA 1
ATOM 2838 C C . CYS B 1 153 ? -7.527 7.398 12.406 1 96.75 153 CYS B C 1
ATOM 2840 O O . CYS B 1 153 ? -8.148 6.477 12.938 1 96.75 153 CYS B O 1
ATOM 2842 N N . GLY B 1 154 ? -7.371 8.555 12.938 1 96.12 154 GLY B N 1
ATOM 2843 C CA . GLY B 1 154 ? -7.895 8.852 14.266 1 96.12 154 GLY B CA 1
ATOM 2844 C C . GLY B 1 154 ? -9.359 9.234 14.25 1 96.12 154 GLY B C 1
ATOM 2845 O O . GLY B 1 154 ? -9.984 9.367 15.305 1 96.12 154 GLY B O 1
ATOM 2846 N N . LEU B 1 155 ? -9.969 9.398 13.141 1 95.94 155 LEU B N 1
ATOM 2847 C CA . LEU B 1 155 ? -11.391 9.703 13.047 1 95.94 155 LEU B CA 1
ATOM 2848 C C . LEU B 1 155 ? -12.227 8.547 13.578 1 95.94 155 LEU B C 1
ATOM 2850 O O . LEU B 1 155 ? -11.797 7.395 13.539 1 95.94 155 LEU B O 1
ATOM 2854 N N . GLU B 1 156 ? -13.414 8.898 14.086 1 93.44 156 GLU B N 1
ATOM 2855 C CA . GLU B 1 156 ? -14.367 7.848 14.43 1 93.44 156 GLU B CA 1
ATOM 2856 C C . GLU B 1 156 ? -14.703 6.996 13.211 1 93.44 156 GLU B C 1
ATOM 2858 O O . GLU B 1 156 ? -14.75 7.5 12.086 1 93.44 156 GLU B O 1
ATOM 2863 N N . SER B 1 157 ? -15.023 5.699 13.453 1 93.19 157 SER B N 1
ATOM 2864 C CA . SER B 1 157 ? -15.242 4.73 12.383 1 93.19 157 SER B CA 1
ATOM 2865 C C . SER B 1 157 ? -16.312 5.215 11.414 1 93.19 157 SER B C 1
ATOM 2867 O O . SER B 1 157 ? -16.125 5.141 10.195 1 93.19 157 SER B O 1
ATOM 2869 N N . ASP B 1 158 ? -17.438 5.688 11.938 1 93.25 158 ASP B N 1
ATOM 2870 C CA . ASP B 1 158 ? -18.516 6.156 11.086 1 93.25 158 ASP B CA 1
ATOM 2871 C C . ASP B 1 158 ? -18.094 7.375 10.266 1 93.25 158 ASP B C 1
ATOM 2873 O O . ASP B 1 158 ? -18.484 7.52 9.109 1 93.25 158 ASP B O 1
ATOM 2877 N N . SER B 1 159 ? -17.328 8.25 10.898 1 93.5 159 SER B N 1
ATOM 2878 C CA . SER B 1 159 ? -16.828 9.43 10.203 1 93.5 159 SER B CA 1
ATOM 2879 C C . SER B 1 159 ? -15.867 9.039 9.086 1 93.5 159 SER B C 1
ATOM 2881 O O . SER B 1 159 ? -15.977 9.539 7.965 1 93.5 159 SER B O 1
ATOM 2883 N N . PHE B 1 160 ? -14.961 8.133 9.414 1 96.12 160 PHE B N 1
ATOM 2884 C CA . PHE B 1 160 ? -14.008 7.688 8.406 1 96.12 160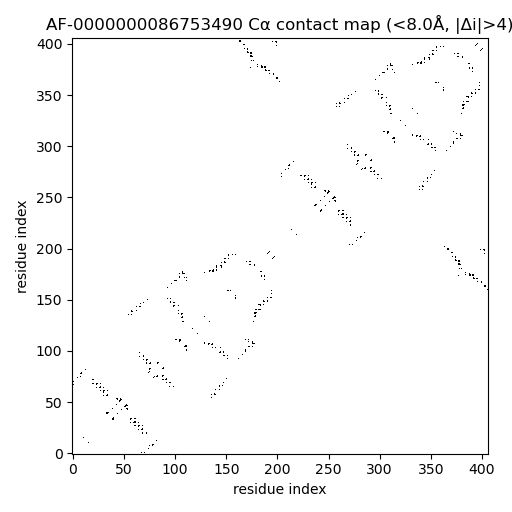 PHE B CA 1
ATOM 2885 C C . PHE B 1 160 ? -14.727 7.09 7.207 1 96.12 160 PHE B C 1
ATOM 2887 O O . PHE B 1 160 ? -14.375 7.387 6.059 1 96.12 160 PHE B O 1
ATOM 2894 N N . ARG B 1 161 ? -15.734 6.273 7.453 1 94.38 161 ARG B N 1
ATOM 2895 C CA . ARG B 1 161 ? -16.5 5.605 6.402 1 94.38 161 ARG B CA 1
ATOM 2896 C C . ARG B 1 161 ? -17.156 6.621 5.473 1 94.38 161 ARG B C 1
ATOM 2898 O O . ARG B 1 161 ? -17.281 6.379 4.27 1 94.38 161 ARG B O 1
ATOM 2905 N N . ARG B 1 162 ? -17.484 7.777 6.012 1 94.25 162 ARG B N 1
ATOM 2906 C CA . ARG B 1 162 ? -18.141 8.82 5.219 1 94.25 162 ARG B CA 1
ATOM 2907 C C . ARG B 1 162 ? -17.156 9.438 4.219 1 94.25 162 ARG B C 1
ATOM 2909 O O . ARG B 1 162 ? -17.578 9.914 3.162 1 94.25 162 ARG B O 1
ATOM 2916 N N . HIS B 1 163 ? -15.898 9.344 4.559 1 96.06 163 HIS B N 1
ATOM 2917 C CA . HIS B 1 163 ? -14.93 10.07 3.746 1 96.06 163 HIS B CA 1
ATOM 2918 C C . HIS B 1 163 ? -14.055 9.117 2.945 1 96.06 163 HIS B C 1
ATOM 2920 O O . HIS B 1 163 ? -13.312 9.539 2.053 1 96.06 163 HIS B O 1
ATOM 2926 N N . VAL B 1 164 ? -14.133 7.836 3.174 1 96.38 164 VAL B N 1
ATOM 2927 C CA . VAL B 1 164 ? -13.156 6.875 2.67 1 96.38 164 VAL B CA 1
ATOM 2928 C C . VAL B 1 164 ? -13.258 6.781 1.149 1 96.38 164 VAL B C 1
ATOM 2930 O O . VAL B 1 164 ? -12.258 6.598 0.461 1 96.38 164 VAL B O 1
ATOM 2933 N N . SER B 1 165 ? -14.43 6.883 0.596 1 94.88 165 SER B N 1
ATOM 2934 C CA . SER B 1 165 ? -14.594 6.777 -0.85 1 94.88 165 SER B CA 1
ATOM 2935 C C . SER B 1 165 ? -13.797 7.855 -1.578 1 94.88 165 SER B C 1
ATOM 2937 O O . SER B 1 165 ? -13.273 7.617 -2.664 1 94.88 165 SER B O 1
ATOM 2939 N N . ARG B 1 166 ? -13.734 8.984 -0.986 1 94.81 166 ARG B N 1
ATOM 2940 C CA . ARG B 1 166 ? -13.016 10.117 -1.553 1 94.81 166 ARG B CA 1
ATOM 2941 C C . ARG B 1 166 ? -11.516 9.977 -1.33 1 94.81 166 ARG B C 1
ATOM 2943 O O . ARG B 1 166 ? -10.719 10.383 -2.18 1 94.81 166 ARG B O 1
ATOM 2950 N N . LEU B 1 167 ? -11.133 9.398 -0.276 1 97.44 167 LEU B N 1
ATOM 2951 C CA . LEU B 1 167 ? -9.742 9.359 0.151 1 97.44 167 LEU B CA 1
ATOM 2952 C C . LEU B 1 167 ? -9.047 8.117 -0.383 1 97.44 167 LEU B C 1
ATOM 2954 O O . LEU B 1 167 ? -7.828 8.125 -0.596 1 97.44 167 LEU B O 1
ATOM 2958 N N . PHE B 1 168 ? -9.789 7.086 -0.686 1 97.06 168 PHE B N 1
ATOM 2959 C CA . PHE B 1 168 ? -9.234 5.766 -0.974 1 97.06 168 PHE B CA 1
ATOM 2960 C C . PHE B 1 168 ? -8.336 5.816 -2.203 1 97.06 168 PHE B C 1
ATOM 2962 O O . PHE B 1 168 ? -7.219 5.289 -2.188 1 97.06 168 PHE B O 1
ATOM 2969 N N . PRO B 1 169 ? -8.711 6.469 -3.273 1 96.81 169 PRO B N 1
ATOM 2970 C CA . PRO B 1 169 ? -7.816 6.543 -4.43 1 96.81 169 PRO B CA 1
ATOM 2971 C C . PRO B 1 169 ? -6.461 7.156 -4.09 1 96.81 169 PRO B C 1
ATOM 2973 O O . PRO B 1 169 ? -5.438 6.754 -4.645 1 96.81 169 PRO B O 1
ATOM 2976 N N . LEU B 1 170 ? -6.453 8.117 -3.242 1 97.38 170 LEU B N 1
ATOM 2977 C CA . LEU B 1 170 ? -5.203 8.734 -2.824 1 97.38 170 LEU B CA 1
ATOM 2978 C C . LEU B 1 170 ? -4.352 7.758 -2.021 1 97.38 170 LEU B C 1
ATOM 2980 O O . LEU B 1 170 ? -3.125 7.734 -2.164 1 97.38 170 LEU B O 1
ATOM 2984 N N . PHE B 1 171 ? -5.027 6.977 -1.15 1 97.62 171 PHE B N 1
ATOM 2985 C CA . PHE B 1 171 ? -4.305 5.945 -0.417 1 97.62 171 PHE B CA 1
ATOM 2986 C C . PHE B 1 171 ? -3.648 4.957 -1.376 1 97.62 171 PHE B C 1
ATOM 2988 O O . PHE B 1 171 ? -2.496 4.566 -1.18 1 97.62 171 PHE B O 1
ATOM 2995 N N . VAL B 1 172 ? -4.391 4.59 -2.355 1 97.12 172 VAL B N 1
ATOM 2996 C CA . VAL B 1 172 ? -3.9 3.648 -3.355 1 97.12 172 VAL B CA 1
ATOM 2997 C C . VAL B 1 172 ? -2.715 4.254 -4.102 1 97.12 172 VAL B C 1
ATOM 2999 O O . VAL B 1 172 ? -1.708 3.582 -4.336 1 97.12 172 VAL B O 1
ATOM 3002 N N . ASP B 1 173 ? -2.801 5.496 -4.449 1 96.44 173 ASP B N 1
ATOM 3003 C CA . ASP B 1 173 ? -1.702 6.191 -5.109 1 96.44 173 ASP B CA 1
ATOM 3004 C C . ASP B 1 173 ? -0.459 6.227 -4.223 1 96.44 173 ASP B C 1
ATOM 3006 O O . ASP B 1 173 ? 0.666 6.145 -4.719 1 96.44 173 ASP B O 1
ATOM 3010 N N . LEU B 1 174 ? -0.649 6.367 -2.949 1 96.56 174 LEU B N 1
ATOM 3011 C CA . LEU B 1 174 ? 0.483 6.355 -2.027 1 96.56 174 LEU B CA 1
ATOM 3012 C C . LEU B 1 174 ? 1.173 4.996 -2.029 1 96.56 174 LEU B C 1
ATOM 3014 O O . LEU B 1 174 ? 2.391 4.914 -1.849 1 96.56 174 LEU B O 1
ATOM 3018 N N . VAL B 1 175 ? 0.427 3.92 -2.234 1 95.94 175 VAL B N 1
ATOM 3019 C CA . VAL B 1 175 ? 0.995 2.576 -2.277 1 95.94 175 VAL B CA 1
ATOM 3020 C C . VAL B 1 175 ? 1.979 2.469 -3.439 1 95.94 175 VAL B C 1
ATOM 3022 O O . VAL B 1 175 ? 3.047 1.866 -3.305 1 95.94 175 VAL B O 1
ATOM 3025 N N . ARG B 1 176 ? 1.7 3.033 -4.512 1 92.12 176 ARG B N 1
ATOM 3026 C CA . ARG B 1 176 ? 2.523 2.859 -5.703 1 92.12 176 ARG B CA 1
ATOM 3027 C C . ARG B 1 176 ? 3.607 3.93 -5.785 1 92.12 176 ARG B C 1
ATOM 3029 O O . ARG B 1 176 ? 4.535 3.822 -6.59 1 92.12 176 ARG B O 1
ATOM 3036 N N . SER B 1 177 ? 3.51 4.898 -5.008 1 91.25 177 SER B N 1
ATOM 3037 C CA . SER B 1 177 ? 4.449 6.016 -5.066 1 91.25 177 SER B CA 1
ATOM 3038 C C . SER B 1 177 ? 5.793 5.637 -4.453 1 91.25 177 SER B C 1
ATOM 3040 O O . SER B 1 177 ? 5.867 4.762 -3.59 1 91.25 177 SER B O 1
ATOM 3042 N N . GLU B 1 178 ? 6.863 6.234 -4.957 1 85.69 178 GLU B N 1
ATOM 3043 C CA . GLU B 1 178 ? 8.164 6.176 -4.301 1 85.69 178 GLU B CA 1
ATOM 3044 C C . GLU B 1 178 ? 8.211 7.098 -3.084 1 85.69 178 GLU B C 1
ATOM 3046 O O . GLU B 1 178 ? 7.645 8.188 -3.105 1 85.69 178 GLU B O 1
ATOM 3051 N N . HIS B 1 179 ? 8.812 6.672 -2.059 1 87.62 179 HIS B N 1
ATOM 3052 C CA . HIS B 1 179 ? 8.953 7.434 -0.824 1 87.62 179 HIS B CA 1
ATOM 3053 C C . HIS B 1 179 ? 10.414 7.609 -0.441 1 87.62 179 HIS B C 1
ATOM 3055 O O . HIS B 1 179 ? 11.281 6.879 -0.926 1 87.62 179 HIS B O 1
ATOM 3061 N N . SER B 1 180 ? 10.656 8.641 0.275 1 82.38 180 SER B N 1
ATOM 3062 C CA . SER B 1 180 ? 12.023 8.906 0.715 1 82.38 180 SER B CA 1
ATOM 3063 C C . SER B 1 180 ? 12.438 7.961 1.837 1 82.38 180 SER B C 1
ATOM 3065 O O . SER B 1 180 ? 13.633 7.746 2.064 1 82.38 180 SER B O 1
ATOM 3067 N N . SER B 1 181 ? 11.469 7.523 2.596 1 82.06 181 SER B N 1
ATOM 3068 C CA . SER B 1 181 ? 11.688 6.59 3.695 1 82.06 181 SER B CA 1
ATOM 3069 C C . SER B 1 181 ? 10.539 5.598 3.818 1 82.06 181 SER B C 1
ATOM 3071 O O . SER B 1 181 ? 9.516 5.734 3.141 1 82.06 181 SER B O 1
ATOM 3073 N N . GLY B 1 182 ? 10.719 4.586 4.652 1 89.94 182 GLY B N 1
ATOM 3074 C CA . GLY B 1 182 ? 9.688 3.588 4.879 1 89.94 182 GLY B CA 1
ATOM 3075 C C . GLY B 1 182 ? 8.602 4.059 5.828 1 89.94 182 GLY B C 1
ATOM 3076 O O . GLY B 1 182 ? 7.617 3.35 6.055 1 89.94 182 GLY B O 1
ATOM 3077 N N . GLU B 1 183 ? 8.734 5.258 6.344 1 93.5 183 GLU B N 1
ATOM 3078 C CA . GLU B 1 183 ? 7.805 5.746 7.359 1 93.5 183 GLU B CA 1
ATOM 3079 C C . GLU B 1 183 ? 6.398 5.906 6.797 1 93.5 183 GLU B C 1
ATOM 3081 O O . GLU B 1 183 ? 5.422 5.5 7.426 1 93.5 183 GLU B O 1
ATOM 3086 N N . VAL B 1 184 ? 6.309 6.469 5.613 1 95.62 184 VAL B N 1
ATOM 3087 C CA . VAL B 1 184 ? 5 6.688 5.004 1 95.62 184 VAL B CA 1
ATOM 3088 C C . VAL B 1 184 ? 4.316 5.344 4.762 1 95.62 184 VAL B C 1
ATOM 3090 O O . VAL B 1 184 ? 3.135 5.176 5.078 1 95.62 184 VAL B O 1
ATOM 3093 N N . GLN B 1 185 ? 5.027 4.398 4.285 1 94.38 185 GLN B N 1
ATOM 3094 C CA . GLN B 1 185 ? 4.484 3.072 4.016 1 94.38 185 GLN B CA 1
ATOM 3095 C C . GLN B 1 185 ? 4.012 2.396 5.301 1 94.38 185 GLN B C 1
ATOM 3097 O O . GLN B 1 185 ? 2.965 1.748 5.32 1 94.38 185 GLN B O 1
ATOM 3102 N N . ARG B 1 186 ? 4.75 2.533 6.312 1 94.12 186 ARG B N 1
ATOM 3103 C CA . ARG B 1 186 ? 4.395 1.933 7.594 1 94.12 186 ARG B CA 1
ATOM 3104 C C . ARG B 1 186 ? 3.086 2.508 8.125 1 94.12 186 ARG B C 1
ATOM 3106 O O . ARG B 1 186 ? 2.188 1.76 8.523 1 94.12 186 ARG B O 1
ATOM 3113 N N . VAL B 1 187 ? 3.039 3.791 8.156 1 97.06 187 VAL B N 1
ATOM 3114 C CA . VAL B 1 187 ? 1.834 4.434 8.664 1 97.06 187 VAL B CA 1
ATOM 3115 C C . VAL B 1 187 ? 0.648 4.105 7.762 1 97.06 187 VAL B C 1
ATOM 3117 O O . VAL B 1 187 ? -0.457 3.852 8.242 1 97.06 187 VAL B O 1
ATOM 3120 N N . LEU B 1 188 ? 0.879 4.145 6.465 1 97.44 188 LEU B N 1
ATOM 3121 C CA . LEU B 1 188 ? -0.159 3.785 5.504 1 97.44 188 LEU B CA 1
ATOM 3122 C C . LEU B 1 188 ? -0.655 2.363 5.75 1 97.44 188 LEU B C 1
ATOM 3124 O O . LEU B 1 188 ? -1.862 2.113 5.738 1 97.44 188 LEU B O 1
ATOM 3128 N N . SER B 1 189 ? 0.256 1.42 5.969 1 96.31 189 SER B N 1
ATOM 3129 C CA . SER B 1 189 ? -0.114 0.036 6.242 1 96.31 189 SER B CA 1
ATOM 3130 C C . SER B 1 189 ? -0.953 -0.07 7.512 1 96.31 189 SER B C 1
ATOM 3132 O O . SER B 1 189 ? -1.931 -0.819 7.555 1 96.31 189 SER B O 1
ATOM 3134 N N . TYR B 1 190 ? -0.538 0.649 8.492 1 96.12 190 TYR B N 1
ATOM 3135 C CA . TYR B 1 190 ? -1.312 0.676 9.727 1 96.12 190 TYR B CA 1
ATOM 3136 C C . TYR B 1 190 ? -2.727 1.184 9.477 1 96.12 190 TYR B C 1
ATOM 3138 O O . TYR B 1 190 ? -3.695 0.625 9.992 1 96.12 190 TYR B O 1
ATOM 3146 N N . MET B 1 191 ? -2.816 2.225 8.758 1 96.75 191 MET B N 1
ATOM 3147 C CA . MET B 1 191 ? -4.117 2.793 8.43 1 96.75 191 MET B CA 1
ATOM 3148 C C . MET B 1 191 ? -4.98 1.783 7.676 1 96.75 191 MET B C 1
ATOM 3150 O O . MET B 1 191 ? -6.168 1.636 7.969 1 96.75 191 MET B O 1
ATOM 3154 N N . PHE B 1 192 ? -4.398 1.088 6.688 1 96.94 192 PHE B N 1
ATOM 3155 C CA . PHE B 1 192 ? -5.129 0.05 5.973 1 96.94 192 PHE B CA 1
ATOM 3156 C C . PHE B 1 192 ? -5.633 -1.019 6.934 1 96.94 192 PHE B C 1
ATOM 3158 O O . PHE B 1 192 ? -6.785 -1.448 6.844 1 96.94 192 PHE B O 1
ATOM 3165 N N . GLN B 1 193 ? -4.781 -1.407 7.773 1 95.38 193 GLN B N 1
ATOM 3166 C CA . GLN B 1 193 ? -5.129 -2.457 8.727 1 95.38 193 GLN B CA 1
ATOM 3167 C C . GLN B 1 193 ? -6.227 -1.992 9.68 1 95.38 193 GLN B C 1
ATOM 3169 O O . GLN B 1 193 ? -7.211 -2.703 9.898 1 95.38 193 GLN B O 1
ATOM 3174 N N . SER B 1 194 ? -6.109 -0.811 10.188 1 95.62 194 SER B N 1
ATOM 3175 C CA . SER B 1 194 ? -6.949 -0.367 11.297 1 95.62 194 SER B CA 1
ATOM 3176 C C . SER B 1 194 ? -8.219 0.304 10.797 1 95.62 194 SER B C 1
ATOM 3178 O O . SER B 1 194 ? -9.258 0.255 11.461 1 95.62 194 SER B O 1
ATOM 3180 N N . CYS B 1 195 ? -8.172 0.918 9.633 1 95.75 195 CYS B N 1
ATOM 3181 C CA . CYS B 1 195 ? -9.312 1.714 9.195 1 95.75 195 CYS B CA 1
ATOM 3182 C C . CYS B 1 195 ? -10.008 1.06 8.008 1 95.75 195 CYS B C 1
ATOM 3184 O O . CYS B 1 195 ? -11.242 1.041 7.938 1 95.75 195 CYS B O 1
ATOM 3186 N N . ILE B 1 196 ? -9.258 0.532 7.113 1 95.94 196 ILE B N 1
ATOM 3187 C CA . ILE B 1 196 ? -9.844 -0.07 5.918 1 95.94 196 ILE B CA 1
ATOM 3188 C C . ILE B 1 196 ? -10.203 -1.527 6.199 1 95.94 196 ILE B C 1
ATOM 3190 O O . ILE B 1 196 ? -11.195 -2.041 5.676 1 95.94 196 ILE B O 1
ATOM 3194 N N . GLY B 1 197 ? -9.344 -2.217 6.973 1 95.44 197 GLY B N 1
ATOM 3195 C CA . GLY B 1 197 ? -9.547 -3.615 7.32 1 95.44 197 GLY B CA 1
ATOM 3196 C C . GLY B 1 197 ? -10.953 -3.914 7.789 1 95.44 197 GLY B C 1
ATOM 3197 O O . GLY B 1 197 ? -11.633 -4.777 7.227 1 95.44 197 GLY B O 1
ATOM 3198 N N . PRO B 1 198 ? -11.461 -3.197 8.812 1 93.81 198 PRO B N 1
ATOM 3199 C CA . PRO B 1 198 ? -12.805 -3.443 9.336 1 93.81 198 PRO B CA 1
ATOM 3200 C C . PRO B 1 198 ? -13.891 -3.283 8.273 1 93.81 198 PRO B C 1
ATOM 3202 O O . PRO B 1 198 ? -14.938 -3.934 8.352 1 93.81 198 PRO B O 1
ATOM 3205 N N . ILE B 1 199 ? -13.664 -2.441 7.305 1 92.62 199 ILE B N 1
ATOM 3206 C CA . ILE B 1 199 ? -14.633 -2.234 6.23 1 92.62 199 ILE B CA 1
ATOM 3207 C C . ILE B 1 199 ? -14.641 -3.449 5.305 1 92.62 199 ILE B C 1
ATOM 3209 O O . ILE B 1 199 ? -15.703 -3.92 4.898 1 92.62 199 ILE B O 1
ATOM 3213 N N . VAL B 1 200 ? -13.453 -3.945 4.996 1 91.56 200 VAL B N 1
ATOM 3214 C CA . VAL B 1 200 ? -13.273 -5.055 4.07 1 91.56 200 VAL B CA 1
ATOM 3215 C C . VAL B 1 200 ? -13.703 -6.359 4.734 1 91.56 200 VAL B C 1
ATOM 3217 O O . VAL B 1 200 ? -14.281 -7.234 4.086 1 91.56 200 VAL B O 1
ATOM 3220 N N . MET B 1 201 ? -13.492 -6.484 6.035 1 84.62 201 MET B N 1
ATOM 3221 C CA . MET B 1 201 ? -13.758 -7.719 6.77 1 84.62 201 MET B CA 1
ATOM 3222 C C . MET B 1 201 ? -15.234 -7.824 7.141 1 84.62 201 MET B C 1
ATOM 3224 O O . MET B 1 201 ? -15.719 -8.914 7.449 1 84.62 201 MET B O 1
ATOM 3228 N N . LYS B 1 202 ? -15.898 -6.695 7.418 1 73.44 202 LYS B N 1
ATOM 3229 C CA . LYS B 1 202 ? -17.312 -6.73 7.758 1 73.44 202 LYS B CA 1
ATOM 3230 C C . LYS B 1 202 ? -18.172 -7.09 6.543 1 73.44 202 LYS B C 1
ATOM 3232 O O . LYS B 1 202 ? -19.391 -7.008 6.594 1 73.44 202 LYS B O 1
ATOM 3237 N N . LEU B 1 203 ? -17.5 -7.562 5.535 1 54.81 203 LEU B N 1
ATOM 3238 C CA . LEU B 1 203 ? -18.297 -8.117 4.445 1 54.81 203 LEU B CA 1
ATOM 3239 C C . LEU B 1 203 ? -18.828 -9.5 4.809 1 54.81 203 LEU B C 1
ATOM 3241 O O . LEU B 1 203 ? -18.188 -10.242 5.559 1 54.81 203 LEU B O 1
#

Nearest PDB structures (foldseek):
  7b9s-assembly1_S  TM=2.837E-01  e=8.060E+00  Mycobacterium xenopi RIVM700367
  4tql-assembly2_B  TM=1.402E-01  e=2.735E+00  synthetic construct
  6gkg-assembly2_F  TM=2.631E-01  e=3.209E+00  Homo sapiens
  4tql-assembly2_B  TM=1.441E-01  e=5.149E+00  synthetic construct

Secondary structure (DSSP, 8-state):
-HHHHHHHGGG--HHHHHHHHHHHHHHHHHHHHHHH-HHHHHHHHHHHHHHT--SHHHHHHHHHHHHHHHHHHHHHHHH-HHHHHHTTHHHHHHHHHHHHHHHHHHHTT---TTSS---GGGTT----PPPHHHHHHHHHHHHHHHHHHHHHHTS-HHHHHHHHHHHHHHHHHHHHS--SSSHHHHHHHHHIIIIIHHHHHT-/-HHHHHHHGGG--HHHHHHHHHHHHHHHHHHHHHHH-HHHHHHHHHHHHHHT--SHHHHHHHHHHHHHHHHHHHHHHHH-HHHHHHTTHHHHHHHHHHHHHHHHHHHTT---TTSS---GGGTT----PPPHHHHHHHHHHHHHHHHHHHHHHTS-HHHHHHHHHHHHHHHHHHHHS--SSSHHHHHHHHHIIIIIHHHHHT-

Sequence (406 aa):
MTDLFKMHQQSLSSGNIKILLDIFSSITSHAHQLNSETVLQLKLQRACAILEISDPPMVHFENESYQNYLNFLHGLLVNNISFSEEMNIEPQLVSVCEKILQIYLECSGLRSAQQKPVDKKSELHWILPLSSVKKEELAARTPLIVLALRLLCGLESDSFRRHVSRLFPLFVDLVRSEHSSGEVQRVLSYMFQSCIGPIVMKLMTDLFKMHQQSLSSGNIKILLDIFSSITSHAHQLNSETVLQLKLQRACAILEISDPPMVHFENESYQNYLNFLHGLLVNNISFSEEMNIEPQLVSVCEKILQIYLECSGLRSAQQKPVDKKSELHWILPLSSVKKEELAARTPLIVLALRLLCGLESDSFRRHVSRLFPLFVDLVRSEHSSGEVQRVLSYMFQSCIGPIVMKL